Protein AF-A0A537R332-F1 (afdb_monomer)

Sequence (688 aa):
MPASRSIRANRTWAWVATCAAVAFCAATPADAHGFGQRYELPLPLSLYLFGAAAVVALSFVVFGLFLRGSSDPRVGPQVDLLATAAGRVAGHPAIVLTLRLAALALFVVTVLAGLFGDQNPYRNIAPTLVWIIWWVGLAYVAAFVGDVWVLINPWRTVFDGAQWLYRRLGGHGELGDRLPYPESLGTWPACVLLLAFSWIELVYPNAASPAHIAWLAIAYSILTWTAMLAFGGDTWLRHGEVFSLVFGTLARFAPAEAQDGKLLLQPFGGGLLDSRPVTSSMMAFILLLLATVLYDGLIGTGEWALLEGALRESFPRSSGLALRSAGLVAMWLLFLGAYLGICAVMSRVATGRPRPLEVARSFALTLVPIAIGYHVAHYLVFLLVQGQYIIPLLSDPFGRGWDLFGTAGYRVDIAVAGARFAWYTAVGAIVTGHVFAVYLAHRRAIAVFSPIRVALATQVPLTALMVLYTFIGLSFTAEPIVESREAATPAAMSEAVAIPPRALLPEAQSGWLLPVGPDKSARARLTYKVLGSAFHDGTKTNAADILYAYAFAYRWGVPGRGDGAHYDPYIDAATAPLRRHLLGVRVAGVDAASKSFRVGDVDFVREILTVEVYLDVAPEAPEWSAVMAPPWSTLPWTVLVLMEEAVTRGWAAFSAISCAPRSSAPSLPILPLNSSATVIAPKRCRRR

Structure (mmCIF, N/CA/C/O backbone):
data_AF-A0A537R332-F1
#
_entry.id   AF-A0A537R332-F1
#
loop_
_atom_site.group_PDB
_atom_site.id
_atom_site.type_symbol
_atom_site.label_atom_id
_atom_site.label_alt_id
_atom_site.label_comp_id
_atom_site.label_asym_id
_atom_site.label_entity_id
_atom_site.label_seq_id
_atom_site.pdbx_PDB_ins_code
_atom_site.Cartn_x
_atom_site.Cartn_y
_atom_site.Cartn_z
_atom_site.occupancy
_atom_site.B_iso_or_equiv
_atom_site.auth_seq_id
_atom_site.auth_comp_id
_atom_site.auth_asym_id
_atom_site.auth_atom_id
_atom_site.pdbx_PDB_model_num
ATOM 1 N N . MET A 1 1 ? -58.287 7.443 7.463 1.00 45.72 1 MET A N 1
ATOM 2 C CA . MET A 1 1 ? -57.558 7.745 6.209 1.00 45.72 1 MET A CA 1
ATOM 3 C C . MET A 1 1 ? -57.068 9.181 6.295 1.00 45.72 1 MET A C 1
ATOM 5 O O . MET A 1 1 ? -57.899 10.045 6.543 1.00 45.72 1 MET A O 1
ATOM 9 N N . PRO A 1 2 ? -55.742 9.409 6.246 1.00 38.84 2 PRO A N 1
ATOM 10 C CA . PRO A 1 2 ? -55.137 9.840 4.982 1.00 38.84 2 PRO A CA 1
ATOM 11 C C . PRO A 1 2 ? -53.760 9.215 4.644 1.00 38.84 2 PRO A C 1
ATOM 13 O O . PRO A 1 2 ? -52.951 8.902 5.508 1.00 38.84 2 PRO A O 1
ATOM 16 N N . ALA A 1 3 ? -53.569 9.051 3.331 1.00 30.72 3 ALA A N 1
ATOM 17 C CA . ALA A 1 3 ? -52.366 9.008 2.487 1.00 30.72 3 ALA A CA 1
ATOM 18 C C . ALA A 1 3 ? -50.980 8.626 3.065 1.00 30.72 3 ALA A C 1
ATOM 20 O O . ALA A 1 3 ? -50.216 9.465 3.539 1.00 30.72 3 ALA A O 1
ATOM 21 N N . SER A 1 4 ? -50.572 7.382 2.795 1.00 34.50 4 SER A N 1
ATOM 22 C CA . SER A 1 4 ? -49.175 6.937 2.740 1.00 34.50 4 SER A CA 1
ATOM 23 C C . SER A 1 4 ? -48.487 7.437 1.457 1.00 34.50 4 SER A C 1
ATOM 25 O O . SER A 1 4 ? -48.804 6.975 0.359 1.00 34.50 4 SER A O 1
ATOM 27 N N . ARG A 1 5 ? -47.509 8.344 1.566 1.00 33.38 5 ARG A N 1
ATOM 28 C CA . ARG A 1 5 ? -46.588 8.661 0.460 1.00 33.38 5 ARG A CA 1
ATOM 29 C C . ARG A 1 5 ? -45.374 7.734 0.525 1.00 33.38 5 ARG A C 1
ATOM 31 O O . ARG A 1 5 ? -44.414 8.005 1.236 1.00 33.38 5 ARG A O 1
ATOM 38 N N . SER A 1 6 ? -45.423 6.637 -0.228 1.00 33.44 6 SER A N 1
ATOM 39 C CA . SER A 1 6 ? -44.250 5.806 -0.507 1.00 33.44 6 SER A CA 1
ATOM 40 C C . SER A 1 6 ? -43.321 6.546 -1.473 1.00 33.44 6 SER A C 1
ATOM 42 O O . SER A 1 6 ? -43.704 6.807 -2.617 1.00 33.44 6 SER A O 1
ATOM 44 N N . ILE A 1 7 ? -42.098 6.851 -1.048 1.00 37.44 7 ILE A N 1
ATOM 45 C CA . ILE A 1 7 ? -41.026 7.269 -1.955 1.00 37.44 7 ILE A CA 1
ATOM 46 C C . ILE A 1 7 ? -40.603 6.017 -2.733 1.00 37.44 7 ILE A C 1
ATOM 48 O O . ILE A 1 7 ? -39.825 5.197 -2.250 1.00 37.44 7 ILE A O 1
ATOM 52 N N . ARG A 1 8 ? -41.162 5.828 -3.934 1.00 35.06 8 ARG A N 1
ATOM 53 C CA . ARG A 1 8 ? -40.630 4.871 -4.911 1.00 35.06 8 ARG A CA 1
ATOM 54 C C . ARG A 1 8 ? -39.293 5.423 -5.401 1.00 35.06 8 ARG A C 1
ATOM 56 O O . ARG A 1 8 ? -39.256 6.267 -6.290 1.00 35.06 8 ARG A O 1
ATOM 63 N N . ALA A 1 9 ? -38.203 4.971 -4.787 1.00 41.66 9 ALA A N 1
ATOM 64 C CA . ALA A 1 9 ? -36.860 5.193 -5.301 1.00 41.66 9 ALA A CA 1
ATOM 65 C C . ALA A 1 9 ? -36.764 4.568 -6.703 1.00 41.66 9 ALA A C 1
ATOM 67 O O . ALA A 1 9 ? -37.037 3.38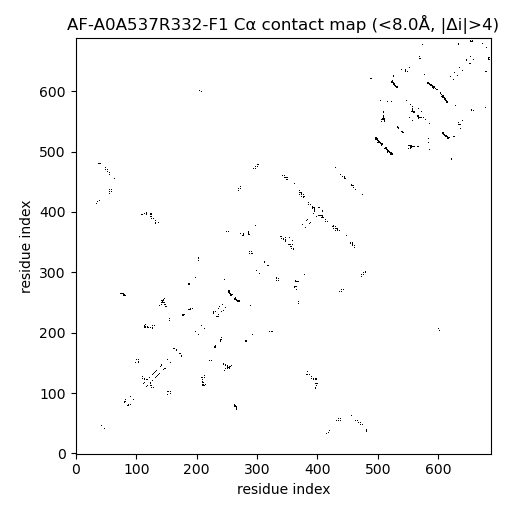4 -6.913 1.00 41.66 9 ALA A O 1
ATOM 68 N N . ASN A 1 10 ? -36.459 5.415 -7.676 1.00 42.19 10 ASN A N 1
ATOM 69 C CA . ASN A 1 10 ? -36.560 5.142 -9.099 1.00 42.19 10 ASN A CA 1
ATOM 70 C C . ASN A 1 10 ? -35.426 4.182 -9.527 1.00 42.19 10 ASN A C 1
ATOM 72 O O . ASN A 1 10 ? -34.342 4.621 -9.905 1.00 42.19 10 ASN A O 1
ATOM 76 N N . ARG A 1 11 ? -35.661 2.857 -9.449 1.00 47.94 11 ARG A N 1
ATOM 77 C CA . ARG A 1 11 ? -34.709 1.795 -9.872 1.00 47.94 11 ARG A CA 1
ATOM 78 C C . ARG A 1 11 ? -34.175 2.018 -11.293 1.00 47.94 11 ARG A C 1
ATOM 80 O O . ARG A 1 11 ? -33.061 1.612 -11.591 1.00 47.94 11 ARG A O 1
ATOM 87 N N . THR A 1 12 ? -34.936 2.697 -12.144 1.00 43.53 12 THR A N 1
ATOM 88 C CA . THR A 1 12 ? -34.574 3.038 -13.525 1.00 43.53 12 THR A CA 1
ATOM 89 C C . THR A 1 12 ? -33.307 3.889 -13.631 1.00 43.53 12 THR A C 1
ATOM 91 O O . THR A 1 12 ? -32.514 3.655 -14.534 1.00 43.53 12 THR A O 1
ATOM 94 N N . TRP A 1 13 ? -33.044 4.801 -12.690 1.00 45.78 13 TRP A N 1
ATOM 95 C CA . TRP A 1 13 ? -31.847 5.653 -12.732 1.00 45.78 13 TRP A CA 1
ATOM 96 C C . TRP A 1 13 ? -30.573 4.903 -12.332 1.00 45.78 13 TRP A C 1
ATOM 98 O O . TRP A 1 13 ? -29.519 5.143 -12.912 1.00 45.78 13 TRP A O 1
ATOM 108 N N . ALA A 1 14 ? -30.681 3.945 -11.406 1.00 48.09 14 ALA A N 1
ATOM 109 C CA . ALA A 1 14 ? -29.571 3.065 -11.045 1.00 48.09 14 ALA A CA 1
ATOM 110 C C . ALA A 1 14 ? -29.179 2.164 -12.225 1.00 48.09 14 ALA A C 1
ATOM 112 O O . ALA A 1 14 ? -28.005 2.079 -12.558 1.00 48.09 14 ALA A O 1
ATOM 113 N N . TRP A 1 15 ? -30.159 1.577 -12.922 1.00 48.12 15 TRP A N 1
ATOM 114 C CA . TRP A 1 15 ? -29.896 0.751 -14.105 1.00 48.12 15 TRP A CA 1
ATOM 115 C C . TRP A 1 15 ? -29.325 1.551 -15.278 1.00 48.12 15 TRP A C 1
ATOM 117 O O . TRP A 1 15 ? -28.404 1.074 -15.931 1.00 48.12 15 TRP A O 1
ATOM 127 N N . VAL A 1 16 ? -29.794 2.781 -15.516 1.00 58.66 16 VAL A N 1
ATOM 128 C CA . VAL A 1 16 ? -29.235 3.647 -16.570 1.00 58.66 16 VAL A CA 1
ATOM 129 C C . VAL A 1 16 ? -27.798 4.068 -16.240 1.00 58.66 16 VAL A C 1
ATOM 131 O O . VAL A 1 16 ? -26.951 4.034 -17.127 1.00 58.66 16 VAL A O 1
ATOM 134 N N . ALA A 1 17 ? -27.484 4.377 -14.976 1.00 51.69 17 ALA A N 1
ATOM 135 C CA . ALA A 1 17 ? -26.117 4.680 -14.546 1.00 51.69 17 ALA A CA 1
ATOM 136 C C . ALA A 1 17 ? -25.183 3.459 -14.654 1.00 51.69 17 ALA A C 1
ATOM 138 O O . ALA A 1 17 ? -24.049 3.593 -15.109 1.00 51.69 17 ALA A O 1
ATOM 139 N N . THR A 1 18 ? -25.661 2.258 -14.305 1.00 54.56 18 THR A N 1
ATOM 140 C CA . THR A 1 18 ? -24.891 1.012 -14.443 1.00 54.56 18 THR A CA 1
ATOM 141 C C . THR A 1 18 ? -24.692 0.622 -15.909 1.00 54.56 18 THR A C 1
ATOM 143 O O . THR A 1 18 ? -23.585 0.260 -16.290 1.00 54.56 18 THR A O 1
ATOM 146 N N . CYS A 1 19 ? -25.711 0.749 -16.764 1.00 52.53 19 CYS A N 1
ATOM 147 C CA . CYS A 1 19 ? -25.582 0.479 -18.199 1.00 52.53 19 CYS A CA 1
ATOM 148 C C . CYS A 1 19 ? -24.694 1.512 -18.907 1.00 52.53 19 CYS A C 1
ATOM 150 O O . CYS A 1 19 ? -23.926 1.131 -19.786 1.00 52.53 19 CYS A O 1
ATOM 152 N N . ALA A 1 20 ? -24.737 2.787 -18.503 1.00 48.62 20 ALA A N 1
ATOM 153 C CA . ALA A 1 20 ? -23.822 3.810 -19.004 1.00 48.62 20 ALA A CA 1
ATOM 154 C C . ALA A 1 20 ? -22.374 3.542 -18.563 1.00 48.62 20 ALA A C 1
ATOM 156 O O . ALA A 1 20 ? -21.470 3.660 -19.382 1.00 48.62 20 ALA A O 1
ATOM 157 N N . ALA A 1 21 ? -22.152 3.104 -17.317 1.00 47.44 21 ALA A N 1
ATOM 158 C CA . ALA A 1 21 ? -20.829 2.704 -16.833 1.00 47.44 21 ALA A CA 1
ATOM 159 C C . ALA A 1 21 ? -20.287 1.470 -17.581 1.00 47.44 21 ALA A C 1
ATOM 161 O O . ALA A 1 21 ? -19.136 1.469 -18.002 1.00 47.44 21 ALA A O 1
ATOM 162 N N . VAL A 1 22 ? -21.124 0.457 -17.832 1.00 55.31 22 VAL A N 1
ATOM 163 C CA . VAL A 1 22 ? -20.735 -0.751 -18.585 1.00 55.31 22 VAL A CA 1
ATOM 164 C C . VAL A 1 22 ? -20.477 -0.442 -20.066 1.00 55.31 22 VAL A C 1
ATOM 166 O O . VAL A 1 22 ? -19.513 -0.952 -20.629 1.00 55.31 22 VAL A O 1
ATOM 169 N N . ALA A 1 23 ? -21.270 0.435 -20.690 1.00 43.38 23 ALA A N 1
ATOM 170 C CA . ALA A 1 23 ? -21.045 0.874 -22.069 1.00 43.38 23 ALA A CA 1
ATOM 171 C C . ALA A 1 23 ? -19.782 1.745 -22.215 1.00 43.38 23 ALA A C 1
ATOM 173 O O . ALA A 1 23 ? -19.108 1.668 -23.239 1.00 43.38 23 ALA A O 1
ATOM 174 N N . PHE A 1 24 ? -19.419 2.519 -21.183 1.00 48.06 24 PHE A N 1
ATOM 175 C CA . PHE A 1 24 ? -18.162 3.277 -21.147 1.00 48.06 24 PHE A CA 1
ATOM 176 C C . PHE A 1 24 ? -16.940 2.367 -20.926 1.00 48.06 24 PHE A C 1
ATOM 178 O O . PHE A 1 24 ? -15.866 2.651 -21.447 1.00 48.06 24 PHE A O 1
ATOM 185 N N . CYS A 1 25 ? -17.105 1.245 -20.213 1.00 45.31 25 CYS A N 1
ATOM 186 C CA . CYS A 1 25 ? -16.065 0.226 -20.026 1.00 45.31 25 CYS A CA 1
ATOM 187 C C . CYS A 1 25 ? -15.893 -0.724 -21.227 1.00 45.31 25 CYS A C 1
ATOM 189 O O . CYS A 1 25 ? -14.863 -1.382 -21.326 1.00 45.31 25 CYS A O 1
ATOM 191 N N . ALA A 1 26 ? -16.874 -0.807 -22.132 1.00 38.16 26 ALA A N 1
ATOM 192 C CA . ALA A 1 26 ? -16.832 -1.688 -23.305 1.00 38.16 26 ALA A CA 1
ATOM 193 C C . ALA A 1 26 ? -16.191 -1.045 -24.551 1.00 38.16 26 ALA A C 1
ATOM 195 O O . ALA A 1 26 ? -16.051 -1.705 -25.581 1.00 38.16 26 ALA A O 1
ATOM 196 N N . ALA A 1 27 ? -15.795 0.229 -24.485 1.00 33.94 27 ALA A N 1
ATOM 197 C CA . ALA A 1 27 ? -15.041 0.866 -25.555 1.00 33.94 27 ALA A CA 1
ATOM 198 C C . ALA A 1 27 ? -13.574 0.416 -25.484 1.00 33.94 27 ALA A C 1
ATOM 200 O O . ALA A 1 27 ? -12.768 1.010 -24.774 1.00 33.94 27 ALA A O 1
ATOM 201 N N . THR A 1 28 ? -13.223 -0.644 -26.210 1.00 33.97 28 THR A N 1
ATOM 202 C CA . THR A 1 28 ? -11.824 -1.037 -26.408 1.00 33.97 28 THR A CA 1
ATOM 203 C C . THR A 1 28 ? -11.219 -0.206 -27.544 1.00 33.97 28 THR A C 1
ATOM 205 O O . THR A 1 28 ? -11.659 -0.364 -28.689 1.00 33.97 28 THR A O 1
ATOM 208 N N . PRO A 1 29 ? -10.210 0.649 -27.302 1.00 40.91 29 PRO A N 1
ATOM 209 C CA . PRO A 1 29 ? -9.317 1.041 -28.375 1.00 40.91 29 PRO A CA 1
ATOM 210 C C . PRO A 1 29 ? -8.528 -0.196 -28.817 1.00 40.91 29 PRO A C 1
ATOM 212 O O . PRO A 1 29 ? -8.062 -0.992 -28.001 1.00 40.91 29 PRO A O 1
ATOM 215 N N . ALA A 1 30 ? -8.406 -0.385 -30.127 1.00 36.78 30 ALA A N 1
ATOM 216 C CA . ALA A 1 30 ? -7.461 -1.333 -30.692 1.00 36.78 30 ALA A CA 1
ATOM 217 C C . ALA A 1 30 ? -6.049 -0.739 -30.546 1.00 36.78 30 ALA A C 1
ATOM 219 O O . ALA A 1 30 ? -5.556 -0.081 -31.459 1.00 36.78 30 ALA A O 1
ATOM 220 N N . ASP A 1 31 ? -5.426 -0.920 -29.381 1.00 36.06 31 ASP A N 1
ATOM 221 C CA . ASP A 1 31 ? -4.100 -0.374 -29.085 1.00 36.06 31 ASP A CA 1
ATOM 222 C C . ASP A 1 31 ? -2.995 -1.383 -29.422 1.00 36.06 31 ASP A C 1
ATOM 224 O O . ASP A 1 31 ? -2.705 -2.316 -28.679 1.00 36.06 31 ASP A O 1
ATOM 228 N N . ALA A 1 32 ? -2.332 -1.164 -30.558 1.00 28.80 32 ALA A N 1
ATOM 229 C CA . ALA A 1 32 ? -1.082 -1.829 -30.935 1.00 28.80 32 ALA A CA 1
ATOM 230 C C . ALA A 1 32 ? 0.162 -1.021 -30.492 1.00 28.80 32 ALA A C 1
ATOM 232 O O . ALA A 1 32 ? 1.223 -1.095 -31.116 1.00 28.80 32 ALA A O 1
ATOM 233 N N . HIS A 1 33 ? 0.046 -0.195 -29.446 1.00 34.34 33 HIS A N 1
ATOM 234 C CA . HIS A 1 33 ? 1.092 0.736 -29.010 1.00 34.34 33 HIS A CA 1
ATOM 235 C C . HIS A 1 33 ? 1.575 0.408 -27.591 1.00 34.34 33 HIS A C 1
ATOM 237 O O . HIS A 1 33 ? 1.111 0.960 -26.602 1.00 34.34 33 HIS A O 1
ATOM 243 N N . GLY A 1 34 ? 2.542 -0.513 -27.510 1.00 26.94 34 GLY A N 1
ATOM 244 C CA . GLY A 1 34 ? 3.153 -1.013 -26.271 1.00 26.94 34 GLY A CA 1
ATOM 245 C C . GLY A 1 34 ? 4.367 -0.225 -25.766 1.00 26.94 34 GLY A C 1
ATOM 246 O O . GLY A 1 34 ? 5.199 -0.791 -25.062 1.00 26.94 34 GLY A O 1
ATOM 247 N N . PHE A 1 35 ? 4.506 1.055 -26.119 1.00 31.48 35 PHE A N 1
ATOM 248 C CA . PHE A 1 35 ? 5.473 1.935 -25.458 1.00 31.48 35 PHE A CA 1
ATOM 249 C C . PHE A 1 35 ? 4.718 2.856 -24.513 1.00 31.48 35 PHE A C 1
ATOM 251 O O . PHE A 1 35 ? 3.804 3.548 -24.951 1.00 31.48 35 PHE A O 1
ATOM 258 N N . GLY A 1 36 ? 5.090 2.817 -23.226 1.00 35.91 36 GLY A N 1
ATOM 259 C CA . GLY A 1 36 ? 4.438 3.529 -22.128 1.00 35.91 36 GLY A CA 1
ATOM 260 C C . GLY A 1 36 ? 4.031 4.942 -22.525 1.00 35.91 36 GLY A C 1
ATOM 261 O O . GLY A 1 36 ? 4.868 5.844 -22.570 1.00 35.91 36 GLY A O 1
ATOM 262 N N . GLN A 1 37 ? 2.746 5.110 -22.846 1.00 33.50 37 GLN A N 1
ATOM 263 C CA . GLN A 1 37 ? 2.204 6.409 -23.191 1.00 33.50 37 GLN A CA 1
ATOM 264 C C . GLN A 1 37 ? 2.391 7.332 -21.998 1.00 33.50 37 GLN A C 1
ATOM 266 O O . GLN A 1 37 ? 1.869 7.095 -20.906 1.00 33.50 37 GLN A O 1
ATOM 271 N N . ARG A 1 38 ? 3.138 8.404 -22.230 1.00 40.97 38 ARG A N 1
ATOM 272 C CA . ARG A 1 38 ? 3.168 9.541 -21.333 1.00 40.97 38 ARG A CA 1
ATOM 273 C C . ARG A 1 38 ? 1.826 10.249 -21.473 1.00 40.97 38 ARG A C 1
ATOM 275 O O . ARG A 1 38 ? 1.542 10.830 -22.514 1.00 40.97 38 ARG A O 1
ATOM 282 N N . TYR A 1 39 ? 0.979 10.127 -20.460 1.00 43.53 39 TYR A N 1
ATOM 283 C CA . TYR A 1 39 ? -0.303 10.816 -20.432 1.00 43.53 39 TYR A CA 1
ATOM 284 C C . TYR A 1 39 ? -0.083 12.209 -19.858 1.00 43.53 39 TYR A C 1
ATOM 286 O O . TYR A 1 39 ? 0.238 12.352 -18.681 1.00 43.53 39 TYR A O 1
ATOM 294 N N . GLU A 1 40 ? -0.214 13.227 -20.698 1.00 48.34 40 GLU A N 1
ATOM 295 C CA . GLU A 1 40 ? -0.304 14.603 -20.225 1.00 48.34 40 GLU A CA 1
ATOM 296 C C . GLU A 1 40 ? -1.633 14.790 -19.489 1.00 48.34 40 GLU A C 1
ATOM 298 O O . GLU A 1 40 ? -2.650 14.182 -19.840 1.00 48.34 40 GLU A O 1
ATOM 303 N N . LEU A 1 41 ? -1.626 15.601 -18.430 1.00 49.91 41 LEU A N 1
ATOM 304 C CA . LEU A 1 41 ? -2.839 15.879 -17.674 1.00 49.91 41 LEU A CA 1
ATOM 305 C C . LEU A 1 41 ? -3.937 16.405 -18.619 1.00 49.91 41 LEU A C 1
ATOM 307 O O . LEU A 1 41 ? -3.715 17.388 -19.325 1.00 49.91 41 LEU A O 1
ATOM 311 N N . PRO A 1 42 ? -5.154 15.836 -18.584 1.00 56.66 42 PRO A N 1
ATOM 312 C CA . PRO A 1 42 ? -6.249 16.280 -19.441 1.00 56.66 42 PRO A CA 1
ATOM 313 C C . PRO A 1 42 ? -6.774 17.664 -19.029 1.00 56.66 42 PRO A C 1
ATOM 315 O O . PRO A 1 42 ? -7.552 18.272 -19.758 1.00 56.66 42 PRO A O 1
ATOM 318 N N . LEU A 1 43 ? -6.384 18.144 -17.841 1.00 61.97 43 LEU A N 1
ATOM 319 C CA . LEU A 1 43 ? -6.763 19.427 -17.264 1.00 61.97 43 LEU A CA 1
ATOM 320 C C . LEU A 1 43 ? -5.542 20.091 -16.609 1.00 61.97 43 LEU A C 1
ATOM 322 O O . LEU A 1 43 ? -4.744 19.391 -15.988 1.00 61.97 43 LEU A O 1
ATOM 326 N N . PRO A 1 44 ? -5.425 21.430 -16.649 1.00 71.25 44 PRO A N 1
ATOM 327 C CA . PRO A 1 44 ? -4.444 22.167 -15.857 1.00 71.25 44 PRO A CA 1
ATOM 328 C C . PRO A 1 44 ? -4.431 21.726 -14.386 1.00 71.25 44 PRO A C 1
ATOM 330 O O . PRO A 1 44 ? -5.494 21.543 -13.783 1.00 71.25 44 PRO A O 1
ATOM 333 N N . LEU A 1 45 ? -3.235 21.618 -13.793 1.00 69.00 45 LEU A N 1
ATOM 334 C CA . LEU A 1 45 ? -3.041 21.176 -12.404 1.00 69.00 45 LEU A CA 1
ATOM 335 C C . LEU A 1 45 ? -3.919 21.963 -11.416 1.00 69.00 45 LEU A C 1
ATOM 337 O O . LEU A 1 45 ? -4.500 21.385 -10.501 1.00 69.00 45 LEU A O 1
ATOM 341 N N . SER A 1 46 ? -4.079 23.271 -11.632 1.00 75.50 46 SER A N 1
ATOM 342 C CA . SER A 1 46 ? -4.929 24.123 -10.797 1.00 75.50 46 SER A CA 1
ATOM 343 C C . SER A 1 46 ? -6.391 23.668 -10.800 1.00 75.50 46 SER A C 1
ATOM 345 O O . SER A 1 46 ? -6.962 23.457 -9.732 1.00 75.50 46 SER A O 1
ATOM 347 N N . LEU A 1 47 ? -6.995 23.455 -11.973 1.00 78.56 47 LEU A N 1
ATOM 348 C CA . LEU A 1 47 ? -8.387 23.000 -12.090 1.00 78.56 47 LEU A CA 1
ATOM 349 C C . LEU A 1 47 ? -8.586 21.617 -11.470 1.00 78.56 47 LEU A C 1
ATOM 351 O O . LEU A 1 47 ? -9.612 21.364 -10.842 1.00 78.56 47 LEU A O 1
ATOM 355 N N . TYR A 1 48 ? -7.589 20.749 -11.610 1.00 77.25 48 TYR A N 1
ATOM 356 C CA . TYR A 1 48 ? -7.570 19.436 -10.985 1.00 77.25 48 TYR A CA 1
ATOM 357 C C . TYR A 1 48 ? -7.601 19.520 -9.447 1.00 77.25 48 TYR A C 1
ATOM 359 O O . TYR A 1 48 ? -8.491 18.941 -8.816 1.00 77.25 48 TYR A O 1
ATOM 367 N N . LEU A 1 49 ? -6.689 20.289 -8.846 1.00 81.88 49 LEU A N 1
ATOM 368 C CA . LEU A 1 49 ? -6.604 20.437 -7.391 1.00 81.88 49 LEU A CA 1
ATOM 369 C C . LEU A 1 49 ? -7.838 21.148 -6.817 1.00 81.88 49 LEU A C 1
ATOM 371 O O . LEU A 1 49 ? -8.415 20.690 -5.827 1.00 81.88 49 LEU A O 1
ATOM 375 N N . PHE A 1 50 ? -8.290 22.231 -7.462 1.00 85.19 50 PHE A N 1
ATOM 376 C CA . PHE A 1 50 ? -9.490 22.959 -7.042 1.00 85.19 50 PHE A CA 1
ATOM 377 C C . PHE A 1 50 ? -10.756 22.118 -7.186 1.00 85.19 50 PHE A C 1
ATOM 379 O O . PHE A 1 50 ? -11.595 22.145 -6.289 1.00 85.19 50 PHE A O 1
ATOM 386 N N . GLY A 1 51 ? -10.898 21.354 -8.272 1.00 85.44 51 GLY A N 1
ATOM 387 C CA . GLY A 1 51 ? -12.056 20.490 -8.494 1.00 85.44 51 GLY A CA 1
ATOM 388 C C . GLY A 1 51 ? -12.198 19.433 -7.400 1.00 85.44 51 GLY A C 1
ATOM 389 O O . GLY A 1 51 ? -13.268 19.295 -6.808 1.00 85.44 51 GLY A O 1
ATOM 390 N N . ALA A 1 52 ? -11.110 18.738 -7.065 1.00 84.06 52 ALA A N 1
ATOM 391 C CA . ALA A 1 52 ? -11.131 17.733 -6.007 1.00 84.06 52 ALA A CA 1
ATOM 392 C C . ALA A 1 52 ? -11.380 18.340 -4.615 1.00 84.06 52 ALA A C 1
ATOM 394 O O . ALA A 1 52 ? -12.228 17.845 -3.867 1.00 84.06 52 ALA A O 1
ATOM 395 N N . ALA A 1 53 ? -10.710 19.450 -4.287 1.00 85.19 53 ALA A N 1
ATOM 396 C CA . ALA A 1 53 ? -10.941 20.192 -3.047 1.00 85.19 53 ALA A CA 1
ATOM 397 C C . ALA A 1 53 ? -12.401 20.668 -2.927 1.00 85.19 53 ALA A C 1
ATOM 399 O O . ALA A 1 53 ? -13.019 20.538 -1.867 1.00 85.19 53 ALA A O 1
ATOM 400 N N . ALA A 1 54 ? -12.975 21.167 -4.026 1.00 87.50 54 ALA A N 1
ATOM 401 C CA . ALA A 1 54 ? -14.360 21.612 -4.086 1.00 87.50 54 ALA A CA 1
ATOM 402 C C . ALA A 1 54 ? -15.345 20.458 -3.878 1.00 87.50 54 ALA A C 1
ATOM 404 O O . ALA A 1 54 ? -16.328 20.645 -3.169 1.00 87.50 54 ALA A O 1
ATOM 405 N N . VAL A 1 55 ? -15.086 19.261 -4.421 1.00 90.00 55 VAL A N 1
ATOM 406 C CA . VAL A 1 55 ? -15.934 18.078 -4.175 1.00 90.00 55 VAL A CA 1
ATOM 407 C C . VAL A 1 55 ? -15.950 17.715 -2.691 1.00 90.00 55 VAL A C 1
ATOM 409 O O . VAL A 1 55 ? -17.026 17.504 -2.128 1.00 90.00 55 VAL A O 1
ATOM 412 N N . VAL A 1 56 ? -14.790 17.696 -2.030 1.00 87.75 56 VAL A N 1
ATOM 413 C CA . VAL A 1 56 ? -14.706 17.404 -0.589 1.00 87.75 56 VAL A CA 1
ATOM 414 C C . VAL A 1 56 ? -15.447 18.475 0.220 1.00 87.75 56 VAL A C 1
ATOM 416 O O . VAL A 1 56 ? -16.302 18.138 1.043 1.00 87.75 56 VAL A O 1
ATOM 419 N N . ALA A 1 57 ? -15.216 19.758 -0.068 1.00 87.69 57 ALA A N 1
ATOM 420 C CA . ALA A 1 57 ? -15.905 20.862 0.601 1.00 87.69 57 ALA A CA 1
ATOM 421 C C . ALA A 1 57 ? -17.428 20.855 0.358 1.00 87.69 57 ALA A C 1
ATOM 423 O O . ALA A 1 57 ? -18.212 21.076 1.280 1.00 87.69 57 ALA A O 1
ATOM 424 N N . LEU A 1 58 ? -17.873 20.559 -0.864 1.00 89.88 58 LEU A N 1
ATOM 425 C CA . LEU A 1 58 ? -19.292 20.499 -1.209 1.00 89.88 58 LEU A CA 1
ATOM 426 C C . LEU A 1 58 ? -19.972 19.280 -0.580 1.00 89.88 58 LEU A C 1
ATOM 428 O O . LEU A 1 58 ? -21.102 19.399 -0.110 1.00 89.88 58 LEU A O 1
ATOM 432 N N . SER A 1 59 ? -19.290 18.132 -0.506 1.00 88.19 59 SER A N 1
ATOM 433 C CA . SER A 1 59 ? -19.816 16.935 0.164 1.00 88.19 59 SER A CA 1
ATOM 434 C C . SER A 1 59 ? -20.157 17.222 1.627 1.00 88.19 59 SER A C 1
ATOM 436 O O . SER A 1 59 ? -21.213 16.821 2.116 1.00 88.19 59 SER A O 1
ATOM 438 N N . PHE A 1 60 ? -19.325 18.026 2.292 1.00 85.38 60 PHE A N 1
ATOM 439 C CA . PHE A 1 60 ? -19.580 18.501 3.641 1.00 85.38 60 PHE A CA 1
ATOM 440 C C . PHE A 1 60 ? -20.859 19.342 3.731 1.00 85.38 60 PHE A C 1
ATOM 442 O O . PHE A 1 60 ? -21.709 19.082 4.585 1.00 85.38 60 PHE A O 1
ATOM 449 N N . VAL A 1 61 ? -21.026 20.320 2.832 1.00 85.81 61 VAL A N 1
ATOM 450 C CA . VAL A 1 61 ? -22.236 21.156 2.772 1.00 85.81 61 VAL A CA 1
ATOM 451 C C . VAL A 1 61 ? -23.473 20.285 2.558 1.00 85.81 61 VAL A C 1
ATOM 453 O O . VAL A 1 61 ? -24.465 20.436 3.270 1.00 85.81 61 VAL A O 1
ATOM 456 N N . VAL A 1 62 ? -23.405 19.325 1.636 1.00 86.94 62 VAL A N 1
ATOM 457 C CA . VAL A 1 62 ? -24.499 18.389 1.358 1.00 86.94 62 VAL A CA 1
ATOM 458 C C . VAL A 1 62 ? -24.851 17.576 2.609 1.00 86.94 62 VAL A C 1
ATOM 460 O O . VAL A 1 62 ? -26.011 17.569 3.020 1.00 86.94 62 VAL A O 1
ATOM 463 N N . PHE A 1 63 ? -23.885 16.948 3.281 1.00 85.50 63 PHE A N 1
ATOM 464 C CA . PHE A 1 63 ? -24.182 16.173 4.490 1.00 85.50 63 PHE A CA 1
ATOM 465 C C . PHE A 1 63 ? -24.700 17.054 5.638 1.00 85.50 63 PHE A C 1
ATOM 467 O O . PHE A 1 63 ? -25.705 16.708 6.257 1.00 85.50 63 PHE A O 1
ATOM 474 N N . GLY A 1 64 ? -24.124 18.239 5.857 1.00 79.44 64 GLY A N 1
ATOM 475 C CA . GLY A 1 64 ? -24.602 19.192 6.866 1.00 79.44 64 GLY A CA 1
ATOM 476 C C . GLY A 1 64 ? -26.028 19.712 6.626 1.00 79.44 64 GLY A C 1
ATOM 477 O O . GLY A 1 64 ? -26.771 19.998 7.575 1.00 79.44 64 GLY A O 1
ATOM 478 N N . LEU A 1 65 ? -26.447 19.824 5.362 1.00 82.62 65 LEU A N 1
ATOM 479 C CA . LEU A 1 65 ? -27.797 20.253 4.994 1.00 82.62 65 LEU A CA 1
ATOM 480 C C . LEU A 1 65 ? -28.816 19.108 5.045 1.00 82.62 65 LEU A C 1
ATOM 482 O O . LEU A 1 65 ? -29.903 19.307 5.590 1.00 82.62 65 LEU A O 1
ATOM 486 N N . PHE A 1 66 ? -28.474 17.932 4.514 1.00 83.25 66 PHE A N 1
ATOM 487 C CA . PHE A 1 66 ? -29.429 16.843 4.276 1.00 83.25 66 PHE A CA 1
ATOM 488 C C . PHE A 1 66 ? -29.398 15.722 5.331 1.00 83.25 66 PHE A C 1
ATOM 490 O O . PHE A 1 66 ? -30.415 15.061 5.532 1.00 83.25 66 PHE A O 1
ATOM 497 N N . LEU A 1 67 ? -28.287 15.509 6.046 1.00 78.56 67 LEU A N 1
ATOM 498 C CA . LEU A 1 67 ? -28.112 14.407 7.008 1.00 78.56 67 LEU A CA 1
ATOM 499 C C . LEU A 1 67 ? -28.173 14.872 8.474 1.00 78.56 67 LEU A C 1
ATOM 501 O O . LEU A 1 67 ? -27.301 14.595 9.289 1.00 78.56 67 LEU A O 1
ATOM 505 N N . ARG A 1 68 ? -29.266 15.541 8.847 1.00 68.06 68 ARG A N 1
ATOM 506 C CA . ARG A 1 68 ? -29.445 16.104 10.203 1.00 68.06 68 ARG A CA 1
ATOM 507 C C . ARG A 1 68 ? -30.006 15.129 11.249 1.00 68.06 68 ARG A C 1
ATOM 509 O O . ARG A 1 68 ? -30.101 15.489 12.418 1.00 68.06 68 ARG A O 1
ATOM 516 N N . GLY A 1 69 ? -30.417 13.927 10.841 1.00 61.84 69 GLY A N 1
ATOM 517 C CA . GLY A 1 69 ? -31.043 12.925 11.715 1.00 61.84 69 GLY A CA 1
ATOM 518 C C . GLY A 1 69 ? -30.048 11.928 12.317 1.00 61.84 69 GLY A C 1
ATOM 519 O O . GLY A 1 69 ? -29.084 11.534 11.666 1.00 61.84 69 GLY A O 1
ATOM 520 N N . SER A 1 70 ? -30.309 11.456 13.536 1.00 55.44 70 SER A N 1
ATOM 521 C CA . SER A 1 70 ? -29.477 10.494 14.280 1.00 55.44 70 SER A CA 1
ATOM 522 C C . SER A 1 70 ? -29.741 9.018 13.942 1.00 55.44 70 SER A C 1
ATOM 524 O O . SER A 1 70 ? -29.314 8.146 14.690 1.00 55.44 70 SER A O 1
ATOM 526 N N . SER A 1 71 ? -30.414 8.705 12.828 1.00 55.44 71 SER A N 1
ATOM 527 C CA . SER A 1 71 ? -30.752 7.325 12.443 1.00 55.44 71 SER A CA 1
ATOM 528 C C . SER A 1 71 ? -29.493 6.467 12.360 1.00 55.44 71 SER A C 1
ATOM 530 O O . SER A 1 71 ? -28.664 6.723 11.490 1.00 55.44 71 SER A O 1
ATOM 532 N N . ASP A 1 72 ? -29.304 5.516 13.272 1.00 57.81 72 ASP A N 1
ATOM 533 C CA . ASP A 1 72 ? -28.105 4.679 13.312 1.00 57.81 72 ASP A CA 1
ATOM 534 C C . ASP A 1 72 ? -27.995 3.872 11.998 1.00 57.81 72 ASP A C 1
ATOM 536 O O . ASP A 1 72 ? -28.895 3.093 11.688 1.00 57.81 72 ASP A O 1
ATOM 540 N N . PRO A 1 73 ? -26.944 4.067 11.179 1.00 53.28 73 PRO A N 1
ATOM 541 C CA . PRO A 1 73 ? -26.790 3.354 9.913 1.00 53.28 73 PRO A CA 1
ATOM 542 C C . PRO A 1 73 ? -26.554 1.847 10.089 1.00 53.28 73 PRO A C 1
ATOM 544 O O . PRO A 1 73 ? -26.681 1.115 9.108 1.00 53.28 73 PRO A O 1
ATOM 547 N N . ARG A 1 74 ? -26.293 1.359 11.316 1.00 53.50 74 ARG A N 1
ATOM 548 C CA . ARG A 1 74 ? -26.349 -0.080 11.626 1.00 53.50 74 ARG A CA 1
ATOM 549 C C . ARG A 1 74 ? -27.775 -0.646 11.628 1.00 53.50 74 ARG A C 1
ATOM 551 O O . ARG A 1 74 ? -27.932 -1.859 11.581 1.00 53.50 74 ARG A O 1
ATOM 558 N N . VAL A 1 75 ? -28.810 0.198 11.596 1.00 51.72 75 VAL A N 1
ATOM 559 C CA . VAL A 1 75 ? -30.240 -0.186 11.557 1.00 51.72 75 VAL A CA 1
ATOM 560 C C . VAL A 1 75 ? -30.711 -0.494 10.117 1.00 51.72 75 VAL A C 1
ATOM 562 O O . VAL A 1 75 ? -31.883 -0.358 9.773 1.00 51.72 75 VAL A O 1
ATOM 565 N N . GLY A 1 76 ? -29.794 -0.915 9.241 1.00 56.28 76 GLY A N 1
ATOM 566 C CA . GLY A 1 76 ? -30.122 -1.527 7.951 1.00 56.28 76 GLY A CA 1
ATOM 567 C C . GLY A 1 76 ? -30.385 -3.036 8.089 1.00 56.28 76 GLY A C 1
ATOM 568 O O . GLY A 1 76 ? -30.017 -3.629 9.102 1.00 56.28 76 GLY A O 1
ATOM 569 N N . PRO A 1 77 ? -31.009 -3.691 7.092 1.00 55.59 77 PRO A N 1
ATOM 570 C CA . PRO A 1 77 ? -31.168 -5.142 7.102 1.00 55.59 77 PRO A CA 1
ATOM 571 C C . PRO A 1 77 ? -29.791 -5.816 7.051 1.00 55.59 77 PRO A C 1
ATOM 573 O O . PRO A 1 77 ? -29.136 -5.822 6.011 1.00 55.59 77 PRO A O 1
ATOM 576 N N . GLN A 1 78 ? -29.353 -6.373 8.179 1.00 68.62 78 GLN A N 1
ATOM 577 C CA . GLN A 1 78 ? -28.167 -7.219 8.243 1.00 68.62 78 GLN A CA 1
ATOM 578 C C . GLN A 1 78 ? -28.517 -8.586 7.659 1.00 68.62 78 GLN A C 1
ATOM 580 O O . GLN A 1 78 ? -29.439 -9.256 8.130 1.00 68.62 78 GLN A O 1
ATOM 585 N N . VAL A 1 79 ? -27.801 -8.989 6.614 1.00 77.25 79 VAL A N 1
ATOM 586 C CA . VAL A 1 79 ? -27.983 -10.303 5.991 1.00 77.25 79 VAL A CA 1
ATOM 587 C C . VAL A 1 79 ? -26.863 -11.211 6.465 1.00 77.25 79 VAL A C 1
ATOM 589 O O . VAL A 1 79 ? -25.696 -10.923 6.218 1.00 77.25 79 VAL A O 1
ATOM 592 N N . ASP A 1 80 ? -27.220 -12.306 7.130 1.00 81.31 80 ASP A N 1
ATOM 593 C CA . ASP A 1 80 ? -26.264 -13.351 7.483 1.00 81.31 80 ASP A CA 1
ATOM 594 C C . ASP A 1 80 ? -25.968 -14.214 6.250 1.00 81.31 80 ASP A C 1
ATOM 596 O O . ASP A 1 80 ? -26.796 -15.013 5.802 1.00 81.31 80 ASP A O 1
ATOM 600 N N . LEU A 1 81 ? -24.779 -14.042 5.680 1.00 79.62 81 LEU A N 1
ATOM 601 C CA . LEU A 1 81 ? -24.318 -14.812 4.534 1.00 79.62 81 LEU A CA 1
ATOM 602 C C . LEU A 1 81 ? -24.160 -16.290 4.875 1.00 79.62 81 LEU A C 1
ATOM 604 O O . LEU A 1 81 ? -24.492 -17.126 4.034 1.00 79.62 81 LEU A O 1
ATOM 608 N N . LEU A 1 82 ? -23.731 -16.628 6.095 1.00 79.75 82 LEU A N 1
ATOM 609 C CA . LEU A 1 82 ? -23.570 -18.022 6.522 1.00 79.75 82 LEU A CA 1
ATOM 610 C C . LEU A 1 82 ? -24.912 -18.740 6.686 1.00 79.75 82 LEU A C 1
ATOM 612 O O . LEU A 1 82 ? -24.938 -19.966 6.672 1.00 79.75 82 LEU A O 1
ATOM 616 N N . ALA A 1 83 ? -26.033 -18.017 6.758 1.00 79.31 83 ALA A N 1
ATOM 617 C CA . ALA A 1 83 ? -27.365 -18.619 6.730 1.00 79.31 83 ALA A CA 1
ATOM 618 C C . ALA A 1 83 ? -27.781 -19.089 5.318 1.00 79.31 83 ALA A C 1
ATOM 620 O O . ALA A 1 83 ? -28.675 -19.928 5.173 1.00 79.31 83 ALA A O 1
ATOM 621 N N . THR A 1 84 ? -27.133 -18.593 4.258 1.00 81.69 84 THR A N 1
ATOM 622 C CA . THR A 1 84 ? -27.419 -19.005 2.874 1.00 81.69 84 THR A CA 1
ATOM 623 C C . THR A 1 84 ? -26.806 -20.372 2.548 1.00 81.69 84 THR A C 1
ATOM 625 O O . THR A 1 84 ? -25.837 -20.804 3.168 1.00 81.69 84 THR A O 1
ATOM 628 N N . ALA A 1 85 ? -27.343 -21.089 1.552 1.00 77.50 85 ALA A N 1
ATOM 629 C CA . ALA A 1 85 ? -26.773 -22.375 1.128 1.00 77.50 85 ALA A CA 1
ATOM 630 C C . ALA A 1 85 ? -25.308 -22.238 0.666 1.00 77.50 85 ALA A C 1
ATOM 632 O O . ALA A 1 85 ? -24.465 -23.035 1.068 1.00 77.50 85 ALA A O 1
ATOM 633 N N . ALA A 1 86 ? -24.997 -21.191 -0.106 1.00 76.31 86 ALA A N 1
ATOM 634 C CA . ALA A 1 86 ? -23.638 -20.903 -0.558 1.00 76.31 86 ALA A CA 1
ATOM 635 C C . ALA A 1 86 ? -22.703 -20.534 0.607 1.00 76.31 86 ALA A C 1
ATOM 637 O O . ALA A 1 86 ? -21.583 -21.034 0.668 1.00 76.31 86 ALA A O 1
ATOM 638 N N . GLY A 1 87 ? -23.169 -19.726 1.567 1.00 77.50 87 GLY A N 1
ATOM 639 C CA . GLY A 1 87 ? -22.376 -19.372 2.745 1.00 77.50 87 GLY A CA 1
ATOM 640 C C . GLY A 1 87 ? -22.110 -20.554 3.674 1.00 77.50 87 GLY A C 1
ATOM 641 O O . GLY A 1 87 ? -21.000 -20.676 4.179 1.00 77.50 87 GLY A O 1
ATOM 642 N N . ARG A 1 88 ? -23.063 -21.483 3.834 1.00 78.75 88 ARG A N 1
ATOM 643 C CA . ARG A 1 88 ? -22.835 -22.731 4.589 1.00 78.75 88 ARG A CA 1
ATOM 644 C C . ARG A 1 88 ? -21.769 -23.618 3.954 1.00 78.75 88 ARG A C 1
ATOM 646 O O . ARG A 1 88 ? -20.984 -24.223 4.677 1.00 78.75 88 ARG A O 1
ATOM 653 N N . VAL A 1 89 ? -21.729 -23.689 2.622 1.00 78.69 89 VAL A N 1
ATOM 654 C CA . VAL A 1 89 ? -20.666 -24.407 1.905 1.00 78.69 89 VAL A CA 1
ATOM 655 C C . VAL A 1 89 ? -19.336 -23.676 2.079 1.00 78.69 89 VAL A C 1
ATOM 657 O O . VAL A 1 89 ? -18.366 -24.291 2.501 1.00 78.69 89 VAL A O 1
ATOM 660 N N . ALA A 1 90 ? -19.287 -22.364 1.843 1.00 78.69 90 ALA A N 1
ATOM 661 C CA . ALA A 1 90 ? -18.059 -21.578 1.979 1.00 78.69 90 ALA A CA 1
ATOM 662 C C . ALA A 1 90 ? -17.480 -21.599 3.409 1.00 78.69 90 ALA A C 1
ATOM 664 O O . ALA A 1 90 ? -16.266 -21.660 3.585 1.00 78.69 90 ALA A O 1
ATOM 665 N N . GLY A 1 91 ? -18.343 -21.599 4.427 1.00 79.81 91 GLY A N 1
ATOM 666 C CA . GLY A 1 91 ? -17.972 -21.703 5.839 1.00 79.81 91 GLY A CA 1
ATOM 667 C C . GLY A 1 91 ? -17.752 -23.134 6.336 1.00 79.81 91 GLY A C 1
ATOM 668 O O . GLY A 1 91 ? -17.549 -23.329 7.534 1.00 79.81 91 GLY A O 1
ATOM 669 N N . HIS A 1 92 ? -17.810 -24.146 5.461 1.00 85.31 92 HIS A N 1
ATOM 670 C CA . HIS A 1 92 ? -17.648 -25.535 5.875 1.00 85.31 92 HIS A CA 1
ATOM 671 C C . HIS A 1 92 ? -16.245 -25.755 6.477 1.00 85.31 92 HIS A C 1
ATOM 673 O O . HIS A 1 92 ? -15.253 -25.362 5.853 1.00 85.31 92 HIS A O 1
ATOM 679 N N . PRO A 1 93 ? -16.113 -26.439 7.634 1.00 87.12 93 PRO A N 1
ATOM 680 C CA . PRO A 1 93 ? -14.830 -26.600 8.324 1.00 87.12 93 PRO A CA 1
ATOM 681 C C . PRO A 1 93 ? -13.715 -27.180 7.449 1.00 87.12 93 PRO A C 1
ATOM 683 O O . PRO A 1 93 ? -12.562 -26.786 7.583 1.00 87.12 93 PRO A O 1
ATOM 686 N N . ALA A 1 94 ? -14.058 -28.080 6.520 1.00 89.94 94 ALA A N 1
ATOM 687 C CA . ALA A 1 94 ? -13.093 -28.639 5.574 1.00 89.94 94 ALA A CA 1
ATOM 688 C C . ALA A 1 94 ? -12.534 -27.582 4.605 1.00 89.94 94 ALA A C 1
ATOM 690 O O . ALA A 1 94 ? -11.331 -27.555 4.389 1.00 89.94 94 ALA A O 1
ATOM 691 N N . ILE A 1 95 ? -13.373 -26.684 4.072 1.00 89.56 95 ILE A N 1
ATOM 692 C CA . ILE A 1 95 ? -12.934 -25.616 3.158 1.00 89.56 95 ILE A CA 1
ATOM 693 C C . ILE A 1 95 ? -12.065 -24.607 3.910 1.00 89.56 95 ILE A C 1
ATOM 695 O O . ILE A 1 95 ? -10.984 -24.254 3.444 1.00 89.56 95 ILE A O 1
ATOM 699 N N . VAL A 1 96 ? -12.492 -24.210 5.110 1.00 89.38 96 VAL A N 1
ATOM 700 C CA . VAL A 1 96 ? -11.720 -23.353 6.024 1.00 89.38 96 VAL A CA 1
ATOM 701 C C . VAL A 1 96 ? -10.346 -23.971 6.309 1.00 89.38 96 VAL A C 1
ATOM 703 O O . VAL A 1 96 ? -9.329 -23.283 6.218 1.00 89.38 96 VAL A O 1
ATOM 706 N N . LEU A 1 97 ? -10.296 -25.273 6.610 1.00 91.62 97 LEU A N 1
ATOM 707 C CA . LEU A 1 97 ? -9.046 -25.993 6.841 1.00 91.62 97 LEU A CA 1
ATOM 708 C C . LEU A 1 97 ? -8.175 -26.046 5.580 1.00 91.62 97 LEU A C 1
ATOM 710 O O . LEU A 1 97 ? -6.980 -25.783 5.668 1.00 91.62 97 LEU A O 1
ATOM 714 N N . THR A 1 98 ? -8.746 -26.338 4.410 1.00 93.75 98 THR A N 1
ATOM 715 C CA . THR A 1 98 ? -8.004 -26.349 3.142 1.00 93.75 98 THR A CA 1
ATOM 716 C C . THR A 1 98 ? -7.388 -24.985 2.845 1.00 93.75 98 THR A C 1
ATOM 718 O O . THR A 1 98 ? -6.211 -24.924 2.505 1.00 93.75 98 THR A O 1
ATOM 721 N N . LEU A 1 99 ? -8.134 -23.892 3.032 1.00 93.56 99 LEU A N 1
ATOM 722 C CA . LEU A 1 99 ? -7.623 -22.531 2.842 1.00 93.56 99 LEU A CA 1
ATOM 723 C C . LEU A 1 99 ? -6.488 -22.204 3.820 1.00 93.56 99 LEU A C 1
ATOM 725 O O . LEU A 1 99 ? -5.464 -21.664 3.406 1.00 93.56 99 LEU A O 1
ATOM 729 N N . ARG A 1 100 ? -6.629 -22.589 5.096 1.00 95.25 100 ARG A N 1
ATOM 730 C CA . ARG A 1 100 ? -5.572 -22.448 6.116 1.00 95.25 100 ARG A CA 1
ATOM 731 C C . ARG A 1 100 ? -4.299 -23.193 5.736 1.00 95.25 100 ARG A C 1
ATOM 733 O O . ARG A 1 100 ? -3.213 -22.624 5.787 1.00 95.25 100 ARG A O 1
ATOM 740 N N . LEU A 1 101 ? -4.432 -24.458 5.341 1.00 96.50 101 LEU A N 1
ATOM 741 C CA . LEU A 1 101 ? -3.295 -25.292 4.958 1.00 96.50 101 LEU A CA 1
ATOM 742 C C . LEU A 1 101 ? -2.644 -24.803 3.660 1.00 96.50 101 LEU A C 1
ATOM 744 O O . LEU A 1 101 ? -1.421 -24.807 3.571 1.00 96.50 101 LEU A O 1
ATOM 748 N N . ALA A 1 102 ? -3.428 -24.332 2.687 1.00 96.06 102 ALA A N 1
ATOM 749 C CA . ALA A 1 102 ? -2.907 -23.751 1.452 1.00 96.06 102 ALA A CA 1
ATOM 750 C C . ALA A 1 102 ? -2.122 -22.457 1.718 1.00 96.06 102 ALA A C 1
ATOM 752 O O . ALA A 1 102 ? -1.013 -22.301 1.211 1.00 96.06 102 ALA A O 1
ATOM 753 N N . ALA A 1 103 ? -2.651 -21.562 2.557 1.00 96.75 103 ALA A N 1
ATOM 754 C CA . ALA A 1 103 ? -1.959 -20.337 2.951 1.00 96.75 103 ALA A CA 1
ATOM 755 C C . ALA A 1 103 ? -0.667 -20.630 3.730 1.00 96.75 103 ALA A C 1
ATOM 757 O O . ALA A 1 103 ? 0.372 -20.031 3.451 1.00 96.75 103 ALA A O 1
ATOM 758 N N . LEU A 1 104 ? -0.700 -21.600 4.651 1.00 97.88 104 LEU A N 1
ATOM 759 C CA . LEU A 1 104 ? 0.490 -22.050 5.371 1.00 97.88 104 LEU A CA 1
ATOM 760 C C . LEU A 1 104 ? 1.530 -22.671 4.427 1.00 97.88 104 LEU A C 1
ATOM 762 O O . LEU A 1 104 ? 2.714 -22.361 4.538 1.00 97.88 104 LEU A O 1
ATOM 766 N N . ALA A 1 105 ? 1.110 -23.512 3.480 1.00 97.31 105 ALA A N 1
ATOM 767 C CA . ALA A 1 105 ? 2.005 -24.100 2.487 1.00 97.31 105 ALA A CA 1
ATOM 768 C C . ALA A 1 105 ? 2.662 -23.018 1.620 1.00 97.31 105 ALA A C 1
ATOM 770 O O . ALA A 1 105 ? 3.874 -23.048 1.418 1.00 97.31 105 ALA A O 1
ATOM 771 N N . LEU A 1 106 ? 1.891 -22.025 1.172 1.00 96.56 106 LEU A N 1
ATOM 772 C CA . LEU A 1 106 ? 2.401 -20.903 0.389 1.00 96.56 106 LEU A CA 1
ATOM 773 C C . LEU A 1 106 ? 3.392 -20.041 1.189 1.00 96.56 106 LEU A C 1
ATOM 775 O O . LEU A 1 106 ? 4.426 -19.635 0.654 1.00 96.56 106 LEU A O 1
ATOM 779 N N . PHE A 1 107 ? 3.130 -19.821 2.481 1.00 97.88 107 PHE A N 1
ATOM 780 C CA . PHE A 1 107 ? 4.069 -19.165 3.394 1.00 97.88 107 PHE A CA 1
ATOM 781 C C . PHE A 1 107 ? 5.384 -19.951 3.524 1.00 97.88 107 PHE A C 1
ATOM 783 O O . PHE A 1 107 ? 6.463 -19.378 3.372 1.00 97.88 107 PHE A O 1
ATOM 790 N N . VAL A 1 108 ? 5.317 -21.271 3.727 1.00 98.19 108 VAL A N 1
ATOM 791 C CA . VAL A 1 108 ? 6.511 -22.131 3.814 1.00 98.19 108 VAL A CA 1
ATOM 792 C C . VAL A 1 108 ? 7.297 -22.125 2.502 1.00 98.19 108 VAL A C 1
ATOM 794 O O . VAL A 1 108 ? 8.513 -21.945 2.526 1.00 98.19 108 VAL A O 1
ATOM 797 N N . VAL A 1 109 ? 6.622 -22.260 1.355 1.00 97.44 109 VAL A N 1
ATOM 798 C CA . VAL A 1 109 ? 7.258 -22.176 0.028 1.00 97.44 109 VAL A CA 1
ATOM 799 C C . VAL A 1 109 ? 7.956 -20.834 -0.150 1.00 97.44 109 VAL A C 1
ATOM 801 O O . VAL A 1 109 ? 9.079 -20.806 -0.634 1.00 97.44 109 VAL A O 1
ATOM 804 N N . THR A 1 110 ? 7.343 -19.741 0.295 1.00 97.44 110 THR A N 1
ATOM 805 C CA . THR A 1 110 ? 7.923 -18.394 0.221 1.00 97.44 110 THR A CA 1
ATOM 806 C C . THR A 1 110 ? 9.208 -18.266 1.032 1.00 97.44 110 THR A C 1
ATOM 808 O O . THR A 1 110 ? 10.207 -17.764 0.520 1.00 97.44 110 THR A O 1
ATOM 811 N N . VAL A 1 111 ? 9.223 -18.774 2.268 1.00 98.25 111 VAL A N 1
ATOM 812 C CA . VAL A 1 111 ? 10.433 -18.779 3.106 1.00 98.25 111 VAL A CA 1
ATOM 813 C C . VAL A 1 111 ? 11.523 -19.650 2.476 1.00 98.25 111 VAL A C 1
ATOM 815 O O . VAL A 1 111 ? 12.665 -19.213 2.350 1.00 98.25 111 VAL A O 1
ATOM 818 N N . LEU A 1 112 ? 11.185 -20.861 2.023 1.00 98.19 112 LEU A N 1
ATOM 819 C CA . LEU A 1 112 ? 12.147 -21.763 1.384 1.00 98.19 112 LEU A CA 1
ATOM 820 C C . LEU A 1 112 ? 12.687 -21.196 0.065 1.00 98.19 112 LEU A C 1
ATOM 822 O O . LEU A 1 112 ? 13.878 -21.329 -0.211 1.00 98.19 112 LEU A O 1
ATOM 826 N N . ALA A 1 113 ? 11.838 -20.557 -0.738 1.00 96.69 113 ALA A N 1
ATOM 827 C CA . ALA A 1 113 ? 12.236 -19.894 -1.971 1.00 96.69 113 ALA A CA 1
ATOM 828 C C . ALA A 1 113 ? 13.168 -18.717 -1.691 1.00 96.69 113 ALA A C 1
ATOM 830 O O . ALA A 1 113 ? 14.183 -18.583 -2.369 1.00 96.69 113 ALA A O 1
ATOM 831 N N . GLY A 1 114 ? 12.899 -17.910 -0.664 1.00 96.00 114 GLY A N 1
ATOM 832 C CA . GLY A 1 114 ? 13.799 -16.823 -0.286 1.00 96.00 114 GLY A CA 1
ATOM 833 C C . GLY A 1 114 ? 15.168 -17.308 0.207 1.00 96.00 114 GLY A C 1
ATOM 834 O O . GLY A 1 114 ? 16.178 -16.698 -0.131 1.00 96.00 114 GLY A O 1
ATOM 835 N N . LEU A 1 115 ? 15.233 -18.433 0.933 1.00 96.94 115 LEU A N 1
ATOM 836 C CA . LEU A 1 115 ? 16.499 -18.995 1.436 1.00 96.94 115 LEU A CA 1
ATOM 837 C C . LEU A 1 115 ? 17.309 -19.758 0.378 1.00 96.94 115 LEU A C 1
ATOM 839 O O . LEU A 1 115 ? 18.534 -19.661 0.360 1.00 96.94 115 LEU A O 1
ATOM 843 N N . PHE A 1 116 ? 16.645 -20.550 -0.470 1.00 96.62 116 PHE A N 1
ATOM 844 C CA . PHE A 1 116 ? 17.299 -21.536 -1.346 1.00 96.62 116 PHE A CA 1
ATOM 845 C C . PHE A 1 116 ? 17.054 -21.316 -2.848 1.00 96.62 116 PHE A C 1
ATOM 847 O O . PHE A 1 116 ? 17.537 -22.104 -3.667 1.00 96.62 116 PHE A O 1
ATOM 854 N N . GLY A 1 117 ? 16.245 -20.324 -3.219 1.00 92.56 117 GLY A N 1
ATOM 855 C CA . GLY A 1 117 ? 15.940 -19.964 -4.606 1.00 92.56 117 GLY A CA 1
ATOM 856 C C . GLY A 1 117 ? 16.866 -18.887 -5.175 1.00 92.56 117 GLY A C 1
ATOM 857 O O . GLY A 1 117 ? 17.789 -18.412 -4.508 1.00 92.56 117 GLY A O 1
ATOM 858 N N . ASP A 1 118 ? 16.59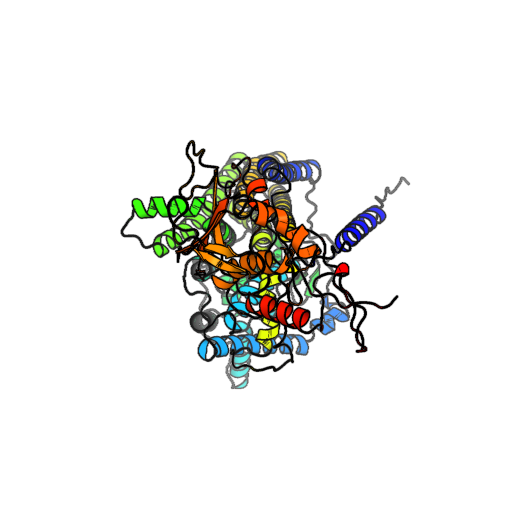6 -18.501 -6.424 1.00 84.81 118 ASP A N 1
ATOM 859 C CA . ASP A 1 118 ? 17.277 -17.399 -7.115 1.00 84.81 118 ASP A CA 1
ATOM 860 C C . ASP A 1 118 ? 17.101 -16.092 -6.319 1.00 84.81 118 ASP A C 1
ATOM 862 O O . ASP A 1 118 ? 16.001 -15.764 -5.882 1.00 84.81 118 ASP A O 1
ATOM 866 N N . GLN A 1 119 ? 18.185 -15.350 -6.089 1.00 86.94 119 GLN A N 1
ATOM 867 C CA . GLN A 1 119 ? 18.146 -14.101 -5.318 1.00 86.94 119 GLN A CA 1
ATOM 868 C C . GLN A 1 119 ? 17.742 -12.887 -6.163 1.00 86.94 119 GLN A C 1
ATOM 870 O O . GLN A 1 119 ? 17.611 -11.783 -5.639 1.00 86.94 119 GLN A O 1
ATOM 875 N N . ASN A 1 120 ? 17.509 -13.078 -7.462 1.00 79.25 120 ASN A N 1
ATOM 876 C CA . ASN A 1 120 ? 16.881 -12.085 -8.312 1.00 79.25 120 ASN A CA 1
ATOM 877 C C . ASN A 1 120 ? 15.385 -11.957 -7.952 1.00 79.25 120 ASN A C 1
ATOM 879 O O . ASN A 1 120 ? 14.636 -12.924 -8.131 1.00 79.25 120 ASN A O 1
ATOM 883 N N . PRO A 1 121 ? 14.910 -10.770 -7.523 1.00 77.94 121 PRO A N 1
ATOM 884 C CA . PRO A 1 121 ? 13.526 -10.583 -7.094 1.00 77.94 121 PRO A CA 1
ATOM 885 C C . PRO A 1 121 ? 12.464 -10.925 -8.148 1.00 77.94 121 PRO A C 1
ATOM 887 O O . PRO A 1 121 ? 11.343 -11.279 -7.796 1.00 77.94 121 PRO A O 1
ATOM 890 N N . TYR A 1 122 ? 12.810 -10.856 -9.438 1.00 78.75 122 TYR A N 1
ATOM 891 C CA . TYR A 1 122 ? 11.897 -11.160 -10.547 1.00 78.75 122 TYR A CA 1
ATOM 892 C C . TYR A 1 122 ? 11.785 -12.656 -10.862 1.00 78.75 122 TYR A C 1
ATOM 894 O O . TYR A 1 122 ? 10.901 -13.057 -11.617 1.00 78.75 122 TYR A O 1
ATOM 902 N N . ARG A 1 123 ? 12.686 -13.481 -10.318 1.00 80.69 123 ARG A N 1
ATOM 903 C CA . ARG A 1 123 ? 12.731 -14.939 -10.529 1.00 80.69 123 ARG A CA 1
ATOM 904 C C . ARG A 1 123 ? 12.418 -15.724 -9.256 1.00 80.69 123 ARG A C 1
ATOM 906 O O . ARG A 1 123 ? 12.563 -16.939 -9.235 1.00 80.69 123 ARG A O 1
ATOM 913 N N . ASN A 1 124 ? 12.008 -15.031 -8.199 1.00 86.50 124 ASN A N 1
ATOM 914 C CA . ASN A 1 124 ? 11.687 -15.613 -6.908 1.00 86.50 124 ASN A CA 1
ATOM 915 C C . ASN A 1 124 ? 10.265 -15.227 -6.512 1.00 86.50 124 ASN A C 1
ATOM 917 O O . ASN A 1 124 ? 9.864 -14.072 -6.657 1.00 86.50 124 ASN A O 1
ATOM 921 N N . ILE A 1 125 ? 9.500 -16.178 -5.981 1.00 94.88 125 ILE A N 1
ATOM 922 C CA . ILE A 1 125 ? 8.128 -15.903 -5.549 1.00 94.88 125 ILE A CA 1
ATOM 923 C C . ILE A 1 125 ? 8.064 -14.940 -4.355 1.00 94.88 125 ILE A C 1
ATOM 925 O O . ILE A 1 125 ? 7.081 -14.212 -4.220 1.00 94.88 125 ILE A O 1
ATOM 929 N N . ALA A 1 126 ? 9.096 -14.905 -3.502 1.00 93.62 126 ALA A N 1
ATOM 930 C CA . ALA A 1 126 ? 9.017 -14.248 -2.201 1.00 93.62 126 ALA A CA 1
ATOM 931 C C . ALA A 1 126 ? 8.724 -12.738 -2.260 1.00 93.62 126 ALA A C 1
ATOM 933 O O . ALA A 1 126 ? 7.785 -12.312 -1.584 1.00 93.62 126 ALA A O 1
ATOM 934 N N . PRO A 1 127 ? 9.417 -11.923 -3.080 1.00 90.12 127 PRO A N 1
ATOM 935 C CA . PRO A 1 127 ? 9.139 -10.489 -3.145 1.00 90.12 127 PRO A CA 1
ATOM 936 C C . PRO A 1 127 ? 7.752 -10.187 -3.707 1.00 90.12 127 PRO A C 1
ATOM 938 O O . PRO A 1 127 ? 7.021 -9.382 -3.136 1.00 90.12 127 PRO A O 1
ATOM 941 N N . THR A 1 128 ? 7.357 -10.876 -4.780 1.00 89.81 128 THR A N 1
ATOM 942 C CA . THR A 1 128 ? 6.038 -10.694 -5.402 1.00 89.81 128 THR A CA 1
ATOM 943 C C . THR A 1 128 ? 4.922 -11.097 -4.442 1.00 89.81 128 THR A C 1
ATOM 945 O O . THR A 1 128 ? 3.939 -10.372 -4.288 1.00 89.81 128 THR A O 1
ATOM 948 N N . LEU A 1 129 ? 5.063 -12.232 -3.755 1.00 94.50 129 LEU A N 1
ATOM 949 C CA . LEU A 1 129 ? 4.028 -12.687 -2.840 1.00 94.50 129 LEU A CA 1
ATOM 950 C C . LEU A 1 129 ? 3.910 -11.777 -1.615 1.00 94.50 129 LEU A C 1
ATOM 952 O O . LEU A 1 129 ? 2.798 -11.390 -1.276 1.00 94.50 129 LEU A O 1
ATOM 956 N N . VAL A 1 130 ? 5.022 -11.431 -0.963 1.00 94.44 130 VAL A N 1
ATOM 957 C CA . VAL A 1 130 ? 4.999 -10.644 0.278 1.00 94.44 130 VAL A CA 1
ATOM 958 C C . VAL A 1 130 ? 4.576 -9.204 -0.001 1.00 94.44 130 VAL A C 1
ATOM 960 O O . VAL A 1 130 ? 3.576 -8.750 0.548 1.00 94.44 130 VAL A O 1
ATOM 963 N N . TRP A 1 131 ? 5.271 -8.497 -0.890 1.00 90.44 131 TRP A N 1
ATOM 964 C CA . TRP A 1 131 ? 5.047 -7.061 -1.076 1.00 90.44 131 TRP A CA 1
ATOM 965 C C . TRP A 1 131 ? 3.801 -6.736 -1.898 1.00 90.44 131 TRP A C 1
ATOM 967 O O . TRP A 1 131 ? 3.214 -5.673 -1.726 1.00 90.44 131 TRP A O 1
ATOM 977 N N . ILE A 1 132 ? 3.369 -7.636 -2.786 1.00 90.25 132 ILE A N 1
ATOM 978 C CA . ILE A 1 132 ? 2.331 -7.317 -3.777 1.00 90.25 132 ILE A CA 1
ATOM 979 C C . ILE A 1 132 ? 1.052 -8.082 -3.488 1.00 90.25 132 ILE A C 1
ATOM 981 O O . ILE A 1 132 ? -0.001 -7.487 -3.283 1.00 90.25 132 ILE A O 1
ATOM 985 N N . ILE A 1 133 ? 1.120 -9.409 -3.452 1.00 94.81 133 ILE A N 1
ATOM 986 C CA . ILE A 1 133 ? -0.089 -10.223 -3.299 1.00 94.81 133 ILE A CA 1
ATOM 987 C C . ILE A 1 133 ? -0.620 -10.150 -1.868 1.00 94.81 133 ILE A C 1
ATOM 989 O O . ILE A 1 133 ? -1.812 -9.934 -1.659 1.00 94.81 133 ILE A O 1
ATOM 993 N N . TRP A 1 134 ? 0.253 -10.317 -0.880 1.00 95.88 134 TRP A N 1
ATOM 994 C CA . TRP A 1 134 ? -0.129 -10.325 0.522 1.00 95.88 134 TRP A CA 1
ATOM 995 C C . TRP A 1 134 ? -0.284 -8.913 1.077 1.00 95.88 134 TRP A C 1
ATOM 997 O O . TRP A 1 134 ? -1.379 -8.574 1.503 1.00 95.88 134 TRP A O 1
ATOM 1007 N N . TRP A 1 135 ? 0.756 -8.078 1.050 1.00 94.62 135 TRP A N 1
ATOM 1008 C CA . TRP A 1 135 ? 0.678 -6.743 1.646 1.00 94.62 135 TRP A CA 1
ATOM 1009 C C . TRP A 1 135 ? -0.379 -5.862 0.962 1.00 94.62 135 TRP A C 1
ATOM 1011 O O . TRP A 1 135 ? -1.344 -5.449 1.603 1.00 94.62 135 TRP A O 1
ATOM 1021 N N . VAL A 1 136 ? -0.273 -5.664 -0.357 1.00 93.44 136 VAL A N 1
ATOM 1022 C CA . VAL A 1 136 ? -1.214 -4.818 -1.113 1.00 93.44 136 VAL A CA 1
ATOM 1023 C C . VAL A 1 136 ? -2.527 -5.545 -1.418 1.00 93.44 136 VAL A C 1
ATOM 1025 O O . VAL A 1 136 ? -3.612 -5.019 -1.165 1.00 93.44 136 VAL A O 1
ATOM 1028 N N . GLY A 1 137 ? -2.456 -6.755 -1.973 1.00 95.94 137 GLY A N 1
ATOM 1029 C CA . GLY A 1 137 ? -3.644 -7.492 -2.405 1.00 95.94 137 GLY A CA 1
ATOM 1030 C C . GLY A 1 137 ? -4.574 -7.840 -1.242 1.00 95.94 137 GLY A C 1
ATOM 1031 O O . GLY A 1 137 ? -5.781 -7.595 -1.329 1.00 95.94 137 GLY A O 1
ATOM 1032 N N . LEU A 1 138 ? -4.034 -8.336 -0.122 1.00 96.06 138 LEU A N 1
ATOM 1033 C CA . LEU A 1 138 ? -4.860 -8.650 1.044 1.00 96.06 138 LEU A CA 1
ATOM 1034 C C . LEU A 1 138 ? -5.390 -7.390 1.733 1.00 96.06 138 LEU A C 1
ATOM 1036 O O . LEU A 1 138 ? -6.488 -7.449 2.276 1.00 96.06 138 LEU A O 1
ATOM 1040 N N . ALA A 1 139 ? -4.698 -6.246 1.659 1.00 95.94 139 ALA A N 1
ATOM 1041 C CA . ALA A 1 139 ? -5.245 -4.972 2.131 1.00 95.94 139 ALA A CA 1
ATOM 1042 C C . ALA A 1 139 ? -6.527 -4.583 1.371 1.00 95.94 139 ALA A C 1
ATOM 1044 O O . ALA A 1 139 ? -7.490 -4.121 1.987 1.00 95.94 139 ALA A O 1
ATOM 1045 N N . TYR A 1 140 ? -6.597 -4.830 0.058 1.00 96.38 140 TYR A N 1
ATOM 1046 C CA . TYR A 1 140 ? -7.814 -4.588 -0.729 1.00 96.38 140 TYR A CA 1
ATOM 1047 C C . TYR A 1 140 ? -8.916 -5.595 -0.435 1.00 96.38 140 TYR A C 1
ATOM 1049 O O . TYR A 1 140 ? -10.075 -5.208 -0.288 1.00 96.38 140 TYR A O 1
ATOM 1057 N N . VAL A 1 141 ? -8.572 -6.875 -0.301 1.00 96.31 141 VAL A N 1
ATOM 1058 C CA . VAL A 1 141 ? -9.548 -7.886 0.123 1.00 96.31 141 VAL A CA 1
ATOM 1059 C C . VAL A 1 141 ? -10.097 -7.535 1.508 1.00 96.31 141 VAL A C 1
ATOM 1061 O O . VAL A 1 141 ? -11.311 -7.548 1.696 1.00 96.31 141 VAL A O 1
ATOM 1064 N N . ALA A 1 142 ? -9.236 -7.124 2.441 1.00 95.75 142 ALA A N 1
ATOM 1065 C CA . ALA A 1 142 ? -9.639 -6.650 3.755 1.00 95.75 142 ALA A CA 1
ATOM 1066 C C . ALA A 1 142 ? -10.592 -5.459 3.640 1.00 95.75 142 ALA A C 1
ATOM 1068 O O . ALA A 1 142 ? -11.691 -5.532 4.166 1.00 95.75 142 ALA A O 1
ATOM 1069 N N . ALA A 1 143 ? -10.227 -4.407 2.903 1.00 95.50 143 ALA A N 1
ATOM 1070 C CA . ALA A 1 143 ? -11.022 -3.185 2.786 1.00 95.50 143 ALA A CA 1
ATOM 1071 C C . ALA A 1 143 ? -12.364 -3.357 2.050 1.00 95.50 143 ALA A C 1
ATOM 1073 O O . ALA A 1 143 ? -13.331 -2.678 2.394 1.00 95.50 143 ALA A O 1
ATOM 1074 N N . PHE A 1 144 ? -12.439 -4.222 1.032 1.00 95.62 144 PHE A N 1
ATOM 1075 C CA . PHE A 1 144 ? -13.604 -4.306 0.138 1.00 95.62 144 PHE A CA 1
ATOM 1076 C C . PHE A 1 144 ? -14.431 -5.585 0.271 1.00 95.62 144 PHE A C 1
ATOM 1078 O O . PHE A 1 144 ? -15.574 -5.609 -0.187 1.00 95.62 144 PHE A O 1
ATOM 1085 N N . VAL A 1 145 ? -13.890 -6.628 0.903 1.00 93.50 145 VAL A N 1
ATOM 1086 C CA . VAL A 1 145 ? -14.588 -7.900 1.134 1.00 93.50 145 VAL A CA 1
ATOM 1087 C C . VAL A 1 145 ? -14.813 -8.107 2.625 1.00 93.50 145 VAL A C 1
ATOM 1089 O O . VAL A 1 145 ? -15.962 -8.153 3.050 1.00 93.50 145 VAL A O 1
ATOM 1092 N N . GLY A 1 146 ? -13.742 -8.176 3.414 1.00 91.56 146 GLY A N 1
ATOM 1093 C CA . GLY A 1 146 ? -13.773 -8.415 4.858 1.00 91.56 146 GLY A CA 1
ATOM 1094 C C . GLY A 1 146 ? -12.462 -9.026 5.353 1.00 91.56 146 GLY A C 1
ATOM 1095 O O . GLY A 1 146 ? -11.554 -9.288 4.564 1.00 91.56 146 GLY A O 1
ATOM 1096 N N . ASP A 1 147 ? -12.351 -9.277 6.659 1.00 90.94 147 ASP A N 1
ATOM 1097 C CA . ASP A 1 147 ? -11.106 -9.750 7.283 1.00 90.94 147 ASP A CA 1
ATOM 1098 C C . ASP A 1 147 ? -10.806 -11.233 6.977 1.00 90.94 147 ASP A C 1
ATOM 1100 O O . ASP A 1 147 ? -11.040 -12.138 7.781 1.00 90.94 147 ASP A O 1
ATOM 1104 N N . VAL A 1 148 ? -10.280 -11.489 5.776 1.00 91.88 148 VAL A N 1
ATOM 1105 C CA . VAL A 1 148 ? -9.830 -12.822 5.345 1.00 91.88 148 VAL A CA 1
ATOM 1106 C C . VAL A 1 148 ? -8.560 -13.245 6.089 1.00 91.88 148 VAL A C 1
ATOM 1108 O O . VAL A 1 148 ? -8.308 -14.442 6.237 1.00 91.88 148 VAL A O 1
ATOM 1111 N N . TRP A 1 149 ? -7.776 -12.299 6.611 1.00 94.38 149 TRP A N 1
ATOM 1112 C CA . TRP A 1 149 ? -6.531 -12.597 7.313 1.00 94.38 149 TRP A CA 1
ATOM 1113 C C . TRP A 1 149 ? -6.763 -13.462 8.553 1.00 94.38 149 TRP A C 1
ATOM 1115 O O . TRP A 1 149 ? -6.043 -14.439 8.751 1.00 94.38 149 TRP A O 1
ATOM 1125 N N . VAL A 1 150 ? -7.825 -13.205 9.323 1.00 89.69 150 VAL A N 1
ATOM 1126 C CA . VAL A 1 150 ? -8.214 -14.046 10.476 1.00 89.69 150 VAL A CA 1
ATOM 1127 C C . VAL A 1 150 ? -8.377 -15.525 10.096 1.00 89.69 150 VAL A C 1
ATOM 1129 O O . VAL A 1 150 ? -8.115 -16.410 10.916 1.00 89.69 150 VAL A O 1
ATOM 1132 N N . LEU A 1 151 ? -8.780 -15.809 8.852 1.00 89.38 151 LEU A N 1
ATOM 1133 C CA . LEU A 1 151 ? -8.915 -17.167 8.337 1.00 89.38 151 LEU A CA 1
ATOM 1134 C C . LEU A 1 151 ? -7.570 -17.770 7.925 1.00 89.38 151 LEU A C 1
ATOM 1136 O O . LEU A 1 151 ? -7.305 -18.909 8.302 1.00 89.38 151 LEU A O 1
ATOM 1140 N N . ILE A 1 152 ? -6.764 -17.041 7.149 1.00 94.62 152 ILE A N 1
ATOM 1141 C CA . ILE A 1 152 ? -5.568 -17.570 6.466 1.00 94.62 152 ILE A CA 1
ATOM 1142 C C . ILE A 1 152 ? -4.243 -17.298 7.196 1.00 94.62 152 ILE A C 1
ATOM 1144 O O . ILE A 1 152 ? -3.185 -17.650 6.681 1.00 94.62 152 ILE A O 1
ATOM 1148 N N . ASN A 1 153 ? -4.281 -16.678 8.379 1.00 96.12 153 ASN A N 1
ATOM 1149 C CA . ASN A 1 153 ? -3.094 -16.321 9.155 1.00 96.12 153 ASN A CA 1
ATOM 1150 C C . ASN A 1 153 ? -2.221 -17.570 9.449 1.00 96.12 153 ASN A C 1
ATOM 1152 O O . ASN A 1 153 ? -2.653 -18.469 10.191 1.00 96.12 153 ASN A O 1
ATOM 1156 N N . PRO A 1 154 ? -0.988 -17.646 8.904 1.00 96.81 154 PRO A N 1
ATOM 1157 C CA . PRO A 1 154 ? -0.127 -18.816 9.056 1.00 96.81 154 PRO A CA 1
ATOM 1158 C C . PRO A 1 154 ? 0.366 -18.974 10.499 1.00 96.81 154 PRO A C 1
ATOM 1160 O O . PRO A 1 154 ? 0.449 -20.098 10.994 1.00 96.81 154 PRO A O 1
ATOM 1163 N N . TRP A 1 155 ? 0.615 -17.871 11.215 1.00 97.06 155 TRP A N 1
ATOM 1164 C CA . TRP A 1 155 ? 1.061 -17.907 12.611 1.00 97.06 155 TRP A CA 1
ATOM 1165 C C . TRP A 1 155 ? -0.009 -18.485 13.526 1.00 97.06 155 TRP A C 1
ATOM 1167 O O . TRP A 1 155 ? 0.298 -19.366 14.331 1.00 97.06 155 TRP A O 1
ATOM 1177 N N . ARG A 1 156 ? -1.265 -18.054 13.345 1.00 95.81 156 ARG A N 1
ATOM 1178 C CA . ARG A 1 156 ? -2.422 -18.620 14.050 1.00 95.81 156 ARG A CA 1
ATOM 1179 C C . ARG A 1 156 ? -2.601 -20.100 13.720 1.00 95.81 156 ARG A C 1
ATOM 1181 O O . ARG A 1 156 ? -2.800 -20.900 14.623 1.00 95.81 156 ARG A O 1
ATOM 1188 N N . THR A 1 157 ? -2.488 -20.468 12.444 1.00 96.31 157 THR A N 1
ATOM 1189 C CA . THR A 1 157 ? -2.655 -21.860 11.993 1.00 96.31 157 THR A CA 1
ATOM 1190 C C . THR A 1 157 ? -1.639 -22.797 12.653 1.00 96.31 157 THR A C 1
ATOM 1192 O O . THR A 1 157 ? -2.014 -23.866 13.135 1.00 96.31 157 THR A O 1
ATOM 1195 N N . VAL A 1 158 ? -0.368 -22.387 12.729 1.00 97.00 158 VAL A N 1
ATOM 1196 C CA . VAL A 1 158 ? 0.684 -23.160 13.409 1.00 97.00 158 VAL A CA 1
ATOM 1197 C C . VAL A 1 158 ? 0.439 -23.227 14.918 1.00 97.00 158 VAL A C 1
ATOM 1199 O O . VAL A 1 158 ? 0.543 -24.308 15.495 1.00 97.00 158 VAL A O 1
ATOM 1202 N N . PHE A 1 159 ? 0.077 -22.108 15.555 1.00 95.88 159 PHE A N 1
ATOM 1203 C CA . PHE A 1 159 ? -0.170 -22.059 16.999 1.00 95.88 159 PHE A CA 1
ATOM 1204 C C . PHE A 1 159 ? -1.367 -22.930 17.415 1.00 95.88 159 PHE A C 1
ATOM 1206 O O . PHE A 1 159 ? -1.242 -23.755 18.319 1.00 95.88 159 PHE A O 1
ATOM 1213 N N . ASP A 1 160 ? -2.496 -22.824 16.707 1.00 93.94 160 ASP A N 1
ATOM 1214 C CA . ASP A 1 160 ? -3.694 -23.635 16.955 1.00 93.94 160 ASP A CA 1
ATOM 1215 C C . ASP A 1 160 ? -3.402 -25.134 16.739 1.00 93.94 160 ASP A C 1
ATOM 1217 O O . ASP A 1 160 ? -3.849 -25.981 17.518 1.00 93.94 160 ASP A O 1
ATOM 1221 N N . GLY A 1 161 ? -2.607 -25.477 15.716 1.00 94.38 161 GLY A N 1
ATOM 1222 C CA . GLY A 1 161 ? -2.154 -26.848 15.460 1.00 94.38 161 GLY A CA 1
ATOM 1223 C C . GLY A 1 161 ? -1.241 -27.397 16.563 1.00 94.38 161 GLY A C 1
ATOM 1224 O O . GLY A 1 161 ? -1.434 -28.525 17.023 1.00 94.38 161 GLY A O 1
ATOM 1225 N N . ALA A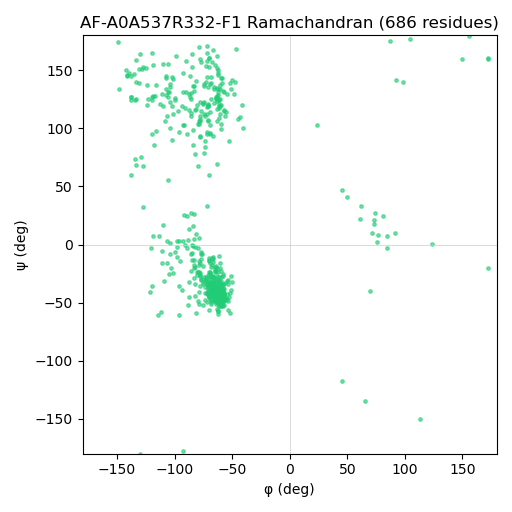 1 162 ? -0.291 -26.589 17.042 1.00 94.44 162 ALA A N 1
ATOM 1226 C CA . ALA A 1 162 ? 0.577 -26.941 18.165 1.00 94.44 162 ALA A CA 1
ATOM 1227 C C . ALA A 1 162 ? -0.228 -27.130 19.459 1.00 94.44 162 ALA A C 1
ATOM 1229 O O . ALA A 1 162 ? -0.004 -28.086 20.203 1.00 94.44 162 ALA A O 1
ATOM 1230 N N . GLN A 1 163 ? -1.216 -26.269 19.703 1.00 93.19 163 GLN A N 1
ATOM 1231 C CA . GLN A 1 163 ? -2.095 -26.373 20.860 1.00 93.19 163 GLN A CA 1
ATOM 1232 C C . GLN A 1 163 ? -3.005 -27.607 20.799 1.00 93.19 163 GLN A C 1
ATOM 1234 O O . GLN A 1 163 ? -3.220 -28.269 21.819 1.00 93.19 163 GLN A O 1
ATOM 1239 N N . TRP A 1 164 ? -3.510 -27.956 19.614 1.00 93.00 164 TRP A N 1
ATOM 1240 C CA . TRP A 1 164 ? -4.235 -29.207 19.396 1.00 93.00 164 TRP A CA 1
ATOM 1241 C C . TRP A 1 164 ? -3.359 -30.428 19.711 1.00 93.00 164 TRP A C 1
ATOM 1243 O O . TRP A 1 164 ? -3.795 -31.323 20.441 1.00 93.00 164 TRP A O 1
ATOM 1253 N N . LEU A 1 165 ? -2.110 -30.440 19.234 1.00 93.81 165 LEU A N 1
ATOM 1254 C CA . LEU A 1 165 ? -1.165 -31.528 19.489 1.00 93.81 165 LEU A CA 1
ATOM 1255 C C . LEU A 1 165 ? -0.808 -31.635 20.980 1.00 93.81 165 LEU A C 1
ATOM 1257 O O . LEU A 1 165 ? -0.831 -32.731 21.534 1.00 93.81 165 LEU A O 1
ATOM 1261 N N . TYR A 1 166 ? -0.556 -30.508 21.649 1.00 92.25 166 TYR A N 1
ATOM 1262 C CA . TYR A 1 166 ? -0.275 -30.456 23.087 1.00 92.25 166 TYR A CA 1
ATOM 1263 C C . TYR A 1 166 ? -1.404 -31.082 23.917 1.00 92.25 166 TYR A C 1
ATOM 1265 O O . TYR A 1 166 ? -1.157 -31.943 24.763 1.00 92.25 166 TYR A O 1
ATOM 1273 N N . ARG A 1 167 ? -2.661 -30.727 23.615 1.00 91.62 167 ARG A N 1
ATOM 1274 C CA . ARG A 1 167 ? -3.839 -31.329 24.262 1.00 91.62 167 ARG A CA 1
ATOM 1275 C C . ARG A 1 167 ? -3.958 -32.822 23.965 1.00 91.62 167 ARG A C 1
ATOM 1277 O O . ARG A 1 167 ? -4.340 -33.596 24.839 1.00 91.62 167 ARG A O 1
ATOM 1284 N N . ARG A 1 168 ? -3.623 -33.247 22.742 1.00 92.94 168 ARG A N 1
ATOM 1285 C CA . ARG A 1 168 ? -3.673 -34.661 22.343 1.00 92.94 168 ARG A CA 1
ATOM 1286 C C . ARG A 1 168 ? -2.640 -35.514 23.080 1.00 92.94 168 ARG A C 1
ATOM 1288 O O . ARG A 1 168 ? -2.935 -36.668 23.380 1.00 92.94 168 ARG A O 1
ATOM 1295 N N . LEU A 1 169 ? -1.476 -34.945 23.385 1.00 93.25 169 LEU A N 1
ATOM 1296 C CA . LEU A 1 169 ? -0.383 -35.590 24.118 1.00 93.25 169 LEU A CA 1
ATOM 1297 C C . LEU A 1 169 ? -0.577 -35.584 25.649 1.00 93.25 169 LEU A C 1
ATOM 1299 O O . LEU A 1 169 ? 0.335 -35.964 26.376 1.00 93.25 169 LEU A O 1
ATOM 1303 N N . GLY A 1 170 ? -1.753 -35.185 26.145 1.00 84.62 170 GLY A N 1
ATOM 1304 C CA . GLY A 1 170 ? -2.077 -35.195 27.577 1.00 84.62 170 GLY A CA 1
ATOM 1305 C C . GLY A 1 170 ? -1.761 -33.890 28.310 1.00 84.62 170 GLY A C 1
ATOM 1306 O O . GLY A 1 170 ? -1.852 -33.847 29.532 1.00 84.62 170 GLY A O 1
ATOM 1307 N N . GLY A 1 171 ? -1.421 -32.817 27.589 1.00 82.81 171 GLY A N 1
ATOM 1308 C CA . GLY A 1 171 ? -1.293 -31.486 28.169 1.00 82.81 171 GLY A CA 1
ATOM 1309 C C . GLY A 1 171 ? -2.627 -30.992 28.730 1.00 82.81 171 GLY A C 1
ATOM 1310 O O . GLY A 1 171 ? -3.632 -30.919 28.016 1.00 82.81 171 GLY A O 1
ATOM 1311 N N . HIS A 1 172 ? -2.645 -30.634 30.012 1.00 75.88 172 HIS A N 1
ATOM 1312 C CA . HIS A 1 172 ? -3.809 -30.041 30.660 1.00 75.88 172 HIS A CA 1
ATOM 1313 C C . HIS A 1 172 ? -3.733 -28.513 30.557 1.00 75.88 172 HIS A C 1
ATOM 1315 O O . HIS A 1 172 ? -2.818 -27.900 31.092 1.00 75.88 172 HIS A O 1
ATOM 1321 N N . GLY A 1 173 ? -4.706 -27.897 29.876 1.00 77.62 173 GLY A N 1
ATOM 1322 C CA . GLY A 1 173 ? -4.830 -26.440 29.768 1.00 77.62 173 GLY A CA 1
ATOM 1323 C C . GLY A 1 173 ? -4.605 -25.878 28.360 1.00 77.62 173 GLY A C 1
ATOM 1324 O O . GLY A 1 173 ? -4.950 -26.492 27.342 1.00 77.62 173 GLY A O 1
ATOM 1325 N N . GLU A 1 174 ? -4.101 -24.649 28.307 1.00 80.94 174 GLU A N 1
ATOM 1326 C CA . GLU A 1 174 ? -3.726 -23.958 27.074 1.00 80.94 174 GLU A CA 1
ATOM 1327 C C . GLU A 1 174 ? -2.204 -23.901 26.917 1.00 80.94 174 GLU A C 1
ATOM 1329 O O . GLU A 1 174 ? -1.480 -24.009 27.899 1.00 80.94 174 GLU A O 1
ATOM 1334 N N . LEU A 1 175 ? -1.722 -23.778 25.678 1.00 84.81 175 LEU A N 1
ATOM 1335 C CA . LEU A 1 175 ? -0.292 -23.753 25.380 1.00 84.81 175 LEU A CA 1
ATOM 1336 C C . LEU A 1 175 ? 0.310 -22.387 25.775 1.00 84.81 175 LEU A C 1
ATOM 1338 O O . LEU A 1 175 ? -0.113 -21.365 25.234 1.00 84.81 175 LEU A O 1
ATOM 1342 N N . GLY A 1 176 ? 1.308 -22.380 26.667 1.00 84.94 176 GLY A N 1
ATOM 1343 C CA . GLY A 1 176 ? 2.040 -21.177 27.100 1.00 84.94 176 GLY A CA 1
ATOM 1344 C C . GLY A 1 176 ? 1.669 -20.654 28.498 1.00 84.94 176 GLY A C 1
ATOM 1345 O O . GLY A 1 176 ? 0.768 -21.175 29.151 1.00 84.94 176 GLY A O 1
ATOM 1346 N N . ASP A 1 177 ? 2.370 -19.607 28.946 1.00 82.19 177 ASP A N 1
ATOM 1347 C CA . ASP A 1 177 ? 2.317 -19.096 30.329 1.00 82.19 177 ASP A CA 1
ATOM 1348 C C . ASP A 1 177 ? 1.127 -18.154 30.595 1.00 82.19 177 ASP A C 1
ATOM 1350 O O . ASP A 1 177 ? 0.746 -17.945 31.746 1.00 82.19 177 ASP A O 1
ATOM 1354 N N . ARG A 1 178 ? 0.525 -17.585 29.536 1.00 84.44 178 ARG A N 1
ATOM 1355 C CA . ARG A 1 178 ? -0.617 -16.639 29.584 1.00 84.44 178 ARG A CA 1
ATOM 1356 C C . ARG A 1 178 ? -0.453 -15.533 30.631 1.00 84.44 178 ARG A C 1
ATOM 1358 O O . ARG A 1 178 ? -1.379 -15.215 31.382 1.00 84.44 178 ARG A O 1
ATOM 1365 N N . LEU A 1 179 ? 0.723 -14.919 30.644 1.00 90.31 179 LEU A N 1
ATOM 1366 C CA . LEU A 1 179 ? 1.011 -13.723 31.416 1.00 90.31 179 LEU A CA 1
ATOM 1367 C C . LEU A 1 179 ? -0.055 -12.648 31.132 1.00 90.31 179 LEU A C 1
ATOM 1369 O O . LEU A 1 179 ? -0.458 -12.467 29.976 1.00 90.31 179 LEU A O 1
ATOM 1373 N N . PRO A 1 180 ? -0.521 -11.919 32.161 1.00 90.06 180 PRO A N 1
ATOM 1374 C CA . PRO A 1 180 ? -1.499 -10.859 31.971 1.00 90.06 180 PRO A CA 1
ATOM 1375 C C . PRO A 1 180 ? -0.906 -9.780 31.062 1.00 90.06 180 PRO A C 1
ATOM 1377 O O . PRO A 1 180 ? 0.161 -9.237 31.348 1.00 90.06 180 PRO A O 1
ATOM 1380 N N . TYR A 1 181 ? -1.592 -9.471 29.959 1.00 91.38 181 TYR A N 1
ATOM 1381 C CA . TYR A 1 181 ? -1.146 -8.437 29.031 1.00 91.38 181 TYR A CA 1
ATOM 1382 C C . TYR A 1 181 ? -1.314 -7.050 29.675 1.00 91.38 181 TYR A C 1
ATOM 1384 O O . TYR A 1 181 ? -2.442 -6.680 30.012 1.00 91.38 181 TYR A O 1
ATOM 1392 N N . PRO A 1 182 ? -0.234 -6.267 29.853 1.00 92.19 182 PRO A N 1
ATOM 1393 C CA . PRO A 1 182 ? -0.328 -4.951 30.473 1.00 92.19 182 PRO A CA 1
ATOM 1394 C C . PRO A 1 182 ? -1.212 -3.992 29.663 1.00 92.19 182 PRO A C 1
ATOM 1396 O O . PRO A 1 182 ? -0.933 -3.714 28.497 1.00 92.19 182 PRO A O 1
ATOM 1399 N N . GLU A 1 183 ? -2.233 -3.405 30.294 1.00 88.12 183 GLU A N 1
ATOM 1400 C CA . GLU A 1 183 ? -3.130 -2.440 29.631 1.00 88.12 183 GLU A CA 1
ATOM 1401 C C . GLU A 1 183 ? -2.389 -1.201 29.101 1.00 88.12 183 GLU A C 1
ATOM 1403 O O . GLU A 1 183 ? -2.797 -0.604 28.103 1.00 88.12 183 GLU A O 1
ATOM 1408 N N . SER A 1 184 ? -1.265 -0.836 29.729 1.00 91.00 184 SER A N 1
ATOM 1409 C CA . SER A 1 184 ? -0.404 0.273 29.306 1.00 91.00 184 SER A CA 1
ATOM 1410 C C . SER A 1 184 ? 0.243 0.050 27.936 1.00 91.00 184 SER A C 1
ATOM 1412 O O . SER A 1 184 ? 0.489 1.024 27.221 1.00 91.00 184 SER A O 1
ATOM 1414 N N . LEU A 1 185 ? 0.488 -1.208 27.545 1.00 91.81 185 LEU A N 1
ATOM 1415 C CA . LEU A 1 185 ? 1.036 -1.526 26.228 1.00 91.81 185 LEU A CA 1
ATOM 1416 C C . LEU A 1 185 ? -0.006 -1.308 25.130 1.00 91.81 185 LEU A C 1
ATOM 1418 O O . LEU A 1 185 ? 0.357 -0.846 24.050 1.00 91.81 185 LEU A O 1
ATOM 1422 N N . GLY A 1 186 ? -1.293 -1.547 25.403 1.00 93.44 186 GLY A N 1
ATOM 1423 C CA . GLY A 1 186 ? -2.374 -1.355 24.432 1.00 93.44 186 GLY A CA 1
ATOM 1424 C C . GLY A 1 186 ? -2.016 -1.944 23.062 1.00 93.44 186 GLY A C 1
ATOM 1425 O O . GLY A 1 186 ? -1.792 -3.137 22.961 1.00 93.44 186 GLY A O 1
ATOM 1426 N N . THR A 1 187 ? -1.928 -1.112 22.018 1.00 96.06 187 THR A N 1
ATOM 1427 C CA . THR A 1 187 ? -1.458 -1.516 20.678 1.00 96.06 187 THR A CA 1
ATOM 1428 C C . THR A 1 187 ? -0.084 -0.942 20.298 1.00 96.06 187 THR A C 1
ATOM 1430 O O . THR A 1 187 ? 0.285 -0.929 19.126 1.00 96.06 187 THR A O 1
ATOM 1433 N N . TRP A 1 188 ? 0.698 -0.442 21.261 1.00 97.19 188 TRP A N 1
ATOM 1434 C CA . TRP A 1 188 ? 2.033 0.112 21.001 1.00 97.19 188 TRP A CA 1
ATOM 1435 C C . TRP A 1 188 ? 3.019 -0.885 20.380 1.00 97.19 188 TRP A C 1
ATOM 1437 O O . TRP A 1 188 ? 3.760 -0.460 19.492 1.00 97.19 188 TRP A O 1
ATOM 1447 N N . PRO A 1 189 ? 3.034 -2.184 20.752 1.00 97.50 189 PRO A N 1
ATOM 1448 C CA . PRO A 1 189 ? 3.879 -3.153 20.058 1.00 97.50 189 PRO A CA 1
ATOM 1449 C C . PRO A 1 189 ? 3.576 -3.217 18.555 1.00 97.50 189 PRO A C 1
ATOM 1451 O O . PRO A 1 189 ? 4.504 -3.213 17.750 1.00 97.50 189 PRO A O 1
ATOM 1454 N N . ALA A 1 190 ? 2.297 -3.156 18.168 1.00 97.38 190 ALA A N 1
ATOM 1455 C CA . ALA A 1 190 ? 1.899 -3.100 16.765 1.00 97.38 190 ALA A CA 1
ATOM 1456 C C . ALA A 1 190 ? 2.340 -1.794 16.080 1.00 97.38 190 ALA A C 1
ATOM 1458 O O . ALA A 1 190 ? 2.720 -1.831 14.916 1.00 97.38 190 ALA A O 1
ATOM 1459 N N . CYS A 1 191 ? 2.361 -0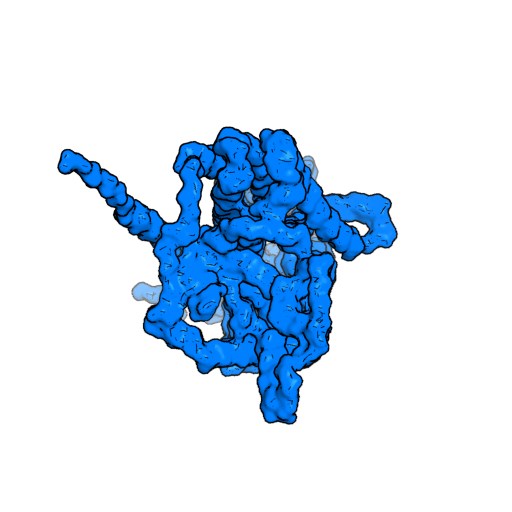.650 16.782 1.00 97.56 191 CYS A N 1
ATOM 1460 C CA . CYS A 1 191 ? 2.927 0.596 16.240 1.00 97.56 191 CYS A CA 1
ATOM 1461 C C . CYS A 1 191 ? 4.425 0.463 15.941 1.00 97.56 191 CYS A C 1
ATOM 1463 O O . CYS A 1 191 ? 4.878 0.900 14.888 1.00 97.56 191 CYS A O 1
ATOM 1465 N N . VAL A 1 192 ? 5.194 -0.139 16.856 1.00 97.88 192 VAL A N 1
ATOM 1466 C CA . VAL A 1 192 ? 6.638 -0.358 16.659 1.00 97.88 192 VAL A CA 1
ATOM 1467 C C . VAL A 1 192 ? 6.875 -1.301 15.483 1.00 97.88 192 VAL A C 1
ATOM 1469 O O . VAL A 1 192 ? 7.723 -1.021 14.639 1.00 97.88 192 VAL A O 1
ATOM 1472 N N . LEU A 1 193 ? 6.097 -2.381 15.391 1.00 98.12 193 LEU A N 1
ATOM 1473 C CA . LEU A 1 193 ? 6.180 -3.329 14.282 1.00 98.12 193 LEU A CA 1
ATOM 1474 C C . LEU A 1 193 ? 5.754 -2.708 12.950 1.00 98.12 193 LEU A C 1
ATOM 1476 O O . LEU A 1 193 ? 6.417 -2.954 11.949 1.00 98.12 193 LEU A O 1
ATOM 1480 N N . LEU A 1 194 ? 4.722 -1.860 12.931 1.00 97.81 194 LEU A N 1
ATOM 1481 C CA . LEU A 1 194 ? 4.314 -1.126 11.731 1.00 97.81 194 LEU A CA 1
ATOM 1482 C C . LEU A 1 194 ? 5.392 -0.139 11.289 1.00 97.81 194 LEU A C 1
ATOM 1484 O O . LEU A 1 194 ? 5.690 -0.061 10.102 1.00 97.81 194 LEU A O 1
ATOM 1488 N N . LEU A 1 195 ? 6.008 0.585 12.227 1.00 97.62 195 LEU A N 1
ATOM 1489 C CA . LEU A 1 195 ? 7.097 1.507 11.917 1.00 97.62 195 LEU A CA 1
ATOM 1490 C C . LEU A 1 195 ? 8.319 0.756 11.373 1.00 97.62 195 LEU A C 1
ATOM 1492 O O . LEU A 1 195 ? 8.907 1.196 10.392 1.00 97.62 195 LEU A O 1
ATOM 1496 N N . ALA A 1 196 ? 8.674 -0.385 11.972 1.00 97.69 196 ALA A N 1
ATOM 1497 C CA . ALA A 1 196 ? 9.760 -1.235 11.492 1.00 97.69 196 ALA A CA 1
ATOM 1498 C C . ALA A 1 196 ? 9.459 -1.807 10.100 1.00 97.69 196 ALA A C 1
ATOM 1500 O O . ALA A 1 196 ? 10.311 -1.740 9.220 1.00 97.69 196 ALA A O 1
ATOM 1501 N N . PHE A 1 197 ? 8.244 -2.313 9.879 1.00 96.94 197 PHE A N 1
ATOM 1502 C CA . PHE A 1 197 ? 7.804 -2.819 8.580 1.00 96.94 197 PHE A CA 1
ATOM 1503 C C . PHE A 1 197 ? 7.842 -1.722 7.508 1.00 96.94 197 PHE A C 1
ATOM 1505 O O . PHE A 1 197 ? 8.456 -1.914 6.465 1.00 96.94 197 PHE A O 1
ATOM 1512 N N . SER A 1 198 ? 7.298 -0.541 7.809 1.00 95.00 198 SER A N 1
ATOM 1513 C CA . SER A 1 198 ? 7.292 0.604 6.886 1.00 95.00 198 SER A CA 1
ATOM 1514 C C . SER A 1 198 ? 8.699 1.147 6.633 1.00 95.00 198 SER A C 1
ATOM 1516 O O . SER A 1 198 ? 9.004 1.626 5.549 1.00 95.00 198 SER A O 1
ATOM 1518 N N . TRP A 1 199 ? 9.596 1.080 7.620 1.00 96.19 199 TRP A N 1
ATOM 1519 C CA . TRP A 1 199 ? 11.000 1.435 7.423 1.00 96.19 199 TRP A CA 1
ATOM 1520 C C . TRP A 1 199 ? 11.695 0.455 6.475 1.00 96.19 199 TRP A C 1
ATOM 1522 O O . TRP A 1 199 ? 12.452 0.882 5.604 1.00 96.19 199 TRP A O 1
ATOM 1532 N N . ILE A 1 200 ? 11.419 -0.845 6.615 1.00 92.88 200 ILE A N 1
ATOM 1533 C CA . ILE A 1 200 ? 11.924 -1.859 5.687 1.00 92.88 200 ILE A CA 1
ATOM 1534 C C . ILE A 1 200 ? 11.371 -1.591 4.286 1.00 92.88 200 ILE A C 1
ATOM 1536 O O . ILE A 1 200 ? 12.142 -1.563 3.344 1.00 92.88 200 ILE A O 1
ATOM 1540 N N . GLU A 1 201 ? 10.077 -1.326 4.157 1.00 88.94 201 GLU A N 1
ATOM 1541 C CA . GLU A 1 201 ? 9.428 -1.073 2.868 1.00 88.94 201 GLU A CA 1
ATOM 1542 C C . GLU A 1 201 ? 9.932 0.201 2.164 1.00 88.94 201 GLU A C 1
ATOM 1544 O O . GLU A 1 201 ? 10.161 0.189 0.958 1.00 88.94 201 GLU A O 1
ATOM 1549 N N . LEU A 1 202 ? 10.107 1.305 2.899 1.00 88.38 202 LEU A N 1
ATOM 1550 C CA . LEU A 1 202 ? 10.284 2.640 2.301 1.00 88.38 202 LEU A CA 1
ATOM 1551 C C . LEU A 1 202 ? 11.729 3.160 2.334 1.00 88.38 202 LEU A C 1
ATOM 1553 O O . LEU A 1 202 ? 12.115 4.033 1.543 1.00 88.38 202 LEU A O 1
ATOM 1557 N N . VAL A 1 203 ? 12.530 2.682 3.290 1.00 89.19 203 VAL A N 1
ATOM 1558 C CA . VAL A 1 203 ? 13.838 3.265 3.624 1.00 89.19 203 VAL A CA 1
ATOM 1559 C C . VAL A 1 203 ? 14.981 2.273 3.422 1.00 89.19 203 VAL A C 1
ATOM 1561 O O . VAL A 1 203 ? 16.069 2.685 3.011 1.00 89.19 203 VAL A O 1
ATOM 1564 N N . TYR A 1 204 ? 14.765 0.987 3.698 1.00 85.75 204 TYR A N 1
ATOM 1565 C CA . TYR A 1 204 ? 15.807 -0.030 3.609 1.00 85.75 204 TYR A CA 1
ATOM 1566 C C . TYR A 1 204 ? 16.144 -0.387 2.147 1.00 85.75 204 TYR A C 1
ATOM 1568 O O . TYR A 1 204 ? 15.276 -0.881 1.446 1.00 85.75 204 TYR A O 1
ATOM 1576 N N . PRO A 1 205 ? 17.403 -0.250 1.682 1.00 77.69 205 PRO A N 1
ATOM 1577 C CA . PRO A 1 205 ? 17.738 -0.401 0.257 1.00 77.69 205 PRO A CA 1
ATOM 1578 C C . PRO A 1 205 ? 17.579 -1.802 -0.351 1.00 77.69 205 PRO A C 1
ATOM 1580 O O . PRO A 1 205 ? 17.723 -1.954 -1.556 1.00 77.69 205 PRO A O 1
ATOM 1583 N N . ASN A 1 206 ? 17.398 -2.844 0.466 1.00 79.19 206 ASN A N 1
ATOM 1584 C CA . ASN A 1 206 ? 17.393 -4.240 0.014 1.00 79.19 206 ASN A CA 1
ATOM 1585 C C . ASN A 1 206 ? 16.133 -4.992 0.478 1.00 79.19 206 ASN A C 1
ATOM 1587 O O . ASN A 1 206 ? 16.217 -6.187 0.784 1.00 79.19 206 ASN A O 1
ATOM 1591 N N . ALA A 1 207 ? 14.990 -4.316 0.592 1.00 78.81 207 ALA A N 1
ATOM 1592 C CA . ALA A 1 207 ? 13.710 -4.900 1.001 1.00 78.81 207 ALA A CA 1
ATOM 1593 C C . ALA A 1 207 ? 13.161 -5.904 -0.026 1.00 78.81 207 ALA A C 1
ATOM 1595 O O . ALA A 1 207 ? 12.484 -6.864 0.346 1.00 78.81 207 ALA A O 1
ATOM 1596 N N . ALA A 1 208 ? 13.513 -5.755 -1.307 1.00 82.25 208 ALA A N 1
ATOM 1597 C CA . ALA A 1 208 ? 13.167 -6.714 -2.361 1.00 82.25 208 ALA A CA 1
ATOM 1598 C C . ALA A 1 208 ? 14.034 -7.994 -2.379 1.00 82.25 208 ALA A C 1
ATOM 1600 O O . ALA A 1 208 ? 13.734 -8.917 -3.136 1.00 82.25 208 ALA A O 1
ATOM 1601 N N . SER A 1 209 ? 15.104 -8.076 -1.578 1.00 86.00 209 SER A N 1
ATOM 1602 C CA . SER A 1 209 ? 15.998 -9.245 -1.542 1.00 86.00 209 SER A CA 1
ATOM 1603 C C . SER A 1 209 ? 15.277 -10.494 -1.002 1.00 86.00 209 SER A C 1
ATOM 1605 O O . SER A 1 209 ? 14.824 -10.471 0.149 1.00 86.00 209 SER A O 1
ATOM 1607 N N . PRO A 1 210 ? 15.200 -11.611 -1.760 1.00 91.06 210 PRO A N 1
ATOM 1608 C CA . PRO A 1 210 ? 14.490 -12.813 -1.318 1.00 91.06 210 PRO A CA 1
ATOM 1609 C C . PRO A 1 210 ? 15.010 -13.390 0.006 1.00 91.06 210 PRO A C 1
ATOM 1611 O O . PRO A 1 210 ? 14.212 -13.745 0.876 1.00 91.06 210 PRO A O 1
ATOM 1614 N N . ALA A 1 211 ? 16.331 -13.427 0.208 1.00 91.44 211 ALA A N 1
ATOM 1615 C CA . ALA A 1 211 ? 16.927 -13.899 1.456 1.00 91.44 211 ALA A CA 1
ATOM 1616 C C . ALA A 1 211 ? 16.568 -13.007 2.651 1.00 91.44 211 ALA A C 1
ATOM 1618 O O . ALA A 1 211 ? 16.267 -13.522 3.729 1.00 91.44 211 ALA A O 1
ATOM 1619 N N . HIS A 1 212 ? 16.565 -11.679 2.482 1.00 91.56 212 HIS A N 1
ATOM 1620 C CA . HIS A 1 212 ? 16.176 -10.766 3.561 1.00 91.56 212 HIS A CA 1
ATOM 1621 C C . HIS A 1 212 ? 14.703 -10.933 3.933 1.00 91.56 212 HIS A C 1
ATOM 1623 O O . HIS A 1 212 ? 14.386 -10.982 5.119 1.00 91.56 212 HIS A O 1
ATOM 1629 N N . ILE A 1 213 ? 13.818 -11.093 2.943 1.00 92.94 213 ILE A N 1
ATOM 1630 C CA . ILE A 1 213 ? 12.393 -11.364 3.174 1.00 92.94 213 ILE A CA 1
ATOM 1631 C C . ILE A 1 213 ? 12.213 -12.666 3.957 1.00 92.94 213 ILE A C 1
ATOM 1633 O O . ILE A 1 213 ? 11.458 -12.694 4.928 1.00 92.94 213 ILE A O 1
ATOM 1637 N N . ALA A 1 214 ? 12.924 -13.735 3.586 1.00 97.62 214 ALA A N 1
ATOM 1638 C CA . ALA A 1 214 ? 12.832 -15.005 4.300 1.00 97.62 214 ALA A CA 1
ATOM 1639 C C . ALA A 1 214 ? 13.324 -14.900 5.751 1.00 97.62 214 ALA A C 1
ATOM 1641 O O . ALA A 1 214 ? 12.637 -15.362 6.663 1.00 97.62 214 ALA A O 1
ATOM 1642 N N . TRP A 1 215 ? 14.471 -14.256 5.988 1.00 97.38 215 TRP A N 1
ATOM 1643 C CA . TRP A 1 215 ? 14.979 -14.044 7.346 1.00 97.38 215 TRP A CA 1
ATOM 1644 C C . TRP A 1 215 ? 14.061 -13.157 8.185 1.00 97.38 215 TRP A C 1
ATOM 1646 O O . TRP A 1 215 ? 13.825 -13.467 9.353 1.00 97.38 215 TRP A O 1
ATOM 1656 N N . LEU A 1 216 ? 13.494 -12.104 7.594 1.00 96.25 216 LEU A N 1
ATOM 1657 C CA . LEU A 1 216 ? 12.514 -11.248 8.255 1.00 96.25 216 LEU A CA 1
ATOM 1658 C C . LEU A 1 216 ? 11.246 -12.032 8.608 1.00 96.25 216 LEU A C 1
ATOM 1660 O O . LEU A 1 216 ? 10.769 -11.934 9.735 1.00 96.25 216 LEU A O 1
ATOM 1664 N N . ALA A 1 217 ? 10.737 -12.855 7.688 1.00 97.62 217 ALA A N 1
ATOM 1665 C CA . ALA A 1 217 ? 9.578 -13.709 7.928 1.00 97.62 217 ALA A CA 1
ATOM 1666 C C . ALA A 1 217 ? 9.840 -14.716 9.059 1.00 97.62 217 ALA A C 1
ATOM 1668 O O . ALA A 1 217 ? 8.978 -14.905 9.920 1.00 97.62 217 ALA A O 1
ATOM 1669 N N . ILE A 1 218 ? 11.030 -15.324 9.113 1.00 98.44 218 ILE A N 1
ATOM 1670 C CA . ILE A 1 218 ? 11.433 -16.226 10.203 1.00 98.44 218 ILE A CA 1
ATOM 1671 C C . ILE A 1 218 ? 11.509 -15.469 11.533 1.00 98.44 218 ILE A C 1
ATOM 1673 O O . ILE A 1 218 ? 10.887 -15.888 12.510 1.00 98.44 218 ILE A O 1
ATOM 1677 N N . ALA A 1 219 ? 12.220 -14.339 11.574 1.00 98.12 219 ALA A N 1
ATOM 1678 C CA . ALA A 1 219 ? 12.376 -13.532 12.783 1.00 98.12 219 ALA A CA 1
ATOM 1679 C C . ALA A 1 219 ? 11.021 -13.037 13.314 1.00 98.12 219 ALA A C 1
ATOM 1681 O O . ALA A 1 219 ? 10.735 -13.158 14.507 1.00 98.12 219 ALA A O 1
ATOM 1682 N N . TYR A 1 220 ? 10.152 -12.557 12.422 1.00 98.00 220 TYR A N 1
ATOM 1683 C CA . TYR A 1 220 ? 8.798 -12.126 12.758 1.00 98.00 220 TYR A CA 1
ATOM 1684 C C . TYR A 1 220 ? 7.926 -13.287 13.258 1.00 98.00 220 TYR A C 1
ATOM 1686 O O . TYR A 1 220 ? 7.157 -13.119 14.207 1.00 98.00 220 TYR A O 1
ATOM 1694 N N . SER A 1 221 ? 8.074 -14.484 12.678 1.00 98.31 221 SER A N 1
ATOM 1695 C CA . SER A 1 221 ? 7.361 -15.687 13.132 1.00 98.31 221 SER A CA 1
ATOM 1696 C C . SER A 1 221 ? 7.776 -16.092 14.542 1.00 98.31 221 SER A C 1
ATOM 1698 O O . SER A 1 221 ? 6.913 -16.333 15.384 1.00 98.31 221 SER A O 1
ATOM 1700 N N . ILE A 1 222 ? 9.082 -16.104 14.827 1.00 98.31 222 ILE A N 1
ATOM 1701 C CA . ILE A 1 222 ? 9.617 -16.411 16.161 1.00 98.31 222 ILE A CA 1
ATOM 1702 C C . ILE A 1 222 ? 9.106 -15.394 17.183 1.00 98.31 222 ILE A C 1
ATOM 1704 O O . ILE A 1 222 ? 8.611 -15.793 18.238 1.00 98.31 222 ILE A O 1
ATOM 1708 N N . LEU A 1 223 ? 9.174 -14.097 16.864 1.00 97.94 223 LEU A N 1
ATOM 1709 C CA . LEU A 1 223 ? 8.647 -13.037 17.724 1.00 97.94 223 LEU A CA 1
ATOM 1710 C C . LEU A 1 223 ? 7.156 -13.254 18.018 1.00 97.94 223 LEU A C 1
ATOM 1712 O O . LEU A 1 223 ? 6.740 -13.229 19.176 1.00 97.94 223 LEU A O 1
ATOM 1716 N N . THR A 1 224 ? 6.368 -13.507 16.972 1.00 97.62 224 THR A N 1
ATOM 1717 C CA . THR A 1 224 ? 4.917 -13.687 17.070 1.00 97.62 224 THR A CA 1
ATOM 1718 C C . THR A 1 224 ? 4.567 -14.904 17.916 1.00 97.62 224 THR A C 1
ATOM 1720 O O . THR A 1 224 ? 3.790 -14.779 18.858 1.00 97.62 224 THR A O 1
ATOM 1723 N N . TRP A 1 225 ? 5.169 -16.066 17.658 1.00 97.62 225 TRP A N 1
ATOM 1724 C CA . TRP A 1 225 ? 4.907 -17.271 18.448 1.00 97.62 225 TRP A CA 1
ATOM 1725 C C . TRP A 1 225 ? 5.373 -17.137 19.895 1.00 97.62 225 TRP A C 1
ATOM 1727 O O . TRP A 1 225 ? 4.651 -17.555 20.795 1.00 97.62 225 TRP A O 1
ATOM 1737 N N . THR A 1 226 ? 6.522 -16.503 20.140 1.00 96.69 226 THR A N 1
ATOM 1738 C CA . THR A 1 226 ? 7.005 -16.243 21.507 1.00 96.69 226 THR A CA 1
ATOM 1739 C C . THR A 1 226 ? 6.006 -15.380 22.275 1.00 96.69 226 THR A C 1
ATOM 1741 O O . THR A 1 226 ? 5.651 -15.694 23.409 1.00 96.69 226 THR A O 1
ATOM 1744 N N . ALA A 1 227 ? 5.483 -14.327 21.647 1.00 96.00 227 ALA A N 1
ATOM 1745 C CA . ALA A 1 227 ? 4.489 -13.465 22.270 1.00 96.00 227 ALA A CA 1
ATOM 1746 C C . ALA A 1 227 ? 3.120 -14.154 22.444 1.00 96.00 227 ALA A C 1
ATOM 1748 O O . ALA A 1 227 ? 2.449 -13.933 23.452 1.00 96.00 227 ALA A O 1
ATOM 1749 N N . MET A 1 228 ? 2.719 -15.030 21.516 1.00 96.12 228 MET A N 1
ATOM 1750 C CA . MET A 1 228 ? 1.520 -15.866 21.663 1.00 96.12 228 MET A CA 1
ATOM 1751 C C . MET A 1 228 ? 1.654 -16.869 22.815 1.00 96.12 228 MET A C 1
ATOM 1753 O O . MET A 1 228 ? 0.691 -17.063 23.553 1.00 96.12 228 MET A O 1
ATOM 1757 N N . LEU A 1 229 ? 2.831 -17.473 23.005 1.00 95.44 229 LEU A N 1
ATOM 1758 C CA . LEU A 1 229 ? 3.117 -18.349 24.146 1.00 95.44 229 LEU A CA 1
ATOM 1759 C C . LEU A 1 229 ? 3.121 -17.564 25.466 1.00 95.44 229 LEU A C 1
ATOM 1761 O O . LEU A 1 229 ? 2.602 -18.047 26.469 1.00 95.44 229 LEU A O 1
ATOM 1765 N N . ALA A 1 230 ? 3.654 -16.340 25.464 1.00 95.00 230 ALA A N 1
ATOM 1766 C CA . ALA A 1 230 ? 3.717 -15.503 26.656 1.00 95.00 230 ALA A CA 1
ATOM 1767 C C . ALA A 1 230 ? 2.344 -14.952 27.074 1.00 95.00 230 ALA A C 1
ATOM 1769 O O . ALA A 1 230 ? 1.984 -15.073 28.236 1.00 95.00 230 ALA A O 1
ATOM 1770 N N . PHE A 1 231 ? 1.563 -14.363 26.159 1.00 94.00 231 PHE A N 1
ATOM 1771 C CA . PHE A 1 231 ? 0.334 -13.608 26.480 1.00 94.00 231 PHE A CA 1
ATOM 1772 C C . PHE A 1 231 ? -0.972 -14.291 26.028 1.00 94.00 231 PHE A C 1
ATOM 1774 O O . PHE A 1 231 ? -2.071 -13.811 26.324 1.00 94.00 231 PHE A O 1
ATOM 1781 N N . GLY A 1 232 ? -0.872 -15.406 25.301 1.00 93.44 232 GLY A N 1
ATOM 1782 C CA . GLY A 1 232 ? -1.985 -16.094 24.645 1.00 93.44 232 GLY A CA 1
ATOM 1783 C C . GLY A 1 232 ? -2.202 -15.639 23.196 1.00 93.44 232 GLY A C 1
ATOM 1784 O O . GLY A 1 232 ? -2.127 -14.448 22.880 1.00 93.44 232 GLY A O 1
ATOM 1785 N N . GLY A 1 233 ? -2.532 -16.596 22.318 1.00 92.31 233 GLY A N 1
ATOM 1786 C CA . GLY A 1 233 ? -2.693 -16.386 20.873 1.00 92.31 233 GLY A CA 1
ATOM 1787 C C . GLY A 1 233 ? -3.671 -15.267 20.510 1.00 92.31 233 GLY A C 1
ATOM 1788 O O . GLY A 1 233 ? -3.301 -14.291 19.860 1.00 92.31 233 GLY A O 1
ATOM 1789 N N . ASP A 1 234 ? -4.909 -15.356 20.996 1.00 91.69 234 ASP A N 1
ATOM 1790 C CA . ASP A 1 234 ? -5.941 -14.352 20.714 1.00 91.69 234 ASP A CA 1
ATOM 1791 C C . ASP A 1 234 ? -5.619 -12.970 21.310 1.00 91.69 234 ASP A C 1
ATOM 1793 O O . ASP A 1 234 ? -5.994 -11.942 20.745 1.00 91.69 234 ASP A O 1
ATOM 1797 N N . THR A 1 235 ? -4.933 -12.919 22.456 1.00 93.31 235 THR A N 1
ATOM 1798 C CA . THR A 1 235 ? -4.541 -11.654 23.091 1.00 93.31 235 THR A CA 1
ATOM 1799 C C . THR A 1 235 ? -3.477 -10.948 22.266 1.00 93.31 235 THR A C 1
ATOM 1801 O O . THR A 1 235 ? -3.634 -9.758 21.987 1.00 93.31 235 THR A O 1
ATOM 1804 N N . TRP A 1 236 ? -2.439 -11.671 21.832 1.00 95.38 236 TRP A N 1
ATOM 1805 C CA . TRP A 1 236 ? -1.382 -11.108 20.996 1.00 95.38 236 TRP A CA 1
ATOM 1806 C C . TRP A 1 236 ? -1.910 -10.657 19.630 1.00 95.38 236 TRP A C 1
ATOM 1808 O O . TRP A 1 236 ? -1.625 -9.535 19.217 1.00 95.38 236 TRP A O 1
ATOM 1818 N N . LEU A 1 237 ? -2.747 -11.463 18.967 1.00 94.81 237 LEU A N 1
ATOM 1819 C CA . LEU A 1 237 ? -3.323 -11.106 17.663 1.00 94.81 237 LEU A CA 1
ATOM 1820 C C . LEU A 1 237 ? -4.200 -9.845 17.709 1.00 94.81 237 LEU A C 1
ATOM 1822 O O . LEU A 1 237 ? -4.258 -9.106 16.733 1.00 94.81 237 LEU A O 1
ATOM 1826 N N . ARG A 1 238 ? -4.866 -9.568 18.839 1.00 92.38 238 ARG A N 1
ATOM 1827 C CA . ARG A 1 238 ? -5.698 -8.362 19.002 1.00 92.38 238 ARG A CA 1
ATOM 1828 C C . ARG A 1 238 ? -4.918 -7.088 19.330 1.00 92.38 238 ARG A C 1
ATOM 1830 O O . ARG A 1 238 ? -5.447 -6.003 19.104 1.00 92.38 238 ARG A O 1
ATOM 1837 N N . HIS A 1 239 ? -3.722 -7.203 19.906 1.00 94.00 239 HIS A N 1
ATOM 1838 C CA . HIS A 1 239 ? -3.005 -6.060 20.488 1.00 94.00 239 HIS A CA 1
ATOM 1839 C C . HIS A 1 239 ? -1.622 -5.822 19.874 1.00 94.00 239 HIS A C 1
ATOM 1841 O O . HIS A 1 239 ? -1.235 -4.676 19.661 1.00 94.00 239 HIS A O 1
ATOM 1847 N N . GLY A 1 240 ? -0.863 -6.886 19.611 1.00 94.50 240 GLY A N 1
ATOM 1848 C CA . GLY A 1 240 ? 0.544 -6.802 19.225 1.00 94.50 240 GLY A CA 1
ATOM 1849 C C . GLY A 1 240 ? 0.846 -7.163 17.775 1.00 94.50 240 GLY A C 1
ATOM 1850 O O . GLY A 1 240 ? 1.772 -6.593 17.211 1.00 94.50 240 GLY A O 1
ATOM 1851 N N . GLU A 1 241 ? 0.093 -8.074 17.157 1.00 96.94 241 GLU A N 1
ATOM 1852 C CA . GLU A 1 241 ? 0.405 -8.570 15.808 1.00 96.94 241 GLU A CA 1
ATOM 1853 C C . GLU A 1 241 ? -0.012 -7.561 14.726 1.00 96.94 241 GLU A C 1
ATOM 1855 O O . GLU A 1 241 ? -1.201 -7.332 14.498 1.00 96.94 241 GLU A O 1
ATOM 1860 N N . VAL A 1 242 ? 0.969 -6.942 14.059 1.00 97.38 242 VAL A N 1
ATOM 1861 C CA . VAL A 1 242 ? 0.729 -5.773 13.199 1.00 97.38 242 VAL A CA 1
ATOM 1862 C C . VAL A 1 242 ? -0.231 -6.065 12.049 1.00 97.38 242 VAL A C 1
ATOM 1864 O O . VAL A 1 242 ? -1.107 -5.243 11.785 1.00 97.38 242 VAL A O 1
ATOM 1867 N N . PHE A 1 243 ? -0.138 -7.227 11.400 1.00 97.00 243 PHE A N 1
ATOM 1868 C CA . PHE A 1 243 ? -0.930 -7.515 10.204 1.00 97.00 243 PHE A CA 1
ATOM 1869 C C . PHE A 1 243 ? -2.399 -7.780 10.544 1.00 97.00 243 PHE A C 1
ATOM 1871 O O . PHE A 1 243 ? -3.283 -7.291 9.843 1.00 97.00 243 PHE A O 1
ATOM 1878 N N . SER A 1 244 ? -2.681 -8.434 11.676 1.00 96.75 244 SER A N 1
ATOM 1879 C CA . SER A 1 244 ? -4.046 -8.550 12.209 1.00 96.75 244 SER A CA 1
ATOM 1880 C C . SER A 1 244 ? -4.653 -7.187 12.532 1.00 96.75 244 SER A C 1
ATOM 1882 O O . SER A 1 244 ? -5.826 -6.962 12.239 1.00 96.75 244 SER A O 1
ATOM 1884 N N . LEU A 1 245 ? -3.871 -6.246 13.075 1.00 96.38 245 LEU A N 1
ATOM 1885 C CA . LEU A 1 245 ? -4.367 -4.889 13.315 1.00 96.38 245 LEU A CA 1
ATOM 1886 C C . LEU A 1 245 ? -4.557 -4.090 12.019 1.00 96.38 245 LEU A C 1
ATOM 1888 O O . LEU A 1 245 ? -5.573 -3.405 11.901 1.00 96.38 245 LEU A O 1
ATOM 1892 N N . VAL A 1 246 ? -3.636 -4.162 11.050 1.00 96.62 246 VAL A N 1
ATOM 1893 C CA . VAL A 1 246 ? -3.779 -3.467 9.755 1.00 96.62 246 VAL A CA 1
ATOM 1894 C C . VAL A 1 246 ? -5.007 -3.992 9.013 1.00 96.62 246 VAL A C 1
ATOM 1896 O O . VAL A 1 246 ? -5.940 -3.224 8.766 1.00 96.62 246 VAL A O 1
ATOM 1899 N N . PHE A 1 247 ? -5.058 -5.293 8.713 1.00 96.44 247 PHE A N 1
ATOM 1900 C CA . PHE A 1 247 ? -6.154 -5.880 7.938 1.00 96.44 247 PHE A CA 1
ATOM 1901 C C . PHE A 1 247 ? -7.488 -5.794 8.683 1.00 96.44 247 PHE A C 1
ATOM 1903 O O . PHE A 1 247 ? -8.486 -5.405 8.080 1.00 96.44 247 PHE A O 1
ATOM 1910 N N . GLY A 1 248 ? -7.504 -6.015 10.000 1.00 94.31 248 GLY A N 1
ATOM 1911 C CA . GLY A 1 248 ? -8.708 -5.845 10.815 1.00 94.31 248 GLY A CA 1
ATOM 1912 C C . GLY A 1 248 ? -9.203 -4.394 10.875 1.00 94.31 248 GLY A C 1
ATOM 1913 O O . GLY A 1 248 ? -10.409 -4.150 10.922 1.00 94.31 248 GLY A O 1
ATOM 1914 N N . THR A 1 249 ? -8.306 -3.401 10.828 1.00 94.88 249 THR A N 1
ATOM 1915 C CA . THR A 1 249 ? -8.695 -1.979 10.755 1.00 94.88 249 THR A CA 1
ATOM 1916 C C . THR A 1 249 ? -9.292 -1.635 9.397 1.00 94.88 249 THR A C 1
ATOM 1918 O O . THR A 1 249 ? -10.334 -0.981 9.348 1.00 94.88 249 THR A O 1
ATOM 1921 N N . LEU A 1 250 ? -8.670 -2.091 8.305 1.00 95.56 250 LEU A N 1
ATOM 1922 C CA . LEU A 1 250 ? -9.177 -1.888 6.946 1.00 95.56 250 LEU A CA 1
ATOM 1923 C C . LEU A 1 250 ? -10.526 -2.595 6.745 1.00 95.56 250 LEU A C 1
ATOM 1925 O O . LEU A 1 250 ? -11.448 -2.006 6.184 1.00 95.56 250 LEU A O 1
ATOM 1929 N N . ALA A 1 251 ? -10.687 -3.801 7.292 1.00 94.50 251 ALA A N 1
ATOM 1930 C CA . ALA A 1 251 ? -11.914 -4.587 7.202 1.00 94.50 251 ALA A CA 1
ATOM 1931 C C . ALA A 1 251 ? -13.132 -3.959 7.883 1.00 94.50 251 ALA A C 1
ATOM 1933 O O . ALA A 1 251 ? -14.260 -4.270 7.516 1.00 94.50 251 ALA A O 1
ATOM 1934 N N . ARG A 1 252 ? -12.949 -2.995 8.792 1.00 92.38 252 ARG A N 1
ATOM 1935 C CA . ARG A 1 252 ? -14.071 -2.202 9.331 1.00 92.38 252 ARG A CA 1
ATOM 1936 C C . ARG A 1 252 ? -14.754 -1.329 8.274 1.00 92.38 252 ARG A C 1
ATOM 1938 O O . ARG A 1 252 ? -15.872 -0.865 8.506 1.00 92.38 252 ARG A O 1
ATOM 1945 N N . PHE A 1 253 ? -14.084 -1.057 7.152 1.00 94.19 253 PHE A N 1
ATOM 1946 C CA . PHE A 1 253 ? -14.688 -0.387 6.002 1.00 94.19 253 PHE A CA 1
ATOM 1947 C C . PHE A 1 253 ? -15.505 -1.345 5.126 1.00 94.19 253 PHE A C 1
ATOM 1949 O O . PHE A 1 253 ? -16.444 -0.902 4.464 1.00 94.19 253 PHE A O 1
ATOM 1956 N N . ALA A 1 254 ? -15.173 -2.634 5.142 1.00 93.25 254 ALA A N 1
ATOM 1957 C CA . ALA A 1 254 ? -15.751 -3.633 4.263 1.00 93.25 254 ALA A CA 1
ATOM 1958 C C . ALA A 1 254 ? -17.234 -3.900 4.553 1.00 93.25 254 ALA A C 1
ATOM 1960 O O . ALA A 1 254 ? -17.715 -3.669 5.667 1.00 93.25 254 ALA A O 1
ATOM 1961 N N . PRO A 1 255 ? -17.976 -4.419 3.561 1.00 89.62 255 PRO A N 1
ATOM 1962 C CA . PRO A 1 255 ? -19.375 -4.741 3.739 1.00 89.62 255 PRO A CA 1
ATOM 1963 C C . PRO A 1 255 ? -19.578 -6.051 4.507 1.00 89.62 255 PRO A C 1
ATOM 1965 O O . PRO A 1 255 ? -20.637 -6.203 5.099 1.00 89.62 255 PRO A O 1
ATOM 1968 N N . ALA A 1 256 ? -18.627 -6.996 4.526 1.00 88.69 256 ALA A N 1
ATOM 1969 C CA . ALA A 1 256 ? -18.777 -8.237 5.289 1.00 88.69 256 ALA A CA 1
ATOM 1970 C C . ALA A 1 256 ? -18.034 -8.171 6.632 1.00 88.69 256 ALA A C 1
ATOM 1972 O O . ALA A 1 256 ? -16.823 -7.957 6.681 1.00 88.69 256 ALA A O 1
ATOM 1973 N N . GLU A 1 257 ? -18.759 -8.412 7.723 1.00 83.44 257 GLU A N 1
ATOM 1974 C CA . GLU A 1 257 ? -18.225 -8.470 9.084 1.00 83.44 257 GLU A CA 1
ATOM 1975 C C . GLU A 1 257 ? -18.475 -9.851 9.693 1.00 83.44 257 GLU A C 1
ATOM 1977 O O . GLU A 1 257 ? -19.608 -10.333 9.748 1.00 83.44 257 GLU A O 1
ATOM 1982 N N . ALA A 1 258 ? -17.405 -10.502 10.153 1.00 78.50 258 ALA A N 1
ATOM 1983 C CA . ALA A 1 258 ? -17.506 -11.749 10.896 1.00 78.50 258 ALA A CA 1
ATOM 1984 C C . ALA A 1 258 ? -17.733 -11.439 12.382 1.00 78.50 258 ALA A C 1
ATOM 1986 O O . ALA A 1 258 ? -16.844 -10.914 13.052 1.00 78.50 258 ALA A O 1
ATOM 1987 N N . GLN A 1 259 ? -18.912 -11.780 12.903 1.00 73.44 259 GLN A N 1
ATOM 1988 C CA . GLN A 1 259 ? -19.285 -11.540 14.296 1.00 73.44 259 GLN A CA 1
ATOM 1989 C C . GLN A 1 259 ? -20.011 -12.759 14.873 1.00 73.44 259 GLN A C 1
ATOM 1991 O O . GLN A 1 259 ? -20.989 -13.228 14.299 1.00 73.44 259 GLN A O 1
ATOM 1996 N N . ASP A 1 260 ? -19.541 -13.271 16.016 1.00 69.00 260 ASP A N 1
ATOM 1997 C CA . ASP A 1 260 ? -20.192 -14.342 16.792 1.00 69.00 260 ASP A CA 1
ATOM 1998 C C . ASP A 1 260 ? -20.589 -15.582 15.960 1.00 69.00 260 ASP A C 1
ATOM 2000 O O . ASP A 1 260 ? -21.670 -16.150 16.115 1.00 69.00 260 ASP A O 1
ATOM 2004 N N . GLY A 1 261 ? -19.713 -15.998 15.036 1.00 68.81 261 GLY A N 1
ATOM 2005 C CA . GLY A 1 261 ? -19.948 -17.147 14.152 1.00 68.81 261 GLY A CA 1
ATOM 2006 C C . GLY A 1 261 ? -20.905 -16.878 12.984 1.00 68.81 261 GLY A C 1
ATOM 2007 O O . GLY A 1 261 ? -21.268 -17.814 12.275 1.00 68.81 261 GLY A O 1
ATOM 2008 N N . LYS A 1 262 ? -21.296 -15.619 12.769 1.00 77.88 262 LYS A N 1
ATOM 2009 C CA . LYS A 1 262 ? -22.089 -15.144 11.628 1.00 77.88 262 LYS A CA 1
ATOM 2010 C C . LYS A 1 262 ? -21.235 -14.278 10.712 1.00 77.88 262 LYS A C 1
ATOM 2012 O O . LYS A 1 262 ? -20.266 -13.666 11.161 1.00 77.88 262 LYS A O 1
ATOM 2017 N N . LEU A 1 263 ? -21.614 -14.204 9.439 1.00 82.44 263 LEU A N 1
ATOM 2018 C CA . LEU A 1 263 ? -21.003 -13.288 8.474 1.00 82.44 263 LEU A CA 1
ATOM 2019 C C . LEU A 1 263 ? -22.067 -12.293 8.023 1.00 82.44 263 LEU A C 1
ATOM 2021 O O . LEU A 1 263 ? -22.897 -12.607 7.173 1.00 82.44 263 LEU A O 1
ATOM 2025 N N . LEU A 1 264 ? -22.070 -11.115 8.634 1.00 84.38 264 LEU A N 1
ATOM 2026 C CA . LEU A 1 264 ? -23.093 -10.095 8.442 1.00 84.38 264 LEU A CA 1
ATOM 2027 C C . LEU A 1 264 ? -22.700 -9.159 7.298 1.00 84.38 264 LEU A C 1
ATOM 2029 O O . LEU A 1 264 ? -21.586 -8.641 7.274 1.00 84.38 264 LEU A O 1
ATOM 2033 N N . LEU A 1 265 ? -23.627 -8.910 6.372 1.00 85.44 265 LEU A N 1
ATOM 2034 C CA . LEU A 1 265 ? -23.496 -7.841 5.384 1.00 85.44 265 LEU A CA 1
ATOM 2035 C C . LEU A 1 265 ? -24.029 -6.515 5.928 1.00 85.44 265 LEU A C 1
ATOM 2037 O O . LEU A 1 265 ? -25.188 -6.421 6.337 1.00 85.44 265 LEU A O 1
ATOM 2041 N N . GLN A 1 266 ? -23.194 -5.484 5.856 1.00 83.31 266 GLN A N 1
ATOM 2042 C CA . GLN A 1 266 ? -23.479 -4.099 6.205 1.00 83.31 266 GLN A CA 1
ATOM 2043 C C . GLN A 1 266 ? -23.055 -3.140 5.077 1.00 83.31 266 GLN A C 1
ATOM 2045 O O . GLN A 1 266 ? -22.294 -3.516 4.183 1.00 83.31 266 GLN A O 1
ATOM 2050 N N . PRO A 1 267 ? -23.536 -1.886 5.076 1.00 85.44 267 PRO A N 1
ATOM 2051 C CA . PRO A 1 267 ? -23.019 -0.863 4.173 1.00 85.44 267 PRO A CA 1
ATOM 2052 C C . PRO A 1 267 ? -21.531 -0.577 4.421 1.00 85.44 267 PRO A C 1
ATOM 2054 O O . PRO A 1 267 ? -21.062 -0.638 5.560 1.00 85.44 267 PRO A O 1
ATOM 2057 N N . PHE A 1 268 ? -20.812 -0.178 3.368 1.00 88.12 268 PHE A N 1
ATOM 2058 C CA . PHE A 1 268 ? -19.418 0.264 3.471 1.00 88.12 268 PHE A CA 1
ATOM 2059 C C . PHE A 1 268 ? -19.238 1.341 4.550 1.00 88.12 268 PHE A C 1
ATOM 2061 O O . PHE A 1 268 ? -20.005 2.305 4.628 1.00 88.12 268 PHE A O 1
ATOM 2068 N N . GLY A 1 269 ? -18.211 1.176 5.384 1.00 86.25 269 GLY A N 1
ATOM 2069 C CA . GLY A 1 269 ? -17.909 2.070 6.503 1.00 86.25 269 GLY A CA 1
ATOM 2070 C C . GLY A 1 269 ? -18.813 1.912 7.732 1.00 86.25 269 GLY A C 1
ATOM 2071 O O . GLY A 1 269 ? -18.619 2.645 8.704 1.00 86.25 269 GLY A O 1
ATOM 2072 N N . GLY A 1 270 ? -19.762 0.967 7.737 1.00 84.44 270 GLY A N 1
ATOM 2073 C CA . GLY A 1 270 ? -20.635 0.691 8.885 1.00 84.44 270 GLY A CA 1
ATOM 2074 C C . GLY A 1 270 ? -19.857 0.334 10.158 1.00 84.44 270 GLY A C 1
ATOM 2075 O O . GLY A 1 270 ? -20.090 0.936 11.211 1.00 84.44 270 GLY A O 1
ATOM 2076 N N . GLY A 1 271 ? -18.850 -0.539 10.047 1.00 85.00 271 GLY A N 1
ATOM 2077 C CA . GLY A 1 271 ? -17.986 -0.948 11.162 1.00 85.00 271 GLY A CA 1
ATOM 2078 C C . GLY A 1 271 ? -17.116 0.180 11.739 1.00 85.00 271 GLY A C 1
ATOM 2079 O O . GLY A 1 271 ? -16.699 0.133 12.900 1.00 85.00 271 GLY A O 1
ATOM 2080 N N . LEU A 1 272 ? -16.880 1.254 10.977 1.00 88.56 272 LEU A N 1
ATOM 2081 C CA . LEU A 1 272 ? -16.151 2.446 11.439 1.00 88.56 272 LEU A CA 1
ATOM 2082 C C . LEU A 1 272 ? -17.017 3.374 12.308 1.00 88.56 272 LEU A C 1
ATOM 2084 O O . LEU A 1 272 ? -16.490 4.241 13.017 1.00 88.56 272 LEU A O 1
ATOM 2088 N N . LEU A 1 273 ? -18.340 3.178 12.308 1.00 84.25 273 LEU A N 1
ATOM 2089 C CA . LEU A 1 273 ? -19.287 3.899 13.161 1.00 84.25 273 LEU A CA 1
ATOM 2090 C C . LEU A 1 273 ? -19.488 3.247 14.539 1.00 84.25 273 LEU A C 1
ATOM 2092 O O . LEU A 1 273 ? -20.351 3.684 15.302 1.00 84.25 273 LEU A O 1
ATOM 2096 N N . ASP A 1 274 ? -18.626 2.300 14.938 1.00 74.62 274 ASP A N 1
ATOM 2097 C CA . ASP A 1 274 ? -18.713 1.685 16.263 1.00 74.62 274 ASP A CA 1
ATOM 2098 C C . ASP A 1 274 ? -18.545 2.667 17.439 1.00 74.62 274 ASP A C 1
ATOM 2100 O O . ASP A 1 274 ? -17.511 3.304 17.584 1.00 74.62 274 ASP A O 1
ATOM 2104 N N . SER A 1 275 ? -19.548 2.813 18.304 1.00 62.09 275 SER A N 1
ATOM 2105 C CA . SER A 1 275 ? -19.635 3.834 19.368 1.00 62.09 275 SER A CA 1
ATOM 2106 C C . SER A 1 275 ? -18.529 3.782 20.429 1.00 62.09 275 SER A C 1
ATOM 2108 O O . SER A 1 275 ? -18.436 4.685 21.258 1.00 62.09 275 SER A O 1
ATOM 2110 N N . ARG A 1 276 ? -17.703 2.732 20.434 1.00 72.81 276 ARG A N 1
ATOM 2111 C CA . ARG A 1 276 ? -16.622 2.544 21.402 1.00 72.81 276 ARG A CA 1
ATOM 2112 C C . ARG A 1 276 ? -15.412 3.416 21.036 1.00 72.81 276 ARG A C 1
ATOM 2114 O O . ARG A 1 276 ? -14.870 3.254 19.943 1.00 72.81 276 ARG A O 1
ATOM 2121 N N . PRO A 1 277 ? -14.950 4.309 21.933 1.00 72.62 277 PRO A N 1
ATOM 2122 C CA . PRO A 1 277 ? -13.734 5.082 21.701 1.00 72.62 277 PRO A CA 1
ATOM 2123 C C . PRO A 1 277 ? -12.531 4.151 21.544 1.00 72.62 277 PRO A C 1
ATOM 2125 O O . PRO A 1 277 ? -12.335 3.252 22.366 1.00 72.62 277 PRO A O 1
ATOM 2128 N N . VAL A 1 278 ? -11.688 4.386 20.535 1.00 90.19 278 VAL A N 1
ATOM 2129 C CA . VAL A 1 278 ? -10.445 3.612 20.398 1.00 90.19 278 VAL A CA 1
ATOM 2130 C C . VAL A 1 278 ? -9.454 3.987 21.501 1.00 90.19 278 VAL A C 1
ATOM 2132 O O . VAL A 1 278 ? -9.583 5.038 22.129 1.00 90.19 278 VAL A O 1
ATOM 2135 N N . THR A 1 279 ? -8.465 3.146 21.790 1.00 93.69 279 THR A N 1
ATOM 2136 C CA . THR A 1 279 ? -7.368 3.497 22.709 1.00 93.69 279 THR A CA 1
ATOM 2137 C C . THR A 1 279 ? -6.446 4.550 22.080 1.00 93.69 279 THR A C 1
ATOM 2139 O O . THR A 1 279 ? -6.426 4.731 20.862 1.00 93.69 279 THR A O 1
ATOM 2142 N N . SER A 1 280 ? -5.657 5.259 22.895 1.00 95.12 280 SER A N 1
ATOM 2143 C CA . SER A 1 280 ? -4.683 6.238 22.379 1.00 95.12 280 SER A CA 1
ATOM 2144 C C . SER A 1 280 ? -3.619 5.586 21.490 1.00 95.12 280 SER A C 1
ATOM 2146 O O . SER A 1 280 ? -3.205 6.179 20.499 1.00 95.12 280 SER A O 1
ATOM 2148 N N . SER A 1 281 ? -3.210 4.357 21.816 1.00 95.88 281 SER A N 1
ATOM 2149 C CA . SER A 1 281 ? -2.279 3.571 21.003 1.00 95.88 281 SER A CA 1
ATOM 2150 C C . SER A 1 281 ? -2.891 3.179 19.657 1.00 95.88 281 SER A C 1
ATOM 2152 O O . SER A 1 281 ? -2.224 3.310 18.637 1.00 95.88 281 SER A O 1
ATOM 2154 N N . MET A 1 282 ? -4.178 2.819 19.613 1.00 95.50 282 MET A N 1
ATOM 2155 C CA . MET A 1 282 ? -4.866 2.514 18.353 1.00 95.50 282 MET A CA 1
ATOM 2156 C C . MET A 1 282 ? -5.046 3.761 17.479 1.00 95.50 282 MET A C 1
ATOM 2158 O O . MET A 1 282 ? -4.892 3.708 16.263 1.00 95.50 282 MET A O 1
ATOM 2162 N N . MET A 1 283 ? -5.332 4.915 18.085 1.00 95.88 283 MET A N 1
ATOM 2163 C CA . MET A 1 283 ? -5.343 6.193 17.368 1.00 95.88 283 MET A CA 1
ATOM 2164 C C . MET A 1 283 ? -3.968 6.497 16.753 1.00 95.88 283 MET A C 1
ATOM 2166 O O . MET A 1 283 ? -3.891 6.855 15.579 1.00 95.88 283 MET A O 1
ATOM 2170 N N . ALA A 1 284 ? -2.888 6.330 17.524 1.00 97.06 284 ALA A N 1
ATOM 2171 C CA . ALA A 1 284 ? -1.525 6.531 17.037 1.00 97.06 284 ALA A CA 1
ATOM 2172 C C . ALA A 1 284 ? -1.162 5.546 15.910 1.00 97.06 284 ALA A C 1
ATOM 2174 O O . ALA A 1 284 ? -0.514 5.952 14.947 1.00 97.06 284 ALA A O 1
ATOM 2175 N N . PHE A 1 285 ? -1.635 4.298 15.999 1.00 97.50 285 PHE A N 1
ATOM 2176 C CA . PHE A 1 285 ? -1.495 3.264 14.971 1.00 97.50 285 PHE A CA 1
ATOM 2177 C C . PHE A 1 285 ? -2.188 3.644 13.656 1.00 97.50 285 PHE A C 1
ATOM 2179 O O . PHE A 1 285 ? -1.568 3.582 12.599 1.00 97.50 285 PHE A O 1
ATOM 2186 N N . ILE A 1 286 ? -3.447 4.097 13.707 1.00 96.00 286 ILE A N 1
ATOM 2187 C CA . ILE A 1 286 ? -4.194 4.533 12.511 1.00 96.00 286 ILE A CA 1
ATOM 2188 C C . ILE A 1 286 ? -3.496 5.722 11.836 1.00 96.00 286 ILE A C 1
ATOM 2190 O O . ILE A 1 286 ? -3.394 5.775 10.612 1.00 96.00 286 ILE A O 1
ATOM 2194 N N . LEU A 1 287 ? -2.996 6.672 12.631 1.00 96.06 287 LEU A N 1
ATOM 2195 C CA . LEU A 1 287 ? -2.257 7.825 12.114 1.00 96.06 287 LEU A CA 1
ATOM 2196 C C . LEU A 1 287 ? -0.890 7.434 11.547 1.00 96.06 287 LEU A C 1
ATOM 2198 O O . LEU A 1 287 ? -0.467 8.036 10.567 1.00 96.06 287 LEU A O 1
ATOM 2202 N N . LEU A 1 288 ? -0.221 6.428 12.121 1.00 97.31 288 LEU A N 1
ATOM 2203 C CA . LEU A 1 288 ? 1.006 5.864 11.558 1.00 97.31 288 LEU A CA 1
ATOM 2204 C C . LEU A 1 288 ? 0.728 5.219 10.201 1.00 97.31 288 LEU A C 1
ATOM 2206 O O . LEU A 1 288 ? 1.401 5.550 9.233 1.00 97.31 288 LEU A O 1
ATOM 2210 N N . LEU A 1 289 ? -0.307 4.380 10.111 1.00 95.06 289 LEU A N 1
ATOM 2211 C CA . LEU A 1 289 ? -0.724 3.758 8.855 1.00 95.06 289 LEU A CA 1
ATOM 2212 C C . LEU A 1 289 ? -0.980 4.817 7.772 1.00 95.06 289 LEU A C 1
ATOM 2214 O O . LEU A 1 289 ? -0.447 4.712 6.673 1.00 95.06 289 LEU A O 1
ATOM 2218 N N . LEU A 1 290 ? -1.713 5.886 8.094 1.00 92.75 290 LEU A N 1
ATOM 2219 C CA . LEU A 1 290 ? -1.944 6.987 7.154 1.00 92.75 290 LEU A CA 1
ATOM 2220 C C . LEU A 1 290 ? -0.649 7.734 6.777 1.00 92.75 290 LEU A C 1
ATOM 2222 O O . LEU A 1 290 ? -0.449 8.063 5.609 1.00 92.75 290 LEU A O 1
ATOM 2226 N N . ALA A 1 291 ? 0.227 7.999 7.749 1.00 93.75 291 ALA A N 1
ATOM 2227 C CA . ALA A 1 291 ? 1.476 8.725 7.531 1.00 93.75 291 ALA A CA 1
ATOM 2228 C C . ALA A 1 291 ? 2.462 7.953 6.644 1.00 93.75 291 ALA A C 1
ATOM 2230 O O . ALA A 1 291 ? 3.151 8.571 5.840 1.00 93.75 291 ALA A O 1
ATOM 2231 N N . THR A 1 292 ? 2.519 6.623 6.767 1.00 92.62 292 THR A N 1
ATOM 2232 C CA . THR A 1 292 ? 3.433 5.771 5.981 1.00 92.62 292 THR A CA 1
ATOM 2233 C C . THR A 1 292 ? 3.120 5.826 4.487 1.00 92.62 292 THR A C 1
ATOM 2235 O O . THR A 1 292 ? 4.018 6.085 3.694 1.00 92.62 292 THR A O 1
ATOM 2238 N N . VAL A 1 293 ? 1.840 5.725 4.112 1.00 87.56 293 VAL A N 1
ATOM 2239 C CA . VAL A 1 293 ? 1.402 5.815 2.708 1.00 87.56 293 VAL A CA 1
ATOM 2240 C C . VAL A 1 293 ? 1.679 7.202 2.121 1.00 87.56 293 VAL A C 1
ATOM 2242 O O . VAL A 1 293 ? 2.111 7.321 0.979 1.00 87.56 293 VAL A O 1
ATOM 2245 N N . LEU A 1 294 ? 1.466 8.274 2.892 1.00 85.94 294 LEU A N 1
ATOM 2246 C CA . LEU A 1 294 ? 1.786 9.618 2.405 1.00 85.94 294 LEU A CA 1
ATOM 2247 C C . LEU A 1 294 ? 3.298 9.853 2.308 1.00 85.94 294 LEU A C 1
ATOM 2249 O O . LEU A 1 294 ? 3.748 10.558 1.407 1.00 85.94 294 LEU A O 1
ATOM 2253 N N . TYR A 1 295 ? 4.076 9.284 3.232 1.00 90.44 295 TYR A N 1
ATOM 2254 C CA . TYR A 1 295 ? 5.530 9.362 3.184 1.00 90.44 295 TYR A CA 1
ATOM 2255 C C . TYR A 1 295 ? 6.084 8.663 1.939 1.00 90.44 295 TYR A C 1
ATOM 2257 O O . TYR A 1 295 ? 6.959 9.234 1.295 1.00 90.44 295 TYR A O 1
ATOM 2265 N N . ASP A 1 296 ? 5.535 7.504 1.561 1.00 85.12 296 ASP A N 1
ATOM 2266 C CA . ASP A 1 296 ? 5.875 6.809 0.311 1.00 85.12 296 ASP A CA 1
ATOM 2267 C C . ASP A 1 296 ? 5.651 7.702 -0.922 1.00 85.12 296 ASP A C 1
ATOM 2269 O O . ASP A 1 296 ? 6.552 7.894 -1.740 1.00 85.12 296 ASP A O 1
ATOM 2273 N N . GLY A 1 297 ? 4.487 8.356 -0.998 1.00 79.25 297 GLY A N 1
ATOM 2274 C CA . GLY A 1 297 ? 4.204 9.326 -2.058 1.00 79.25 297 GLY A CA 1
ATOM 2275 C C . GLY A 1 297 ? 5.172 10.516 -2.057 1.00 79.25 297 GLY A C 1
ATOM 2276 O O . GLY A 1 297 ? 5.652 10.922 -3.113 1.00 79.25 297 GLY A O 1
ATOM 2277 N N . LEU A 1 298 ? 5.506 11.054 -0.878 1.00 83.94 298 LEU A N 1
ATOM 2278 C CA . LEU A 1 298 ? 6.401 12.207 -0.738 1.00 83.94 298 LEU A CA 1
ATOM 2279 C C . LEU A 1 298 ? 7.839 11.894 -1.170 1.00 83.94 298 LEU A C 1
ATOM 2281 O O . LEU A 1 298 ? 8.447 12.701 -1.861 1.00 83.94 298 LEU A O 1
ATOM 2285 N N . ILE A 1 299 ? 8.406 10.745 -0.788 1.00 82.81 299 ILE A N 1
ATOM 2286 C CA . ILE A 1 299 ? 9.804 10.420 -1.134 1.00 82.81 299 ILE A CA 1
ATOM 2287 C C . ILE A 1 299 ? 10.024 10.184 -2.634 1.00 82.81 299 ILE A C 1
ATOM 2289 O O . ILE A 1 299 ? 11.174 10.089 -3.074 1.00 82.81 299 ILE A O 1
ATOM 2293 N N . GLY A 1 300 ? 8.939 10.053 -3.402 1.00 71.50 300 GLY A N 1
ATOM 2294 C CA . GLY A 1 300 ? 8.950 9.968 -4.857 1.00 71.50 300 GLY A CA 1
ATOM 2295 C C . GLY A 1 300 ? 8.950 11.320 -5.580 1.00 71.50 300 GLY A C 1
ATOM 2296 O O . GLY A 1 300 ? 9.121 11.323 -6.798 1.00 71.50 300 GLY A O 1
ATOM 2297 N N . THR A 1 301 ? 8.768 12.448 -4.882 1.00 74.00 301 THR A N 1
ATOM 2298 C CA . THR A 1 301 ? 8.650 13.776 -5.513 1.00 74.00 301 THR A CA 1
ATOM 2299 C C . THR A 1 301 ? 9.990 14.494 -5.687 1.00 74.00 301 THR A C 1
ATOM 2301 O O . THR A 1 301 ? 10.970 14.217 -4.982 1.00 74.00 301 THR A O 1
ATOM 2304 N N . GLY A 1 302 ? 10.038 15.456 -6.619 1.00 72.00 302 GLY A N 1
ATOM 2305 C CA . GLY A 1 302 ? 11.215 16.305 -6.828 1.00 72.00 302 GLY A CA 1
ATOM 2306 C C . GLY A 1 302 ? 11.485 17.210 -5.623 1.00 72.00 302 GLY A C 1
ATOM 2307 O O . GLY A 1 302 ? 12.636 17.397 -5.224 1.00 72.00 302 GLY A O 1
ATOM 2308 N N . GLU A 1 303 ? 10.423 17.683 -4.971 1.00 76.81 303 GLU A N 1
ATOM 2309 C CA . GLU A 1 303 ? 10.494 18.495 -3.750 1.00 76.81 303 GLU A CA 1
ATOM 2310 C C . GLU A 1 303 ? 11.220 17.780 -2.601 1.00 76.81 303 GLU A C 1
ATOM 2312 O O . GLU A 1 303 ? 12.069 18.371 -1.925 1.00 76.81 303 GLU A O 1
ATOM 2317 N N . TRP A 1 304 ? 10.947 16.485 -2.395 1.00 82.94 304 TRP A N 1
ATOM 2318 C CA . TRP A 1 304 ? 11.689 15.709 -1.402 1.00 82.94 304 TRP A CA 1
ATOM 2319 C C . TRP A 1 304 ? 13.167 15.581 -1.777 1.00 82.94 304 TRP A C 1
ATOM 2321 O O . TRP A 1 304 ? 14.023 15.676 -0.899 1.00 82.94 304 TRP A O 1
ATOM 2331 N N . ALA A 1 305 ? 13.494 15.410 -3.061 1.00 81.12 305 ALA A N 1
ATOM 2332 C CA . ALA A 1 305 ? 14.883 15.326 -3.509 1.00 81.12 305 ALA A CA 1
ATOM 2333 C C . ALA A 1 305 ? 15.659 16.632 -3.251 1.00 81.12 305 ALA A C 1
ATOM 2335 O O . ALA A 1 305 ? 16.807 16.580 -2.801 1.00 81.12 305 ALA A O 1
ATOM 2336 N N . LEU A 1 306 ? 15.026 17.792 -3.467 1.00 84.38 306 LEU A N 1
ATOM 2337 C CA . LEU A 1 306 ? 15.597 19.105 -3.143 1.00 84.38 306 LEU A CA 1
ATOM 2338 C C . LEU A 1 306 ? 15.809 19.271 -1.634 1.00 84.38 306 LEU A C 1
ATOM 2340 O O . LEU A 1 306 ? 16.894 19.666 -1.199 1.00 84.38 306 LEU A O 1
ATOM 2344 N N . LEU A 1 307 ? 14.802 18.915 -0.832 1.00 86.50 307 LEU A N 1
ATOM 2345 C CA . LEU A 1 307 ? 14.897 18.953 0.627 1.00 86.50 307 LEU A CA 1
ATOM 2346 C C . LEU A 1 307 ? 15.999 18.020 1.145 1.00 86.50 307 LEU A C 1
ATOM 2348 O O . LEU A 1 307 ? 16.799 18.414 1.993 1.00 86.50 307 LEU A O 1
ATOM 2352 N N . GLU A 1 308 ? 16.069 16.791 0.633 1.00 83.75 308 GLU A N 1
ATOM 2353 C CA . GLU A 1 308 ? 17.097 15.820 1.002 1.00 83.75 308 GLU A CA 1
ATOM 2354 C C . GLU A 1 308 ? 18.496 16.332 0.623 1.00 83.75 308 GLU A C 1
ATOM 2356 O O . GLU A 1 308 ? 19.429 16.178 1.412 1.00 83.75 308 GLU A O 1
ATOM 2361 N N . GLY A 1 309 ? 18.643 16.995 -0.530 1.00 85.81 309 GLY A N 1
ATOM 2362 C CA . GLY A 1 309 ? 19.875 17.673 -0.941 1.00 85.81 309 GLY A CA 1
ATOM 2363 C C . GLY A 1 309 ? 20.304 18.767 0.041 1.00 85.81 309 GLY A C 1
ATOM 2364 O O . GLY A 1 309 ? 21.409 18.708 0.582 1.00 85.81 309 GLY A O 1
ATOM 2365 N N . ALA A 1 310 ? 19.406 19.701 0.362 1.00 88.00 310 ALA A N 1
ATOM 2366 C CA . ALA A 1 310 ? 19.677 20.792 1.304 1.00 88.00 310 ALA A CA 1
ATOM 2367 C C . ALA A 1 310 ? 20.006 20.288 2.725 1.00 88.00 310 ALA A C 1
ATOM 2369 O O . ALA A 1 310 ? 20.891 20.812 3.412 1.00 88.00 310 ALA A O 1
ATOM 2370 N N . LEU A 1 311 ? 19.322 19.232 3.178 1.00 88.62 311 LEU A N 1
ATOM 2371 C CA . LEU A 1 311 ? 19.607 18.595 4.463 1.00 88.62 311 LEU A CA 1
ATOM 2372 C C . LEU A 1 311 ? 20.966 17.890 4.464 1.00 88.62 311 LEU A C 1
ATOM 2374 O O . LEU A 1 311 ? 21.655 17.926 5.480 1.00 88.62 311 LEU A O 1
ATOM 2378 N N . ARG A 1 312 ? 21.386 17.277 3.353 1.00 87.19 312 ARG A N 1
ATOM 2379 C CA . ARG A 1 312 ? 22.726 16.676 3.233 1.00 87.19 312 ARG A CA 1
ATOM 2380 C C . ARG A 1 312 ? 23.828 17.730 3.276 1.00 87.19 312 ARG A C 1
ATOM 2382 O O . ARG A 1 312 ? 24.855 17.485 3.899 1.00 87.19 312 ARG A O 1
ATOM 2389 N N . GLU A 1 313 ? 23.608 18.897 2.678 1.00 89.00 313 GLU A N 1
ATOM 2390 C CA . GLU A 1 313 ? 24.544 20.026 2.773 1.00 89.00 313 GLU A CA 1
ATOM 2391 C C . GLU A 1 313 ? 24.656 20.553 4.210 1.00 89.00 313 GLU A C 1
ATOM 2393 O O . GLU A 1 313 ? 25.756 20.807 4.699 1.00 89.00 313 GLU A O 1
ATOM 2398 N N . SER A 1 314 ? 23.524 20.656 4.911 1.00 90.00 314 SER A N 1
ATOM 2399 C CA . SER A 1 314 ? 23.471 21.121 6.305 1.00 90.00 314 SER A CA 1
ATOM 2400 C C . SER A 1 314 ? 24.007 20.084 7.303 1.00 90.00 314 SER A C 1
ATOM 2402 O O . SER A 1 314 ? 24.579 20.437 8.336 1.00 90.00 314 SER A O 1
ATOM 2404 N N . PHE A 1 315 ? 23.846 18.793 6.998 1.00 87.94 315 PHE A N 1
ATOM 2405 C CA . PHE A 1 315 ? 24.249 17.664 7.837 1.00 87.94 315 PHE A CA 1
ATOM 2406 C C . PHE A 1 315 ? 25.118 16.660 7.056 1.00 87.94 315 PHE A C 1
ATOM 2408 O O . PHE A 1 315 ? 24.725 15.504 6.881 1.00 87.94 315 PHE A O 1
ATOM 2415 N N . PRO A 1 316 ? 26.345 17.034 6.649 1.00 82.06 316 PRO A N 1
ATOM 2416 C CA . PRO A 1 316 ? 27.174 16.227 5.745 1.00 82.06 316 PRO A CA 1
ATOM 2417 C C . PRO A 1 316 ? 27.658 14.900 6.348 1.00 82.06 316 PRO A C 1
ATOM 2419 O O . PRO A 1 316 ? 28.110 14.015 5.628 1.00 82.06 316 PRO A O 1
ATOM 2422 N N . ARG A 1 317 ? 27.568 14.740 7.676 1.00 85.19 317 ARG A N 1
ATOM 2423 C CA . ARG A 1 317 ? 27.891 13.484 8.377 1.00 85.19 317 ARG A CA 1
ATOM 2424 C C . ARG A 1 317 ? 26.722 12.494 8.426 1.00 85.19 317 ARG A C 1
ATOM 2426 O O . ARG A 1 317 ? 26.933 11.341 8.794 1.00 85.19 317 ARG A O 1
ATOM 2433 N N . SER A 1 318 ? 25.507 12.927 8.098 1.00 83.44 318 SER A N 1
ATOM 2434 C CA . SER A 1 318 ? 24.316 12.083 8.144 1.00 83.44 318 SER A CA 1
ATOM 2435 C C . SER A 1 318 ? 24.169 11.298 6.843 1.00 83.44 318 SER A C 1
ATOM 2437 O O . SER A 1 318 ? 24.212 11.863 5.752 1.00 83.44 318 SER A O 1
ATOM 2439 N N . SER A 1 319 ? 23.968 9.983 6.940 1.00 84.31 319 SER A N 1
ATOM 2440 C CA . SER A 1 319 ? 23.691 9.159 5.761 1.00 84.31 319 SER A CA 1
ATOM 2441 C C . SER A 1 319 ? 22.293 9.455 5.201 1.00 84.31 319 SER A C 1
ATOM 2443 O O . SER A 1 319 ? 21.375 9.805 5.946 1.00 84.31 319 SER A O 1
ATOM 2445 N N . GLY A 1 320 ? 22.090 9.256 3.892 1.00 83.75 320 GLY A N 1
ATOM 2446 C CA . GLY A 1 320 ? 20.757 9.372 3.276 1.00 83.75 320 GLY A CA 1
ATOM 2447 C C . GLY A 1 320 ? 19.718 8.452 3.930 1.00 83.75 320 GLY A C 1
ATOM 2448 O O . GLY A 1 320 ? 18.563 8.832 4.106 1.00 83.75 320 GLY A O 1
ATOM 2449 N N . LEU A 1 321 ? 20.162 7.278 4.392 1.00 84.44 321 LEU A N 1
ATOM 2450 C CA . LEU A 1 321 ? 19.352 6.358 5.187 1.00 84.44 321 LEU A CA 1
ATOM 2451 C C . LEU A 1 321 ? 18.856 7.014 6.483 1.00 84.44 321 LEU A C 1
ATOM 2453 O O . LEU A 1 321 ? 17.674 6.910 6.805 1.00 84.44 321 LEU A O 1
ATOM 2457 N N . ALA A 1 322 ? 19.731 7.708 7.216 1.00 89.62 322 ALA A N 1
ATOM 2458 C CA . ALA A 1 322 ? 19.363 8.387 8.456 1.00 89.62 322 ALA A CA 1
ATOM 2459 C C . ALA A 1 322 ? 18.365 9.529 8.207 1.00 89.62 322 ALA A C 1
ATOM 2461 O O . ALA A 1 322 ? 17.386 9.640 8.943 1.00 89.62 322 ALA A O 1
ATOM 2462 N N . LEU A 1 323 ? 18.557 10.322 7.144 1.00 90.19 323 LEU A N 1
ATOM 2463 C CA . LEU A 1 323 ? 17.616 11.384 6.757 1.00 90.19 323 LEU A CA 1
ATOM 2464 C C . LEU A 1 323 ? 16.227 10.821 6.447 1.00 90.19 323 LEU A C 1
ATOM 2466 O O . LEU A 1 323 ? 15.228 11.339 6.939 1.00 90.19 323 LEU A O 1
ATOM 2470 N N . ARG A 1 324 ? 16.157 9.735 5.675 1.00 90.31 324 ARG A N 1
ATOM 2471 C CA . ARG A 1 324 ? 14.890 9.079 5.318 1.00 90.31 324 ARG A CA 1
ATOM 2472 C C . ARG A 1 324 ? 14.220 8.418 6.521 1.00 90.31 324 ARG A C 1
ATOM 2474 O O . ARG A 1 324 ? 13.017 8.545 6.716 1.00 90.31 324 ARG A O 1
ATOM 2481 N N . SER A 1 325 ? 15.012 7.807 7.398 1.00 94.06 325 SER A N 1
ATOM 2482 C CA . SER A 1 325 ? 14.522 7.255 8.668 1.00 94.06 325 SER A CA 1
ATOM 2483 C C . SER A 1 325 ? 13.906 8.346 9.549 1.00 94.06 325 SER A C 1
ATOM 2485 O O . SER A 1 325 ? 12.810 8.174 10.082 1.00 94.06 325 SER A O 1
ATOM 2487 N N . ALA A 1 326 ? 14.588 9.489 9.672 1.00 94.31 326 ALA A N 1
ATOM 2488 C CA . ALA A 1 326 ? 14.083 10.642 10.406 1.00 94.31 326 ALA A CA 1
ATOM 2489 C C . ALA A 1 326 ? 12.836 11.238 9.735 1.00 94.31 326 ALA A C 1
ATOM 2491 O O . ALA A 1 326 ? 11.893 11.595 10.434 1.00 94.31 326 ALA A O 1
ATOM 2492 N N . GLY A 1 327 ? 12.803 11.287 8.400 1.00 94.31 327 GLY A N 1
ATOM 2493 C CA . GLY A 1 327 ? 11.658 11.737 7.610 1.00 94.31 327 GLY A CA 1
ATOM 2494 C C . GLY A 1 327 ? 10.389 10.932 7.882 1.00 94.31 327 GLY A C 1
ATOM 2495 O O . GLY A 1 327 ? 9.343 11.525 8.135 1.00 94.31 327 GLY A O 1
ATOM 2496 N N . LEU A 1 328 ? 10.490 9.599 7.926 1.00 95.56 328 LEU A N 1
ATOM 2497 C CA . LEU A 1 328 ? 9.362 8.715 8.236 1.00 95.56 328 LEU A CA 1
ATOM 2498 C C . LEU A 1 328 ? 8.775 9.001 9.631 1.00 95.56 328 LEU A C 1
ATOM 2500 O O . LEU A 1 328 ? 7.565 9.180 9.784 1.00 95.56 328 LEU A O 1
ATOM 2504 N N . VAL A 1 329 ? 9.632 9.098 10.654 1.00 97.25 329 VAL A N 1
ATOM 2505 C CA . VAL A 1 329 ? 9.196 9.400 12.030 1.00 97.25 329 VAL A CA 1
ATOM 2506 C C . VAL A 1 329 ? 8.638 10.821 12.129 1.00 97.25 329 VAL A C 1
ATOM 2508 O O . VAL A 1 329 ? 7.598 11.034 12.753 1.00 97.25 329 VAL A O 1
ATOM 2511 N N . ALA A 1 330 ? 9.291 11.794 11.492 1.00 96.06 330 ALA A N 1
ATOM 2512 C CA . ALA A 1 330 ? 8.844 13.182 11.469 1.00 96.06 330 ALA A CA 1
ATOM 2513 C C . ALA A 1 330 ? 7.467 13.322 10.809 1.00 96.06 330 ALA A C 1
ATOM 2515 O O . ALA A 1 330 ? 6.617 14.034 11.341 1.00 96.06 330 ALA A O 1
ATOM 2516 N N . MET A 1 331 ? 7.213 12.601 9.712 1.00 93.94 331 MET A N 1
ATOM 2517 C CA . MET A 1 331 ? 5.909 12.582 9.047 1.00 93.94 331 MET A CA 1
ATOM 2518 C C . MET A 1 331 ? 4.817 12.054 9.980 1.00 93.94 331 MET A C 1
ATOM 2520 O O . MET A 1 331 ? 3.760 12.672 10.119 1.00 93.94 331 MET A O 1
ATOM 2524 N N . TRP A 1 332 ? 5.080 10.952 10.686 1.00 96.62 332 TRP A N 1
ATOM 2525 C CA . TRP A 1 332 ? 4.126 10.410 11.652 1.00 96.62 332 TRP A CA 1
ATOM 2526 C C . TRP A 1 332 ? 3.821 11.390 12.793 1.00 96.62 332 TRP A C 1
ATOM 2528 O O . TRP A 1 332 ? 2.652 11.625 13.114 1.00 96.62 332 TRP A O 1
ATOM 2538 N N . LEU A 1 333 ? 4.850 12.016 13.372 1.00 97.56 333 LEU A N 1
ATOM 2539 C CA . LEU A 1 333 ? 4.681 13.008 14.437 1.00 97.56 333 LEU A CA 1
ATOM 2540 C C . LEU A 1 333 ? 3.959 14.271 13.950 1.00 97.56 333 LEU A C 1
ATOM 2542 O O . LEU A 1 333 ? 3.134 14.818 14.685 1.00 97.56 333 LEU A O 1
ATOM 2546 N N . LEU A 1 334 ? 4.215 14.707 12.715 1.00 94.88 334 LEU A N 1
ATOM 2547 C CA . LEU A 1 334 ? 3.521 15.827 12.082 1.00 94.88 334 LEU A CA 1
ATOM 2548 C C . LEU A 1 334 ? 2.022 15.536 11.943 1.00 94.88 334 LEU A C 1
ATOM 2550 O O . LEU A 1 334 ? 1.199 16.366 12.328 1.00 94.88 334 LEU A O 1
ATOM 2554 N N . PHE A 1 335 ? 1.663 14.346 11.457 1.00 92.25 335 PHE A N 1
ATOM 2555 C CA . PHE A 1 335 ? 0.268 13.915 11.331 1.00 92.25 335 PHE A CA 1
ATOM 2556 C C . PHE A 1 335 ? -0.428 13.821 12.685 1.00 92.25 335 PHE A C 1
ATOM 2558 O O . PHE A 1 335 ? -1.540 14.328 12.855 1.00 92.25 335 PHE A O 1
ATOM 2565 N N . LEU A 1 336 ? 0.245 13.227 13.671 1.00 95.31 336 LEU A N 1
ATOM 2566 C CA . LEU A 1 336 ? -0.261 13.134 15.034 1.00 95.31 336 LEU A CA 1
ATOM 2567 C C . LEU A 1 336 ? -0.490 14.525 15.643 1.00 95.31 336 LEU A C 1
ATOM 2569 O O . LEU A 1 336 ? -1.558 14.786 16.201 1.00 95.31 336 LEU A O 1
ATOM 2573 N N . GLY A 1 337 ? 0.477 15.431 15.493 1.00 96.44 337 GLY A N 1
ATOM 2574 C CA . GLY A 1 337 ? 0.393 16.807 15.974 1.00 96.44 337 GLY A CA 1
ATOM 2575 C C . GLY A 1 337 ? -0.722 17.606 15.299 1.00 96.44 337 GLY A C 1
ATOM 2576 O O . GLY A 1 337 ? -1.525 18.232 15.991 1.00 96.44 337 GLY A O 1
ATOM 2577 N N . ALA A 1 338 ? -0.825 17.542 13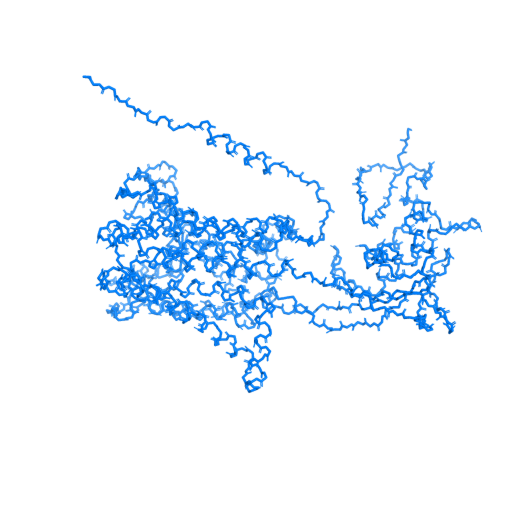.969 1.00 94.56 338 ALA A N 1
ATOM 2578 C CA . ALA A 1 338 ? -1.871 18.220 13.204 1.00 94.56 338 ALA A CA 1
ATOM 2579 C C . ALA A 1 338 ? -3.273 17.715 13.584 1.00 94.56 338 ALA A C 1
ATOM 2581 O O . ALA A 1 338 ? -4.172 18.516 13.855 1.00 94.56 338 ALA A O 1
ATOM 2582 N N . TYR A 1 339 ? -3.447 16.394 13.689 1.00 94.62 339 TYR A N 1
ATOM 2583 C CA . TYR A 1 339 ? -4.713 15.782 14.085 1.00 94.62 339 TYR A CA 1
ATOM 2584 C C . TYR A 1 339 ? -5.132 16.172 15.509 1.00 94.62 339 TYR A C 1
ATOM 2586 O O . TYR A 1 339 ? -6.268 16.602 15.732 1.00 94.62 339 TYR A O 1
ATOM 2594 N N . LEU A 1 340 ? -4.213 16.085 16.478 1.00 96.19 340 LEU A N 1
ATOM 2595 C CA . LEU A 1 340 ? -4.472 16.503 17.860 1.00 96.19 340 LEU A CA 1
ATOM 2596 C C . LEU A 1 340 ? -4.737 18.010 17.960 1.00 96.19 340 LEU A C 1
ATOM 2598 O O . LEU A 1 340 ? -5.615 18.424 18.720 1.00 96.19 340 LEU A O 1
ATOM 2602 N N . GLY A 1 341 ? -4.028 18.821 17.173 1.00 96.38 341 GLY A N 1
ATOM 2603 C CA . GLY A 1 341 ? -4.242 20.262 17.063 1.00 96.38 341 GLY A CA 1
ATOM 2604 C C . GLY A 1 341 ? -5.661 20.593 16.606 1.00 96.38 341 GLY A C 1
ATOM 2605 O O . GLY A 1 341 ? -6.354 21.368 17.269 1.00 96.38 341 GLY A O 1
ATOM 2606 N N . ILE A 1 342 ? -6.140 19.940 15.544 1.00 95.31 342 ILE A N 1
ATOM 2607 C CA . ILE A 1 342 ? -7.521 20.096 15.071 1.00 95.31 342 ILE A CA 1
ATOM 2608 C C . ILE A 1 342 ? -8.528 19.594 16.104 1.00 95.31 342 ILE A C 1
ATOM 2610 O O . ILE A 1 342 ? -9.480 20.311 16.406 1.00 95.31 342 ILE A O 1
ATOM 2614 N N . CYS A 1 343 ? -8.299 18.443 16.739 1.00 95.12 343 CYS A N 1
ATOM 2615 C CA . CYS A 1 343 ? -9.172 17.958 17.813 1.00 95.12 343 CYS A CA 1
ATOM 2616 C C . CYS A 1 343 ? -9.228 18.932 19.005 1.00 95.12 343 CYS A C 1
ATOM 2618 O O . CYS A 1 343 ? -10.278 19.095 19.631 1.00 95.12 343 CYS A O 1
ATOM 2620 N N . ALA A 1 344 ? -8.130 19.634 19.302 1.00 96.25 344 ALA A N 1
ATOM 2621 C CA . ALA A 1 344 ? -8.104 20.687 20.312 1.00 96.25 344 ALA A CA 1
ATOM 2622 C C . ALA A 1 344 ? -8.904 21.924 19.883 1.00 96.25 344 ALA A C 1
ATOM 2624 O O . ALA A 1 344 ? -9.608 22.505 20.709 1.00 96.25 344 ALA A O 1
ATOM 2625 N N . VAL A 1 345 ? -8.850 22.320 18.608 1.00 96.00 345 VAL A N 1
ATOM 2626 C CA . VAL A 1 345 ? -9.716 23.381 18.063 1.00 96.00 345 VAL A CA 1
ATOM 2627 C C . VAL A 1 345 ? -11.188 22.966 18.139 1.00 96.00 345 VAL A C 1
ATOM 2629 O O . VAL A 1 345 ? -12.002 23.736 18.641 1.00 96.00 345 VAL A O 1
ATOM 2632 N N . MET A 1 346 ? -11.529 21.738 17.741 1.00 94.50 346 MET A N 1
ATOM 2633 C CA . MET A 1 346 ? -12.891 21.195 17.839 1.00 94.50 346 MET A CA 1
ATOM 2634 C C . MET A 1 346 ? -13.405 21.215 19.280 1.00 94.50 346 MET A C 1
ATOM 2636 O O . MET A 1 346 ? -14.514 21.677 19.536 1.00 94.50 346 MET A O 1
ATOM 2640 N N . SER A 1 347 ? -12.582 20.765 20.231 1.00 94.69 347 SER A N 1
ATOM 2641 C CA . SER A 1 347 ? -12.912 20.805 21.655 1.00 94.69 347 SER A CA 1
ATOM 2642 C C . SER A 1 347 ? -13.155 22.242 22.128 1.00 94.69 347 SER A C 1
ATOM 2644 O O . SER A 1 347 ? -14.161 22.492 22.783 1.00 94.69 347 SER A O 1
ATOM 2646 N N . ARG A 1 348 ? -12.318 23.216 21.735 1.00 94.44 348 ARG A N 1
ATOM 2647 C CA . ARG A 1 348 ? -12.522 24.640 22.070 1.00 94.44 348 ARG A CA 1
ATOM 2648 C C . ARG A 1 348 ? -13.819 25.207 21.490 1.00 94.44 348 ARG A C 1
ATOM 2650 O O . ARG A 1 348 ? -14.542 25.891 22.208 1.00 94.44 348 ARG A O 1
ATOM 2657 N N . VAL A 1 349 ? -14.140 24.891 20.233 1.00 92.75 349 VAL A N 1
ATOM 2658 C CA . VAL A 1 349 ? -15.414 25.278 19.593 1.00 92.75 349 VAL A CA 1
ATOM 2659 C C . VAL A 1 349 ? -16.608 24.670 20.341 1.00 92.75 349 VAL A C 1
ATOM 2661 O O . VAL A 1 349 ? -17.640 25.319 20.488 1.00 92.75 349 VAL A O 1
ATOM 2664 N N . ALA A 1 350 ? -16.447 23.468 20.896 1.00 92.06 350 ALA A N 1
ATOM 2665 C CA . ALA A 1 350 ? -17.414 22.809 21.771 1.00 92.06 350 ALA A CA 1
ATOM 2666 C C . ALA A 1 350 ? -17.283 23.202 23.258 1.00 92.06 350 ALA A C 1
ATOM 2668 O O . ALA A 1 350 ? -17.644 22.427 24.141 1.00 92.06 350 ALA A O 1
ATOM 2669 N N . THR A 1 351 ? -16.771 24.396 23.578 1.00 90.12 351 THR A N 1
ATOM 2670 C CA . THR A 1 351 ? -16.631 24.916 24.960 1.00 90.12 351 THR A CA 1
ATOM 2671 C C . THR A 1 351 ? -15.726 24.086 25.888 1.00 90.12 351 THR A C 1
ATOM 2673 O O . THR A 1 351 ? -15.816 24.163 27.111 1.00 90.12 351 THR A O 1
ATOM 2676 N N . GLY A 1 352 ? -14.820 23.289 25.319 1.00 84.31 352 GLY A N 1
ATOM 2677 C CA . GLY A 1 352 ? -13.845 22.463 26.037 1.00 84.31 352 GLY A CA 1
ATOM 2678 C C . GLY A 1 352 ? -14.362 21.095 26.491 1.00 84.31 352 GLY A C 1
ATOM 2679 O O . GLY A 1 352 ? -13.656 20.400 27.227 1.00 84.31 352 GLY A O 1
ATOM 2680 N N . ARG A 1 353 ? -15.575 20.691 26.086 1.00 86.81 353 ARG A N 1
ATOM 2681 C CA . ARG A 1 353 ? -16.165 19.386 26.420 1.00 86.81 353 ARG A CA 1
ATOM 2682 C C . ARG A 1 353 ? -16.765 18.726 25.173 1.00 86.81 353 ARG A C 1
ATOM 2684 O O . ARG A 1 353 ? -17.629 19.336 24.548 1.00 86.81 353 ARG A O 1
ATOM 2691 N N . PRO A 1 354 ? -16.381 17.482 24.828 1.00 90.12 354 PRO A N 1
ATOM 2692 C CA . PRO A 1 354 ? -15.356 16.619 25.446 1.00 90.12 354 PRO A CA 1
ATOM 2693 C C . PRO A 1 354 ? -13.907 17.130 25.296 1.00 90.12 354 PRO A C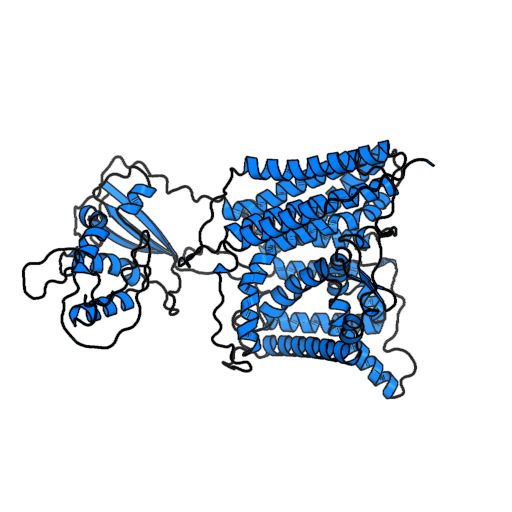 1
ATOM 2695 O O . PRO A 1 354 ? -13.639 18.059 24.525 1.00 90.12 354 PRO A O 1
ATOM 2698 N N . ARG A 1 355 ? -12.965 16.538 26.051 1.00 94.38 355 ARG A N 1
ATOM 2699 C CA . ARG A 1 355 ? -11.534 16.923 26.034 1.00 94.38 355 ARG A CA 1
ATOM 2700 C C . ARG A 1 355 ? -10.897 16.629 24.663 1.00 94.38 355 ARG A C 1
ATOM 2702 O O . ARG A 1 355 ? -11.326 15.690 23.995 1.00 94.38 355 ARG A O 1
ATOM 2709 N N . PRO A 1 356 ? -9.816 17.327 24.254 1.00 94.44 356 PRO A N 1
ATOM 2710 C CA . PRO A 1 356 ? -9.186 17.117 22.944 1.00 94.44 356 PRO A CA 1
ATOM 2711 C C . PRO A 1 356 ? -8.831 15.657 22.637 1.00 94.44 356 PRO A C 1
ATOM 2713 O O . PRO A 1 356 ? -9.080 15.181 21.536 1.00 94.44 356 PRO A O 1
ATOM 2716 N N . LEU A 1 357 ? -8.307 14.922 23.623 1.00 94.81 357 LEU A N 1
ATOM 2717 C CA . LEU A 1 357 ? -7.950 13.512 23.452 1.00 94.81 357 LEU A CA 1
ATOM 2718 C C . LEU A 1 357 ? -9.179 12.599 23.314 1.00 94.81 357 LEU A C 1
ATOM 2720 O O . LEU A 1 357 ? -9.129 11.606 22.597 1.00 94.81 357 LEU A O 1
ATOM 2724 N N . GLU A 1 358 ? -10.292 12.925 23.972 1.00 93.75 358 GLU A N 1
ATOM 2725 C CA . GLU A 1 358 ? -11.551 12.180 23.835 1.00 93.75 358 GLU A CA 1
ATOM 2726 C C . GLU A 1 358 ? -12.151 12.385 22.440 1.00 93.75 358 GLU A C 1
ATOM 2728 O O . GLU A 1 358 ? -12.593 11.419 21.814 1.00 93.75 358 GLU A O 1
ATOM 2733 N N . VAL A 1 359 ? -12.089 13.617 21.918 1.00 93.75 359 VAL A N 1
ATOM 2734 C CA . VAL A 1 359 ? -12.425 13.915 20.516 1.00 93.75 359 VAL A CA 1
ATOM 2735 C C . VAL A 1 359 ? -11.521 13.097 19.594 1.00 93.75 359 VAL A C 1
ATOM 2737 O O . VAL A 1 359 ? -12.013 12.329 18.772 1.00 93.75 359 VAL A O 1
ATOM 2740 N N . ALA A 1 360 ? -10.204 13.163 19.791 1.00 94.44 360 ALA A N 1
ATOM 2741 C CA . ALA A 1 360 ? -9.233 12.465 18.954 1.00 94.44 360 ALA A CA 1
ATOM 2742 C C . ALA A 1 360 ? -9.457 10.940 18.916 1.00 94.44 360 ALA A C 1
ATOM 2744 O O . ALA A 1 360 ? -9.454 10.333 17.844 1.00 94.44 360 ALA A O 1
ATOM 2745 N N . ARG A 1 361 ? -9.749 10.316 20.063 1.00 94.75 361 ARG A N 1
ATOM 2746 C CA . ARG A 1 361 ? -10.077 8.882 20.165 1.00 94.75 361 ARG A CA 1
ATOM 2747 C C . ARG A 1 361 ? -11.433 8.518 19.551 1.00 94.75 361 ARG A C 1
ATOM 2749 O O . ARG A 1 361 ? -11.628 7.377 19.147 1.00 94.75 361 ARG A O 1
ATOM 2756 N N . SER A 1 362 ? -12.369 9.458 19.474 1.00 92.25 362 SER A N 1
ATOM 2757 C CA . SER A 1 362 ? -13.700 9.216 18.896 1.00 92.25 362 SER A CA 1
ATOM 2758 C C . SER A 1 362 ? -13.711 9.339 17.370 1.00 92.25 362 SER A C 1
ATOM 2760 O O . SER A 1 362 ? -14.508 8.681 16.703 1.00 92.25 362 SER A O 1
ATOM 2762 N N . PHE A 1 363 ? -12.822 10.163 16.811 1.00 92.62 363 PHE A N 1
ATOM 2763 C CA . PHE A 1 363 ? -12.742 10.429 15.373 1.00 92.62 363 PHE A CA 1
ATOM 2764 C C . PHE A 1 363 ? -11.671 9.601 14.645 1.00 92.62 363 PHE A C 1
ATOM 2766 O O . PHE A 1 363 ? -11.692 9.545 13.425 1.00 92.62 363 PHE A O 1
ATOM 2773 N N . ALA A 1 364 ? -10.776 8.891 15.343 1.00 93.69 364 ALA A N 1
ATOM 2774 C CA . ALA A 1 364 ? -9.634 8.223 14.703 1.00 93.69 364 ALA A CA 1
ATOM 2775 C C . ALA A 1 364 ? -10.034 7.271 13.554 1.00 93.69 364 ALA A C 1
ATOM 2777 O O . ALA A 1 364 ? -9.432 7.293 12.485 1.00 93.69 364 ALA A O 1
ATOM 2778 N N . LEU A 1 365 ? -11.099 6.481 13.738 1.00 93.69 365 LEU A N 1
ATOM 2779 C CA . LEU A 1 365 ? -11.589 5.542 12.720 1.00 93.69 365 LEU A CA 1
ATOM 2780 C C . LEU A 1 365 ? -12.187 6.230 11.483 1.00 93.69 365 LEU A C 1
ATOM 2782 O O . LEU A 1 365 ? -12.267 5.609 10.426 1.00 93.69 365 LEU A O 1
ATOM 2786 N N . THR A 1 366 ? -12.574 7.508 11.567 1.00 93.12 366 THR A N 1
ATOM 2787 C CA . THR A 1 366 ? -13.096 8.240 10.402 1.00 93.12 366 THR A CA 1
ATOM 2788 C C . THR A 1 366 ? -12.001 8.526 9.375 1.00 93.12 366 THR A C 1
ATOM 2790 O O . THR A 1 366 ? -12.326 8.877 8.248 1.00 93.12 366 THR A O 1
ATOM 2793 N N . LEU A 1 367 ? -10.721 8.370 9.738 1.00 92.94 367 LEU A N 1
ATOM 2794 C CA . LEU A 1 367 ? -9.575 8.547 8.841 1.00 92.94 367 LEU A CA 1
ATOM 2795 C C . LEU A 1 367 ? -9.272 7.304 7.990 1.00 92.94 367 LEU A C 1
ATOM 2797 O O . LEU A 1 367 ? -8.587 7.416 6.978 1.00 92.94 367 LEU A O 1
ATOM 2801 N N . VAL A 1 368 ? -9.788 6.126 8.356 1.00 95.00 368 VAL A N 1
ATOM 2802 C CA . VAL A 1 368 ? -9.491 4.859 7.660 1.00 95.00 368 VAL A CA 1
ATOM 2803 C C . VAL A 1 368 ? -9.835 4.898 6.159 1.00 95.00 368 VAL A C 1
ATOM 2805 O O . VAL A 1 368 ? -8.999 4.468 5.366 1.00 95.00 368 VAL A O 1
ATOM 2808 N N . PRO A 1 369 ? -10.977 5.464 5.710 1.00 95.12 369 PRO A N 1
ATOM 2809 C CA . PRO A 1 369 ? -11.270 5.559 4.278 1.00 95.12 369 PRO A CA 1
ATOM 2810 C C . PRO A 1 369 ? -10.271 6.424 3.502 1.00 95.12 369 PRO A C 1
ATOM 2812 O O . PRO A 1 369 ? -10.056 6.180 2.318 1.00 95.12 369 PRO A O 1
ATOM 2815 N N . ILE A 1 370 ? -9.638 7.406 4.158 1.00 92.44 370 ILE A N 1
ATOM 2816 C CA . ILE A 1 370 ? -8.575 8.216 3.549 1.00 92.44 370 ILE A CA 1
ATOM 2817 C C . ILE A 1 370 ? -7.369 7.323 3.257 1.00 92.44 370 ILE A C 1
ATOM 2819 O O . ILE A 1 370 ? -6.881 7.313 2.131 1.00 92.44 370 ILE A O 1
ATOM 2823 N N . ALA A 1 371 ? -6.938 6.528 4.242 1.00 92.69 371 ALA A N 1
ATOM 2824 C CA . ALA A 1 371 ? -5.831 5.588 4.075 1.00 92.69 371 ALA A CA 1
ATOM 2825 C C . ALA A 1 371 ? -6.116 4.572 2.954 1.00 92.69 371 ALA A C 1
ATOM 2827 O O . ALA A 1 371 ? -5.260 4.363 2.101 1.00 92.69 371 ALA A O 1
ATOM 2828 N N . ILE A 1 372 ? -7.335 4.018 2.891 1.00 94.88 372 ILE A N 1
ATOM 2829 C CA . ILE A 1 372 ? -7.761 3.116 1.804 1.00 94.88 372 ILE A CA 1
ATOM 2830 C C . ILE A 1 372 ? -7.685 3.821 0.444 1.00 94.88 372 ILE A C 1
ATOM 2832 O O . ILE A 1 372 ? -7.120 3.270 -0.498 1.00 94.88 372 ILE A O 1
ATOM 2836 N N . GLY A 1 373 ? -8.226 5.039 0.335 1.00 92.94 373 GLY A N 1
ATOM 2837 C CA . GLY A 1 373 ? -8.210 5.814 -0.908 1.00 92.94 373 GLY A CA 1
ATOM 2838 C C . GLY A 1 373 ? -6.793 6.086 -1.419 1.00 92.94 373 GLY A C 1
ATOM 2839 O O . GLY A 1 373 ? -6.522 5.877 -2.600 1.00 92.94 373 GLY A O 1
ATOM 2840 N N . TYR A 1 374 ? -5.874 6.479 -0.531 1.00 88.50 374 TYR A N 1
ATOM 2841 C CA . TYR A 1 374 ? -4.463 6.673 -0.884 1.00 88.50 374 TYR A CA 1
ATOM 2842 C C . TYR A 1 374 ? -3.760 5.371 -1.258 1.00 88.50 374 TYR A C 1
ATOM 2844 O O . TYR A 1 374 ? -3.025 5.347 -2.244 1.00 88.50 374 TYR A O 1
ATOM 2852 N N . HIS A 1 375 ? -4.016 4.292 -0.517 1.00 90.06 375 HIS A N 1
ATOM 2853 C CA . HIS A 1 375 ? -3.429 2.987 -0.796 1.00 90.06 375 HIS A CA 1
ATOM 2854 C C . HIS A 1 375 ? -3.856 2.473 -2.177 1.00 90.06 375 HIS A C 1
ATOM 2856 O O . HIS A 1 375 ? -3.019 2.002 -2.942 1.00 90.06 375 HIS A O 1
ATOM 2862 N N . VAL A 1 376 ? -5.138 2.620 -2.537 1.00 91.50 376 VAL A N 1
ATOM 2863 C CA . VAL A 1 376 ? -5.642 2.294 -3.883 1.00 91.50 376 VAL A CA 1
ATOM 2864 C C . VAL A 1 376 ? -4.984 3.175 -4.943 1.00 91.50 376 VAL A C 1
ATOM 2866 O O . VAL A 1 376 ? -4.566 2.668 -5.982 1.00 91.50 376 VAL A O 1
ATOM 2869 N N . ALA A 1 377 ? -4.857 4.477 -4.685 1.00 86.12 377 ALA A N 1
ATOM 2870 C CA . ALA A 1 377 ? -4.255 5.406 -5.634 1.00 86.12 377 ALA A CA 1
ATOM 2871 C C . ALA A 1 377 ? -2.784 5.091 -5.949 1.00 86.12 377 ALA A C 1
ATOM 2873 O O . ALA A 1 377 ? -2.384 5.220 -7.103 1.00 86.12 377 ALA A O 1
ATOM 2874 N N . HIS A 1 378 ? -2.008 4.650 -4.955 1.00 79.88 378 HIS A N 1
ATOM 2875 C CA . HIS A 1 378 ? -0.579 4.362 -5.118 1.00 79.88 378 HIS A CA 1
ATOM 2876 C C . HIS A 1 378 ? -0.308 2.934 -5.601 1.00 79.88 378 HIS A C 1
ATOM 2878 O O . HIS A 1 378 ? 0.476 2.730 -6.527 1.00 79.88 378 HIS A O 1
ATOM 2884 N N . TYR A 1 379 ? -0.974 1.930 -5.025 1.00 85.69 379 TYR A N 1
ATOM 2885 C CA . TYR A 1 379 ? -0.569 0.536 -5.218 1.00 85.69 379 TYR A CA 1
ATOM 2886 C C . TYR A 1 379 ? -1.453 -0.261 -6.182 1.00 85.69 379 TYR A C 1
ATOM 2888 O O . TYR A 1 379 ? -1.112 -1.396 -6.508 1.00 85.69 379 TYR A O 1
ATOM 2896 N N . LEU A 1 380 ? -2.595 0.258 -6.661 1.00 88.00 380 LEU A N 1
ATOM 2897 C CA . LEU A 1 380 ? -3.483 -0.543 -7.521 1.00 88.00 380 LEU A CA 1
ATOM 2898 C C . LEU A 1 380 ? -2.828 -0.906 -8.855 1.00 88.00 380 LEU A C 1
ATOM 2900 O O . LEU A 1 380 ? -2.882 -2.060 -9.265 1.00 88.00 380 LEU A O 1
ATOM 2904 N N . VAL A 1 381 ? -2.196 0.056 -9.527 1.00 82.62 381 VAL A N 1
ATOM 2905 C CA . VAL A 1 381 ? -1.499 -0.205 -10.799 1.00 82.62 381 VAL A CA 1
ATOM 2906 C C . VAL A 1 381 ? -0.354 -1.187 -10.580 1.00 82.62 381 VAL A C 1
ATOM 2908 O O . VAL A 1 381 ? -0.160 -2.101 -11.379 1.00 82.62 381 VAL A O 1
ATOM 2911 N N . PHE A 1 382 ? 0.350 -1.050 -9.456 1.00 78.88 382 PHE A N 1
ATOM 2912 C CA . PHE A 1 382 ? 1.396 -1.981 -9.064 1.00 78.88 382 PHE A CA 1
ATOM 2913 C C . PHE A 1 382 ? 0.849 -3.402 -8.880 1.00 78.88 382 PHE A C 1
ATOM 2915 O O . PHE A 1 382 ? 1.399 -4.344 -9.443 1.00 78.88 382 PHE A O 1
ATOM 2922 N N . LEU A 1 383 ? -0.292 -3.568 -8.207 1.00 88.12 383 LEU A N 1
ATOM 2923 C CA . LEU A 1 383 ? -0.961 -4.864 -8.085 1.00 88.12 383 LEU A CA 1
ATOM 2924 C C . LEU A 1 383 ? -1.413 -5.420 -9.445 1.00 88.12 383 LEU A C 1
ATOM 2926 O O . LEU A 1 383 ? -1.223 -6.603 -9.710 1.00 88.12 383 LEU A O 1
ATOM 2930 N N . LEU A 1 384 ? -1.995 -4.592 -10.316 1.00 85.56 384 LEU A N 1
ATOM 2931 C CA . LEU A 1 384 ? -2.524 -5.039 -11.610 1.00 85.56 384 LEU A CA 1
ATOM 2932 C C . LEU A 1 384 ? -1.434 -5.419 -12.610 1.00 85.56 384 LEU A C 1
ATOM 2934 O O . LEU A 1 384 ? -1.660 -6.295 -13.438 1.00 85.56 384 LEU A O 1
ATOM 2938 N N . VAL A 1 385 ? -0.272 -4.769 -12.557 1.00 79.19 385 VAL A N 1
ATOM 2939 C CA . VAL A 1 385 ? 0.842 -5.033 -13.476 1.00 79.19 385 VAL A CA 1
ATOM 2940 C C . VAL A 1 385 ? 1.832 -6.000 -12.841 1.00 79.19 385 VAL A C 1
ATOM 2942 O O . VAL A 1 385 ? 2.030 -7.107 -13.336 1.00 79.19 385 VAL A O 1
ATOM 2945 N N . GLN A 1 386 ? 2.426 -5.622 -11.710 1.00 78.56 386 GLN A N 1
ATOM 2946 C CA . GLN A 1 386 ? 3.456 -6.426 -11.062 1.00 78.56 386 GLN A CA 1
ATOM 2947 C C . GLN A 1 386 ? 2.867 -7.663 -10.364 1.00 78.56 386 GLN A C 1
ATOM 2949 O O . GLN A 1 386 ? 3.522 -8.703 -10.297 1.00 78.56 386 GLN A O 1
ATOM 2954 N N . GLY A 1 387 ? 1.609 -7.621 -9.917 1.00 85.94 387 GLY A N 1
ATOM 2955 C CA . GLY A 1 387 ? 0.945 -8.807 -9.368 1.00 85.94 387 GLY A CA 1
ATOM 2956 C C . GLY A 1 387 ? 0.807 -9.945 -10.383 1.00 85.94 387 GLY A C 1
ATOM 2957 O O . GLY A 1 387 ? 0.787 -11.103 -9.978 1.00 85.94 387 GLY A O 1
ATOM 2958 N N . GLN A 1 388 ? 0.820 -9.666 -11.694 1.00 87.25 388 GLN A N 1
ATOM 2959 C CA . GLN A 1 388 ? 0.781 -10.710 -12.727 1.00 87.25 388 GLN A CA 1
ATOM 2960 C C . GLN A 1 388 ? 2.016 -11.618 -12.717 1.00 87.25 388 GLN A C 1
ATOM 2962 O O . GLN A 1 388 ? 1.918 -12.762 -13.158 1.00 87.25 388 GLN A O 1
ATOM 2967 N N . TYR A 1 389 ? 3.159 -11.166 -12.181 1.00 86.00 389 TYR A N 1
ATOM 2968 C CA . TYR A 1 389 ? 4.352 -12.013 -12.053 1.00 86.00 389 TYR A CA 1
ATOM 2969 C C . TYR A 1 389 ? 4.104 -13.240 -11.171 1.00 86.00 389 TYR A C 1
ATOM 2971 O O . TYR A 1 389 ? 4.807 -14.236 -11.317 1.00 86.00 389 TYR A O 1
ATOM 2979 N N . ILE A 1 390 ? 3.073 -13.232 -10.316 1.00 91.38 390 ILE A N 1
ATOM 2980 C CA . ILE A 1 390 ? 2.713 -14.418 -9.535 1.00 91.38 390 ILE A CA 1
ATOM 2981 C C . ILE A 1 390 ? 2.320 -15.604 -10.430 1.00 91.38 390 ILE A C 1
ATOM 2983 O O . ILE A 1 390 ? 2.532 -16.747 -10.043 1.00 91.38 390 ILE A O 1
ATOM 2987 N N . ILE A 1 391 ? 1.795 -15.356 -11.637 1.00 91.44 391 ILE A N 1
ATOM 2988 C CA . ILE A 1 391 ? 1.314 -16.395 -12.558 1.00 91.44 391 ILE A CA 1
ATOM 2989 C C . ILE A 1 391 ? 2.460 -17.319 -13.010 1.00 91.44 391 ILE A C 1
ATOM 2991 O O . ILE A 1 391 ? 2.348 -18.529 -12.791 1.00 91.44 391 ILE A O 1
ATOM 2995 N N . PRO A 1 392 ? 3.568 -16.818 -13.594 1.00 87.75 392 PRO A N 1
ATOM 2996 C CA . PRO A 1 392 ? 4.728 -17.658 -13.887 1.00 87.75 392 PRO A CA 1
ATOM 2997 C C . PRO A 1 392 ? 5.473 -18.101 -12.615 1.00 87.75 392 PRO A C 1
ATOM 2999 O O . PRO A 1 392 ? 5.946 -19.235 -12.557 1.00 87.75 392 PRO A O 1
ATOM 3002 N N . LEU A 1 393 ? 5.537 -17.270 -11.564 1.00 90.00 393 LEU A N 1
ATOM 3003 C CA . LEU A 1 393 ? 6.268 -17.603 -10.329 1.00 90.00 393 LEU A CA 1
ATOM 3004 C C . LEU A 1 393 ? 5.617 -18.725 -9.507 1.00 90.00 393 LEU A C 1
ATOM 3006 O O . LEU A 1 393 ? 6.314 -19.407 -8.766 1.00 90.00 393 LEU A O 1
ATOM 3010 N N . LEU A 1 394 ? 4.309 -18.967 -9.635 1.00 93.62 394 LEU A N 1
ATOM 3011 C CA . LEU A 1 394 ? 3.677 -20.145 -9.032 1.00 93.62 394 LEU A CA 1
ATOM 3012 C C . LEU A 1 394 ? 4.171 -21.450 -9.672 1.00 93.62 394 LEU A C 1
ATOM 3014 O O . LEU A 1 394 ? 4.288 -22.455 -8.974 1.00 93.62 394 LEU A O 1
ATOM 3018 N N . SER A 1 395 ? 4.489 -21.434 -10.971 1.00 93.12 395 SER A N 1
ATOM 3019 C CA . SER A 1 395 ? 5.063 -22.591 -11.672 1.00 93.12 395 SER A CA 1
ATOM 3020 C C . SER A 1 395 ? 6.544 -22.803 -11.373 1.00 93.12 395 SER A C 1
ATOM 3022 O O . SER A 1 395 ? 6.989 -23.951 -11.369 1.00 93.12 395 SER A O 1
ATOM 3024 N N . ASP A 1 396 ? 7.285 -21.729 -11.088 1.00 92.81 396 ASP A N 1
ATOM 3025 C CA . ASP A 1 396 ? 8.712 -21.767 -10.753 1.00 92.81 396 ASP A CA 1
ATOM 3026 C C . ASP A 1 396 ? 9.061 -20.912 -9.519 1.00 92.81 396 ASP A C 1
ATOM 3028 O O . ASP A 1 396 ? 9.753 -19.896 -9.630 1.00 92.81 396 ASP A O 1
ATOM 3032 N N . PRO A 1 397 ? 8.621 -21.304 -8.308 1.00 93.00 397 PRO A N 1
ATOM 3033 C CA . PRO A 1 397 ? 8.754 -20.451 -7.126 1.00 93.00 397 PRO A CA 1
ATOM 3034 C C . PRO A 1 397 ? 10.206 -20.188 -6.707 1.00 93.00 397 PRO A C 1
ATOM 3036 O O . PRO A 1 397 ? 10.482 -19.183 -6.052 1.00 93.00 397 PRO A O 1
ATOM 3039 N N . PHE A 1 398 ? 11.131 -21.073 -7.091 1.00 92.94 398 PHE A N 1
ATOM 3040 C CA . PHE A 1 398 ? 12.556 -20.988 -6.762 1.00 92.94 398 PHE A CA 1
ATOM 3041 C C . PHE A 1 398 ? 13.426 -20.421 -7.897 1.00 92.94 398 PHE A C 1
ATOM 3043 O O . PHE A 1 398 ? 14.627 -20.251 -7.677 1.00 92.94 398 PHE A O 1
ATOM 3050 N N . GLY A 1 399 ? 12.878 -20.185 -9.093 1.00 88.25 399 GLY A N 1
ATOM 3051 C CA . GLY A 1 399 ? 13.650 -19.721 -10.253 1.00 88.25 399 GLY A CA 1
ATOM 3052 C C . GLY A 1 399 ? 14.537 -20.794 -10.904 1.00 88.25 399 GLY A C 1
ATOM 3053 O O . GLY A 1 399 ? 15.585 -20.470 -11.467 1.00 88.25 399 GLY A O 1
ATOM 3054 N N . ARG A 1 400 ? 14.168 -22.078 -10.797 1.00 88.19 400 ARG A N 1
ATOM 3055 C CA . ARG A 1 400 ? 14.942 -23.233 -11.298 1.00 88.19 400 ARG A CA 1
ATOM 3056 C C . ARG A 1 400 ? 14.563 -23.664 -12.718 1.00 88.19 400 ARG A C 1
ATOM 3058 O O . ARG A 1 400 ? 15.120 -24.641 -13.215 1.00 88.19 400 ARG A O 1
ATOM 3065 N N . GLY A 1 401 ? 13.646 -22.955 -13.370 1.00 86.25 401 GLY A N 1
ATOM 3066 C CA . GLY A 1 401 ? 13.110 -23.300 -14.685 1.00 86.25 401 GLY A CA 1
ATOM 3067 C C . GLY A 1 401 ? 12.018 -24.370 -14.639 1.00 86.25 401 GLY A C 1
ATOM 3068 O O . GLY A 1 401 ? 11.852 -25.104 -15.610 1.00 86.25 401 GLY A O 1
ATOM 3069 N N . TRP A 1 402 ? 11.314 -24.512 -13.512 1.00 89.75 402 TRP A N 1
ATOM 3070 C CA . TRP A 1 402 ? 10.166 -25.417 -13.409 1.00 89.75 402 TRP A CA 1
ATOM 3071 C C . TRP A 1 402 ? 8.952 -24.889 -14.183 1.00 89.75 402 TRP A C 1
ATOM 3073 O O . TRP A 1 402 ? 8.824 -23.695 -14.432 1.00 89.75 402 TRP A O 1
ATOM 3083 N N . ASP A 1 403 ? 8.039 -25.790 -14.544 1.00 91.12 403 ASP A N 1
ATOM 3084 C CA . ASP A 1 403 ? 6.759 -25.427 -15.158 1.00 91.12 403 ASP A CA 1
ATOM 3085 C C . ASP A 1 403 ? 5.612 -26.258 -14.562 1.00 91.12 403 ASP A C 1
ATOM 3087 O O . ASP A 1 403 ? 4.966 -27.053 -15.242 1.00 91.12 403 ASP A O 1
ATOM 3091 N N . LEU A 1 404 ? 5.411 -26.138 -13.243 1.00 90.88 404 LEU A N 1
ATOM 3092 C CA . LEU A 1 404 ? 4.476 -26.993 -12.494 1.00 90.88 404 LEU A CA 1
ATOM 3093 C C . LEU A 1 404 ? 3.018 -26.867 -12.966 1.00 90.88 404 LEU A C 1
ATOM 3095 O O . LEU A 1 404 ? 2.270 -27.841 -12.883 1.00 90.88 404 LEU A O 1
ATOM 3099 N N . PHE A 1 405 ? 2.617 -25.687 -13.451 1.00 92.81 405 PHE A N 1
ATOM 3100 C CA . PHE A 1 405 ? 1.246 -25.400 -13.883 1.00 92.81 405 PHE A CA 1
ATOM 3101 C C . PHE A 1 405 ? 1.132 -25.030 -15.371 1.00 92.81 405 PHE A C 1
ATOM 3103 O O . PHE A 1 405 ? 0.051 -24.637 -15.808 1.00 92.81 405 PHE A O 1
ATOM 3110 N N . GLY A 1 406 ? 2.206 -25.144 -16.160 1.00 90.06 406 GLY A N 1
ATOM 3111 C CA . GLY A 1 406 ? 2.188 -24.772 -17.581 1.00 90.06 406 GLY A CA 1
ATOM 3112 C C . GLY A 1 406 ? 2.159 -23.258 -17.829 1.00 90.06 406 GLY A C 1
ATOM 3113 O O . GLY A 1 406 ? 1.698 -22.814 -18.881 1.00 90.06 406 GLY A O 1
ATOM 3114 N N . THR A 1 407 ? 2.570 -22.446 -16.848 1.00 90.50 407 THR A N 1
ATOM 3115 C CA . THR A 1 407 ? 2.481 -20.974 -16.891 1.00 90.50 407 THR A CA 1
ATOM 3116 C C . THR A 1 407 ? 3.823 -20.275 -17.100 1.00 90.50 407 THR A C 1
ATOM 3118 O O . THR A 1 407 ? 3.853 -19.044 -17.147 1.00 90.50 407 THR A O 1
ATOM 3121 N N . ALA A 1 408 ? 4.927 -21.008 -17.289 1.00 77.75 408 ALA A N 1
ATOM 3122 C CA . ALA A 1 408 ? 6.257 -20.419 -17.486 1.00 77.75 408 ALA A CA 1
ATOM 3123 C C . ALA A 1 408 ? 6.345 -19.464 -18.700 1.00 77.75 408 ALA A C 1
ATOM 3125 O O . ALA A 1 408 ? 7.142 -18.529 -18.705 1.00 77.75 408 ALA A O 1
ATOM 3126 N N . GLY A 1 409 ? 5.505 -19.668 -19.723 1.00 74.31 409 GLY A N 1
ATOM 3127 C CA . GLY A 1 409 ? 5.428 -18.807 -20.910 1.00 74.31 409 GLY A CA 1
ATOM 3128 C C . GLY A 1 409 ? 4.573 -17.541 -20.755 1.00 74.31 409 GLY A C 1
ATOM 3129 O O . GLY A 1 409 ? 4.482 -16.766 -21.711 1.00 74.31 409 GLY A O 1
ATOM 3130 N N . TYR A 1 410 ? 3.924 -17.326 -19.602 1.00 79.56 410 TYR A N 1
ATOM 3131 C CA . TYR A 1 410 ? 3.059 -16.166 -19.378 1.00 79.56 410 TYR A CA 1
ATOM 3132 C C . TYR A 1 410 ? 3.866 -14.863 -19.433 1.00 79.56 410 TYR A C 1
ATOM 3134 O O . TYR A 1 410 ? 4.858 -14.696 -18.723 1.00 79.56 410 TYR A O 1
ATOM 3142 N N . ARG A 1 411 ? 3.425 -13.915 -20.265 1.00 75.38 411 ARG A N 1
ATOM 3143 C CA . ARG A 1 411 ? 4.039 -12.589 -20.395 1.00 75.38 411 ARG A CA 1
ATOM 3144 C C . ARG A 1 411 ? 3.157 -11.553 -19.719 1.00 75.38 411 ARG A C 1
ATOM 3146 O O . ARG A 1 411 ? 1.959 -11.512 -19.974 1.00 75.38 411 ARG A O 1
ATOM 3153 N N . VAL A 1 412 ? 3.767 -10.718 -18.882 1.00 71.50 412 VAL A N 1
ATOM 3154 C CA . VAL A 1 412 ? 3.071 -9.645 -18.167 1.00 71.50 412 VAL A CA 1
ATOM 3155 C C . VAL A 1 412 ? 2.524 -8.631 -19.158 1.00 71.50 412 VAL A C 1
ATOM 3157 O O . VAL A 1 412 ? 3.270 -8.077 -19.970 1.00 71.50 412 VAL A O 1
ATOM 3160 N N . ASP A 1 413 ? 1.223 -8.382 -19.063 1.00 70.50 413 ASP A N 1
ATOM 3161 C CA . ASP A 1 413 ? 0.552 -7.376 -19.865 1.00 70.50 413 ASP A CA 1
ATOM 3162 C C . ASP A 1 413 ? 0.544 -6.040 -19.117 1.00 70.50 413 ASP A C 1
ATOM 3164 O O . ASP A 1 413 ? -0.223 -5.815 -18.178 1.00 70.50 413 ASP A O 1
ATOM 3168 N N . ILE A 1 414 ? 1.431 -5.144 -19.542 1.00 64.62 414 ILE A N 1
ATOM 3169 C CA . ILE A 1 414 ? 1.541 -3.785 -19.004 1.00 64.62 414 ILE A CA 1
ATOM 3170 C C . ILE A 1 414 ? 0.448 -2.846 -19.539 1.00 64.62 414 ILE A C 1
ATOM 3172 O O . ILE A 1 414 ? 0.272 -1.756 -18.996 1.00 64.62 414 ILE A O 1
ATOM 3176 N N . ALA A 1 415 ? -0.296 -3.242 -20.580 1.00 62.12 415 ALA A N 1
ATOM 3177 C CA . ALA A 1 415 ? -1.365 -2.430 -21.161 1.00 62.12 415 ALA A CA 1
ATOM 3178 C C . ALA A 1 415 ? -2.661 -2.474 -20.331 1.00 62.12 415 ALA A C 1
ATOM 3180 O O . ALA A 1 415 ? -3.502 -1.586 -20.474 1.00 62.12 415 ALA A O 1
ATOM 3181 N N . VAL A 1 416 ? -2.796 -3.440 -19.411 1.00 65.44 416 VAL A N 1
ATOM 3182 C CA . VAL A 1 416 ? -3.953 -3.585 -18.502 1.00 65.44 416 VAL A CA 1
ATOM 3183 C C . VAL A 1 416 ? -4.223 -2.310 -17.691 1.00 65.44 416 VAL A C 1
ATOM 3185 O O . VAL A 1 416 ? -5.373 -2.010 -17.374 1.00 65.44 416 VAL A O 1
ATOM 3188 N N . ALA A 1 417 ? -3.182 -1.537 -17.370 1.00 67.06 417 ALA A N 1
ATOM 3189 C CA . ALA A 1 417 ? -3.287 -0.314 -16.581 1.00 67.06 417 ALA A CA 1
ATOM 3190 C C . ALA A 1 417 ? -2.479 0.834 -17.211 1.00 67.06 417 ALA A C 1
ATOM 3192 O O . ALA A 1 417 ? -1.428 1.232 -16.711 1.00 67.06 417 ALA A O 1
ATOM 3193 N N . GLY A 1 418 ? -2.985 1.386 -18.317 1.00 60.66 418 GLY A N 1
ATOM 3194 C CA . GLY A 1 418 ? -2.406 2.580 -18.941 1.00 60.66 418 GLY A CA 1
ATOM 3195 C C . GLY A 1 418 ? -2.471 3.830 -18.047 1.00 60.66 418 GLY A C 1
ATOM 3196 O O . GLY A 1 418 ? -3.277 3.920 -17.117 1.00 60.66 418 GLY A O 1
ATOM 3197 N N . ALA A 1 419 ? -1.664 4.845 -18.363 1.00 65.06 419 ALA A N 1
ATOM 3198 C CA . ALA A 1 419 ? -1.532 6.060 -17.551 1.00 65.06 419 ALA A CA 1
ATOM 3199 C C . ALA A 1 419 ? -2.861 6.819 -17.337 1.00 65.06 419 ALA A C 1
ATOM 3201 O O . ALA A 1 419 ? -3.113 7.338 -16.250 1.00 65.06 419 ALA A O 1
ATOM 3202 N N . ARG A 1 420 ? -3.768 6.804 -18.326 1.00 68.75 420 ARG A N 1
ATOM 3203 C CA . ARG A 1 420 ? -5.127 7.352 -18.179 1.00 68.75 420 ARG A CA 1
ATOM 3204 C C . ARG A 1 420 ? -5.924 6.629 -17.087 1.00 68.75 420 ARG A C 1
ATOM 3206 O O . ARG A 1 420 ? -6.547 7.280 -16.253 1.00 68.75 420 ARG A O 1
ATOM 3213 N N . PHE A 1 421 ? -5.919 5.296 -17.100 1.00 75.75 421 PHE A N 1
ATOM 3214 C CA . PHE A 1 421 ? -6.614 4.479 -16.102 1.00 75.75 421 PHE A CA 1
ATOM 3215 C C . PHE A 1 421 ? -6.032 4.708 -14.704 1.00 75.75 421 PHE A C 1
ATOM 3217 O O . PHE A 1 421 ? -6.790 4.940 -13.760 1.00 75.75 421 PHE A O 1
ATOM 3224 N N . ALA A 1 422 ? -4.700 4.709 -14.596 1.00 74.38 422 ALA A N 1
ATOM 3225 C CA . ALA A 1 422 ? -3.983 4.999 -13.358 1.00 74.38 422 ALA A CA 1
ATOM 3226 C C . ALA A 1 422 ? -4.421 6.345 -12.767 1.00 74.38 422 ALA A C 1
ATOM 3228 O O . ALA A 1 422 ? -4.815 6.415 -11.603 1.00 74.38 422 ALA A O 1
ATOM 3229 N N . TRP A 1 423 ? -4.449 7.389 -13.601 1.00 74.31 423 TRP A N 1
ATOM 3230 C CA . TRP A 1 423 ? -4.841 8.729 -13.185 1.00 74.31 423 TRP A CA 1
ATOM 3231 C C . TRP A 1 423 ? -6.289 8.788 -12.686 1.00 74.31 423 TRP A C 1
ATOM 3233 O O . TRP A 1 423 ? -6.518 9.143 -11.532 1.00 74.31 423 TRP A O 1
ATOM 3243 N N . TYR A 1 424 ? -7.276 8.390 -13.501 1.00 80.06 424 TYR A N 1
ATOM 3244 C CA . TYR A 1 424 ? -8.686 8.442 -13.081 1.00 80.06 424 TYR A CA 1
ATOM 3245 C C . TYR A 1 424 ? -8.944 7.620 -11.816 1.00 80.06 424 TYR A C 1
ATOM 3247 O O . TYR A 1 424 ? -9.729 8.037 -10.962 1.00 80.06 424 TYR A O 1
ATOM 3255 N N . THR A 1 425 ? -8.268 6.478 -11.680 1.00 83.50 425 THR A N 1
ATOM 3256 C CA . THR A 1 425 ? -8.413 5.624 -10.502 1.00 83.50 425 THR A CA 1
ATOM 3257 C C . THR A 1 425 ? -7.818 6.274 -9.261 1.00 83.50 425 THR A C 1
ATOM 3259 O O . THR A 1 425 ? -8.480 6.290 -8.227 1.00 83.50 425 THR A O 1
ATOM 3262 N N . ALA A 1 426 ? -6.630 6.873 -9.357 1.00 82.75 426 ALA A N 1
ATOM 3263 C CA . ALA A 1 426 ? -6.008 7.574 -8.239 1.00 82.75 426 ALA A CA 1
ATOM 3264 C C . ALA A 1 426 ? -6.873 8.740 -7.739 1.00 82.75 426 ALA A C 1
ATOM 3266 O O . ALA A 1 426 ? -7.183 8.827 -6.549 1.00 82.75 426 ALA A O 1
ATOM 3267 N N . VAL A 1 427 ? -7.348 9.586 -8.657 1.00 84.00 427 VAL A N 1
ATOM 3268 C CA . VAL A 1 427 ? -8.212 10.729 -8.323 1.00 84.00 427 VAL A CA 1
ATOM 3269 C C . VAL A 1 427 ? -9.538 10.260 -7.729 1.00 84.00 427 VAL A C 1
ATOM 3271 O O . VAL A 1 427 ? -9.957 10.742 -6.675 1.00 84.00 427 VAL A O 1
ATOM 3274 N N . GLY A 1 428 ? -10.187 9.290 -8.378 1.00 89.31 428 GLY A N 1
ATOM 3275 C CA . GLY A 1 428 ? -11.447 8.720 -7.914 1.00 89.31 428 GLY A CA 1
ATOM 3276 C C . GLY A 1 428 ? -11.322 8.095 -6.526 1.00 89.31 428 GLY A C 1
ATOM 3277 O O . GLY A 1 428 ? -12.170 8.347 -5.669 1.00 89.31 428 GLY A O 1
ATOM 3278 N N . ALA A 1 429 ? -10.252 7.338 -6.276 1.00 91.38 429 ALA A N 1
ATOM 3279 C CA . ALA A 1 429 ? -9.996 6.689 -4.996 1.00 91.38 429 ALA A CA 1
ATOM 3280 C C . ALA A 1 429 ? -9.738 7.701 -3.871 1.00 91.38 429 ALA A C 1
ATOM 3282 O O . ALA A 1 429 ? -10.374 7.605 -2.818 1.00 91.38 429 ALA A O 1
ATOM 3283 N N . ILE A 1 430 ? -8.880 8.705 -4.097 1.00 89.06 430 ILE A N 1
ATOM 3284 C CA . ILE A 1 430 ? -8.577 9.744 -3.098 1.00 89.06 430 ILE A CA 1
ATOM 3285 C C . ILE A 1 430 ? -9.839 10.544 -2.764 1.00 89.06 430 ILE A C 1
ATOM 3287 O O . ILE A 1 430 ? -10.177 10.686 -1.587 1.00 89.06 430 ILE A O 1
ATOM 3291 N N . VAL A 1 431 ? -10.568 11.034 -3.772 1.00 90.81 431 VAL A N 1
ATOM 3292 C CA . VAL A 1 431 ? -11.782 11.837 -3.553 1.00 90.81 431 VAL A CA 1
ATOM 3293 C C . VAL A 1 431 ? -12.859 11.011 -2.854 1.00 90.81 431 VAL A C 1
ATOM 3295 O O . VAL A 1 431 ? -13.438 11.471 -1.871 1.00 90.81 431 VAL A O 1
ATOM 3298 N N . THR A 1 432 ? -13.098 9.773 -3.295 1.00 92.81 432 THR A N 1
ATOM 3299 C CA . THR A 1 432 ? -14.101 8.890 -2.677 1.00 92.81 432 THR A CA 1
ATOM 3300 C C . THR A 1 432 ? -13.741 8.573 -1.227 1.00 92.81 432 THR A C 1
ATOM 3302 O O . THR A 1 432 ? -14.599 8.689 -0.351 1.00 92.81 432 THR A O 1
ATOM 3305 N N . GLY A 1 433 ? -12.473 8.255 -0.944 1.00 93.56 433 GLY A N 1
ATOM 3306 C CA . GLY A 1 433 ? -11.980 8.036 0.417 1.00 93.56 433 GLY A CA 1
ATOM 3307 C C . GLY A 1 433 ? -12.223 9.242 1.328 1.00 93.56 433 GLY A C 1
ATOM 3308 O O . GLY A 1 433 ? -12.749 9.089 2.432 1.00 93.56 433 GLY A O 1
ATOM 3309 N N . HIS A 1 434 ? -11.948 10.459 0.848 1.00 92.62 434 HIS A N 1
ATOM 3310 C CA . HIS A 1 434 ? -12.227 11.681 1.607 1.00 92.62 434 HIS A CA 1
ATOM 3311 C C . HIS A 1 434 ? -13.727 11.930 1.794 1.00 92.62 434 HIS A C 1
ATOM 3313 O O . HIS A 1 434 ? -14.136 12.274 2.899 1.00 92.62 434 HIS A O 1
ATOM 3319 N N . VAL A 1 435 ? -14.566 11.713 0.778 1.00 92.69 435 VAL A N 1
ATOM 3320 C CA . VAL A 1 435 ? -16.029 11.863 0.903 1.00 92.69 435 VAL A CA 1
ATOM 3321 C C . VAL A 1 435 ? -16.597 10.894 1.946 1.00 92.69 435 VAL A C 1
ATOM 3323 O O . VAL A 1 435 ? -17.401 11.307 2.786 1.00 92.69 435 VAL A O 1
ATOM 3326 N N . PHE A 1 436 ? -16.147 9.633 1.963 1.00 93.00 436 PHE A N 1
ATOM 3327 C CA . PHE A 1 436 ? -16.517 8.675 3.013 1.00 93.00 436 PHE A CA 1
ATOM 3328 C C . PHE A 1 436 ? -16.038 9.130 4.391 1.00 93.00 436 PHE A C 1
ATOM 3330 O O . PHE A 1 436 ? -16.801 9.076 5.354 1.00 93.00 436 PHE A O 1
ATOM 3337 N N . ALA A 1 437 ? -14.804 9.614 4.501 1.00 92.62 437 ALA A N 1
ATOM 3338 C CA . ALA A 1 437 ? -14.276 10.116 5.760 1.00 92.62 437 ALA A CA 1
ATOM 3339 C C . ALA A 1 437 ? -15.044 11.354 6.269 1.00 92.62 437 ALA A C 1
ATOM 3341 O O . ALA A 1 437 ? -15.359 11.411 7.458 1.00 92.62 437 ALA A O 1
ATOM 3342 N N . VAL A 1 438 ? -15.447 12.283 5.388 1.00 91.69 438 VAL A N 1
ATOM 3343 C CA . VAL A 1 438 ? -16.310 13.431 5.730 1.00 91.69 438 VAL A CA 1
ATOM 3344 C C . VAL A 1 438 ? -17.676 12.940 6.200 1.00 91.69 438 VAL A C 1
ATOM 3346 O O . VAL A 1 438 ? -18.172 13.410 7.223 1.00 91.69 438 VAL A O 1
ATOM 3349 N N . TYR A 1 439 ? -18.278 11.974 5.500 1.00 91.00 439 TYR A N 1
ATOM 3350 C CA . TYR A 1 439 ? -19.541 11.361 5.911 1.00 91.00 439 TYR A CA 1
ATOM 3351 C C . TYR A 1 439 ? -19.437 10.754 7.319 1.00 91.00 439 TYR A C 1
ATOM 3353 O O . TYR A 1 439 ? -20.236 11.087 8.198 1.00 91.00 439 TYR A O 1
ATOM 3361 N N . LEU A 1 440 ? -18.430 9.913 7.570 1.00 91.12 440 LEU A N 1
ATOM 3362 C CA . LEU A 1 440 ? -18.237 9.262 8.867 1.00 91.12 440 LEU A CA 1
ATOM 3363 C C . LEU A 1 440 ? -17.953 10.281 9.973 1.00 91.12 440 LEU A C 1
ATOM 3365 O O . LEU A 1 440 ? -18.573 10.220 11.036 1.00 91.12 440 LEU A O 1
ATOM 3369 N N . ALA A 1 441 ? -17.077 11.253 9.719 1.00 91.00 441 ALA A N 1
ATOM 3370 C CA . ALA A 1 441 ? -16.801 12.349 10.640 1.00 91.00 441 ALA A CA 1
ATOM 3371 C C . ALA A 1 441 ? -18.059 13.167 10.940 1.00 91.00 441 ALA A C 1
ATOM 3373 O O . ALA A 1 441 ? -18.296 13.546 12.089 1.00 91.00 441 ALA A O 1
ATOM 3374 N N . HIS A 1 442 ? -18.909 13.382 9.935 1.00 90.75 442 HIS A N 1
ATOM 3375 C CA . HIS A 1 442 ? -20.153 14.101 10.119 1.00 90.75 442 HIS A CA 1
ATOM 3376 C C . HIS A 1 442 ? -21.096 13.355 11.070 1.00 90.75 442 HIS A C 1
ATOM 3378 O O . HIS A 1 442 ? -21.553 13.913 12.072 1.00 90.75 442 HIS A O 1
ATOM 3384 N N . ARG A 1 443 ? -21.303 12.057 10.816 1.00 88.25 443 ARG A N 1
ATOM 3385 C CA . ARG A 1 443 ? -22.090 11.161 11.678 1.00 88.25 443 ARG A CA 1
ATOM 3386 C C . ARG A 1 443 ? -21.543 11.111 13.105 1.00 88.25 443 ARG A C 1
ATOM 3388 O O . ARG A 1 443 ? -22.320 11.161 14.058 1.00 88.25 443 ARG A O 1
ATOM 3395 N N . ARG A 1 444 ? -20.217 11.056 13.263 1.00 89.06 444 ARG A N 1
ATOM 3396 C CA . ARG A 1 444 ? -19.564 11.074 14.579 1.00 89.06 444 ARG A CA 1
ATOM 3397 C C . ARG A 1 444 ? -19.734 12.382 15.317 1.00 89.06 444 ARG A C 1
ATOM 3399 O O . ARG A 1 444 ? -20.031 12.347 16.505 1.00 89.06 444 ARG A O 1
ATOM 3406 N N . ALA A 1 445 ? -19.614 13.519 14.645 1.00 90.12 445 ALA A N 1
ATOM 3407 C CA . ALA A 1 445 ? -19.789 14.799 15.315 1.00 90.12 445 ALA A CA 1
ATOM 3408 C C . ALA A 1 445 ? -21.212 14.975 15.852 1.00 90.12 445 ALA A C 1
ATOM 3410 O O . ALA A 1 445 ? -21.365 15.484 16.954 1.00 90.12 445 ALA A O 1
ATOM 3411 N N . ILE A 1 446 ? -22.236 14.512 15.124 1.00 89.25 446 ILE A N 1
ATOM 3412 C CA . ILE A 1 446 ? -23.629 14.541 15.604 1.00 89.25 446 ILE A CA 1
ATOM 3413 C C . ILE A 1 446 ? -23.818 13.624 16.820 1.00 89.25 446 ILE A C 1
ATOM 3415 O O . ILE A 1 446 ? -24.598 13.943 17.712 1.00 89.25 446 ILE A O 1
ATOM 3419 N N . ALA A 1 447 ? -23.108 12.494 16.869 1.00 86.94 447 ALA A N 1
ATOM 3420 C CA . ALA A 1 447 ? -23.169 11.567 17.997 1.00 86.94 447 ALA A CA 1
ATOM 3421 C C . ALA A 1 447 ? -22.408 12.069 19.240 1.00 86.94 447 ALA A C 1
ATOM 3423 O O . ALA A 1 447 ? -22.800 11.755 20.360 1.00 86.94 447 ALA A O 1
ATOM 3424 N N . VAL A 1 448 ? -21.318 12.820 19.049 1.00 88.62 448 VAL A N 1
ATOM 3425 C CA . VAL A 1 448 ? -20.419 13.269 20.129 1.00 88.62 448 VAL A CA 1
ATOM 3426 C C . VAL A 1 448 ? -20.785 14.659 20.653 1.00 88.62 448 VAL A C 1
ATOM 3428 O O . VAL A 1 448 ? -20.701 14.904 21.855 1.00 88.62 448 VAL A O 1
ATOM 3431 N N . PHE A 1 449 ? -21.172 15.583 19.773 1.00 89.75 449 PHE A N 1
ATOM 3432 C CA . PHE A 1 449 ? -21.432 16.976 20.123 1.00 89.75 449 PHE A CA 1
ATOM 3433 C C . PHE A 1 449 ? -22.928 17.284 20.094 1.00 89.75 449 PHE A C 1
ATOM 3435 O O . PHE A 1 449 ? -23.634 16.997 19.130 1.00 89.75 449 PHE A O 1
ATOM 3442 N N . SER A 1 450 ? -23.396 17.959 21.141 1.00 84.50 450 SER A N 1
ATOM 3443 C CA . SER A 1 450 ? -24.760 18.471 21.254 1.00 84.50 450 SER A CA 1
ATOM 3444 C C . SER A 1 450 ? -24.717 19.922 21.743 1.00 84.50 450 SER A C 1
ATOM 3446 O O . SER A 1 450 ? -23.906 20.219 22.624 1.00 84.50 450 SER A O 1
ATOM 3448 N N . PRO A 1 451 ? -25.554 20.839 21.212 1.00 88.06 451 PRO A N 1
ATOM 3449 C CA . PRO A 1 451 ? -26.574 20.656 20.166 1.00 88.06 451 PRO A CA 1
ATOM 3450 C C . PRO A 1 451 ? -25.995 20.614 18.737 1.00 88.06 451 PRO A C 1
ATOM 3452 O O . PRO A 1 451 ? -24.846 20.983 18.508 1.00 88.06 451 PRO A O 1
ATOM 3455 N N . ILE A 1 452 ? -26.820 20.253 17.741 1.00 85.56 452 ILE A N 1
ATOM 3456 C CA . ILE A 1 452 ? -26.423 20.093 16.321 1.00 85.56 452 ILE A CA 1
ATOM 3457 C C . ILE A 1 452 ? -25.644 21.286 15.738 1.00 85.56 452 ILE A C 1
ATOM 3459 O O . ILE A 1 452 ? -24.758 21.104 14.911 1.00 85.56 452 ILE A O 1
ATOM 3463 N N . ARG A 1 453 ? -25.927 22.518 16.184 1.00 87.69 453 ARG A N 1
ATOM 3464 C CA . ARG A 1 453 ? -25.196 23.719 15.741 1.00 87.69 453 ARG A CA 1
ATOM 3465 C C . ARG A 1 453 ? -23.714 23.663 16.117 1.00 87.69 453 ARG A C 1
ATOM 3467 O O . ARG A 1 453 ? -22.876 24.038 15.305 1.00 87.69 453 ARG A O 1
ATOM 3474 N N . VAL A 1 454 ? -23.402 23.163 17.314 1.00 88.44 454 VAL A N 1
ATOM 3475 C CA . VAL A 1 454 ? -22.022 22.961 17.772 1.00 88.44 454 VAL A CA 1
ATOM 3476 C C . VAL A 1 454 ? -21.374 21.837 16.969 1.00 88.44 454 VAL A C 1
ATOM 3478 O O . VAL A 1 454 ? -20.262 22.016 16.492 1.00 88.44 454 VAL A O 1
ATOM 3481 N N . ALA A 1 455 ? -22.091 20.734 16.726 1.00 87.12 455 ALA A N 1
ATOM 3482 C CA . ALA A 1 455 ? -21.596 19.634 15.892 1.00 87.12 455 ALA A CA 1
ATOM 3483 C C . ALA A 1 455 ? -21.227 20.077 14.464 1.00 87.12 455 ALA A C 1
ATOM 3485 O O . ALA A 1 455 ? -20.220 19.632 13.926 1.00 87.12 455 ALA A O 1
ATOM 3486 N N . LEU A 1 456 ? -22.009 20.973 13.853 1.00 88.88 456 LEU A N 1
ATOM 3487 C CA . LEU A 1 456 ? -21.691 21.539 12.536 1.00 88.88 456 LEU A CA 1
ATOM 3488 C C . LEU A 1 456 ? -20.498 22.507 12.598 1.00 88.88 456 LEU A C 1
ATOM 3490 O O . LEU A 1 456 ? -19.654 22.501 11.705 1.00 88.88 456 LEU A O 1
ATOM 3494 N N . ALA A 1 457 ? -20.396 23.319 13.655 1.00 90.00 457 ALA A N 1
ATOM 3495 C CA . ALA A 1 457 ? -19.286 24.254 13.828 1.00 90.00 457 ALA A CA 1
ATOM 3496 C C . ALA A 1 457 ? -17.943 23.536 14.056 1.00 90.00 457 ALA A C 1
ATOM 3498 O O . ALA A 1 457 ? -16.928 23.945 13.492 1.00 90.00 457 ALA A O 1
ATOM 3499 N N . THR A 1 458 ? -17.925 22.441 14.827 1.00 89.50 458 THR A N 1
ATOM 3500 C CA . THR A 1 458 ? -16.706 21.641 15.050 1.00 89.50 458 THR A CA 1
ATOM 3501 C C . THR A 1 458 ? -16.233 20.916 13.795 1.00 89.50 458 THR A C 1
ATOM 3503 O O . THR A 1 458 ? -15.069 20.535 13.717 1.00 89.50 458 THR A O 1
ATOM 3506 N N . GLN A 1 459 ? -17.081 20.752 12.783 1.00 87.38 459 GLN A N 1
ATOM 3507 C CA . GLN A 1 459 ? -16.668 20.126 11.533 1.00 87.38 459 GLN A CA 1
ATOM 3508 C C . GLN A 1 459 ? -15.885 21.068 10.616 1.00 87.38 459 GLN A C 1
ATOM 3510 O O . GLN A 1 459 ? -15.097 20.579 9.817 1.00 87.38 459 GLN A O 1
ATOM 3515 N N . VAL A 1 460 ? -16.035 22.394 10.730 1.00 88.88 460 VAL A N 1
ATOM 3516 C CA . VAL A 1 460 ? -15.328 23.342 9.845 1.00 88.88 460 VAL A CA 1
ATOM 3517 C C . VAL A 1 460 ? -13.798 23.181 9.926 1.00 88.88 460 VAL A C 1
ATOM 3519 O O . VAL A 1 460 ? -13.182 23.007 8.872 1.00 88.88 460 VAL A O 1
ATOM 3522 N N . PRO A 1 461 ? -13.165 23.143 11.120 1.00 89.88 461 PRO A N 1
ATOM 3523 C CA . PRO A 1 461 ? -11.728 22.876 11.236 1.00 89.88 461 PRO A CA 1
ATOM 3524 C C . PRO A 1 461 ? -11.305 21.520 10.655 1.00 89.88 461 PRO A C 1
ATOM 3526 O O . PRO A 1 461 ? -10.254 21.416 10.029 1.00 89.88 461 PRO A O 1
ATOM 3529 N N . LEU A 1 462 ? -12.124 20.481 10.845 1.00 87.12 462 LEU A N 1
ATOM 3530 C CA . LEU A 1 462 ? -11.825 19.135 10.358 1.00 87.12 462 LEU A CA 1
ATOM 3531 C C . LEU A 1 462 ? -11.919 19.054 8.830 1.00 87.12 462 LEU A C 1
ATOM 3533 O O . LEU A 1 462 ? -11.013 18.535 8.188 1.00 87.12 462 LEU A O 1
ATOM 3537 N N . THR A 1 463 ? -12.971 19.619 8.238 1.00 86.69 463 THR A N 1
ATOM 3538 C CA . THR A 1 463 ? -13.136 19.694 6.782 1.00 86.69 463 THR A CA 1
ATOM 3539 C C . THR A 1 463 ? -12.015 20.511 6.148 1.00 86.69 463 THR A C 1
ATOM 3541 O O . THR A 1 463 ? -11.489 20.107 5.115 1.00 86.69 463 THR A O 1
ATOM 3544 N N . ALA A 1 464 ? -11.590 21.614 6.774 1.00 88.31 464 ALA A N 1
ATOM 3545 C CA . ALA A 1 464 ? -10.444 22.390 6.302 1.00 88.31 464 ALA A CA 1
ATOM 3546 C C . ALA A 1 464 ? -9.156 21.549 6.271 1.00 88.31 464 ALA A C 1
ATOM 3548 O O . ALA A 1 464 ? -8.442 21.567 5.268 1.00 88.31 464 ALA A O 1
ATOM 3549 N N . LEU A 1 465 ? -8.897 20.756 7.320 1.00 87.31 465 LEU A N 1
ATOM 3550 C CA . LEU A 1 465 ? -7.772 19.817 7.344 1.00 87.31 465 LEU A CA 1
ATOM 3551 C C . LEU A 1 465 ? -7.882 18.776 6.222 1.00 87.31 465 LEU A C 1
ATOM 3553 O O . LEU A 1 465 ? -6.906 18.516 5.526 1.00 87.31 465 LEU A O 1
ATOM 3557 N N . MET A 1 466 ? -9.069 18.204 6.013 1.00 85.44 466 MET A N 1
ATOM 3558 C CA . MET A 1 466 ? -9.293 17.203 4.966 1.00 85.44 466 MET A CA 1
ATOM 3559 C C . MET A 1 466 ? -9.102 17.772 3.558 1.00 85.44 466 MET A C 1
ATOM 3561 O O . MET A 1 466 ? -8.516 17.104 2.709 1.00 85.44 466 MET A O 1
ATOM 3565 N N . VAL A 1 467 ? -9.551 19.004 3.306 1.00 87.25 467 VAL A N 1
ATOM 3566 C CA . VAL A 1 467 ? -9.322 19.701 2.031 1.00 87.25 467 VAL A CA 1
ATOM 3567 C C . VAL A 1 467 ? -7.831 19.958 1.820 1.00 87.25 467 VAL A C 1
ATOM 3569 O O . VAL A 1 467 ? -7.324 19.684 0.735 1.00 87.25 467 VAL A O 1
ATOM 3572 N N . LEU A 1 468 ? -7.115 20.411 2.855 1.00 87.44 468 LEU A N 1
ATOM 3573 C CA . LEU A 1 468 ? -5.667 20.611 2.792 1.00 87.44 468 LEU A CA 1
ATOM 3574 C C . LEU A 1 468 ? -4.930 19.300 2.485 1.00 87.44 468 LEU A C 1
ATOM 3576 O O . LEU A 1 468 ? -4.087 19.267 1.594 1.00 87.44 468 LEU A O 1
ATOM 3580 N N . TYR A 1 469 ? -5.277 18.209 3.170 1.00 82.38 469 TYR A N 1
ATOM 3581 C CA . TYR A 1 469 ? -4.699 16.890 2.906 1.00 82.38 469 TYR A CA 1
ATOM 3582 C C . TYR A 1 469 ? -5.010 16.388 1.500 1.00 82.38 469 TYR A C 1
ATOM 3584 O O . TYR A 1 469 ? -4.122 15.845 0.852 1.00 82.38 469 TYR A O 1
ATOM 3592 N N . THR A 1 470 ? -6.230 16.610 1.007 1.00 84.81 470 THR A N 1
ATOM 3593 C CA . THR A 1 470 ? -6.609 16.264 -0.371 1.00 84.81 470 THR A CA 1
ATOM 3594 C C . THR A 1 470 ? -5.751 17.037 -1.369 1.00 84.81 470 THR A C 1
ATOM 3596 O O . THR A 1 470 ? -5.220 16.452 -2.306 1.00 84.81 470 THR A O 1
ATOM 3599 N N . PHE A 1 471 ? -5.573 18.342 -1.152 1.00 84.38 471 PHE A N 1
ATOM 3600 C CA . PHE A 1 471 ? -4.759 19.190 -2.017 1.00 84.38 471 PHE A CA 1
ATOM 3601 C C . PHE A 1 471 ? -3.298 18.725 -2.043 1.00 84.38 471 PHE A C 1
ATOM 3603 O O . PHE A 1 471 ? -2.741 18.508 -3.117 1.00 84.38 471 PHE A O 1
ATOM 3610 N N . ILE A 1 472 ? -2.700 18.512 -0.867 1.00 80.25 472 ILE A N 1
ATOM 3611 C CA . ILE A 1 472 ? -1.313 18.054 -0.727 1.00 80.25 472 ILE A CA 1
ATOM 3612 C C . ILE A 1 472 ? -1.120 16.678 -1.381 1.00 80.25 472 ILE A C 1
ATOM 3614 O O . ILE A 1 472 ? -0.249 16.522 -2.232 1.00 80.25 472 ILE A O 1
ATOM 3618 N N . GLY A 1 473 ? -1.953 15.688 -1.053 1.00 75.44 473 GLY A N 1
ATOM 3619 C CA . GLY A 1 473 ? -1.772 14.336 -1.583 1.00 75.44 473 GLY 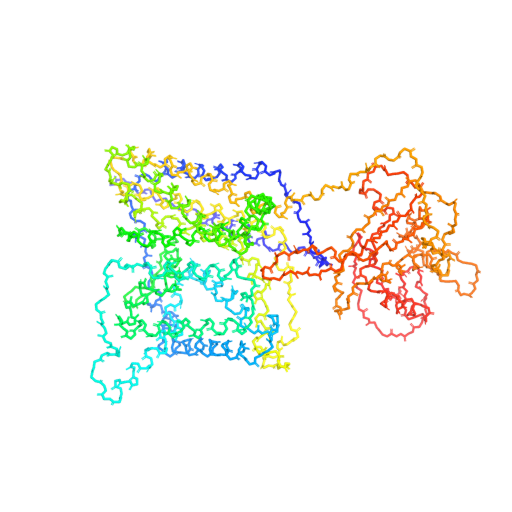A CA 1
ATOM 3620 C C . GLY A 1 473 ? -2.038 14.216 -3.084 1.00 75.44 473 GLY A C 1
ATOM 3621 O O . GLY A 1 473 ? -1.334 13.479 -3.776 1.00 75.44 473 GLY A O 1
ATOM 3622 N N . LEU A 1 474 ? -2.993 14.981 -3.627 1.00 78.19 474 LEU A N 1
ATOM 3623 C CA . LEU A 1 474 ? -3.195 15.053 -5.078 1.00 78.19 474 LEU A CA 1
ATOM 3624 C C . LEU A 1 474 ? -2.048 15.768 -5.792 1.00 78.19 474 LEU A C 1
ATOM 3626 O O . LEU A 1 474 ? -1.774 15.427 -6.941 1.00 78.19 474 LEU A O 1
ATOM 3630 N N . SER A 1 475 ? -1.380 16.717 -5.128 1.00 72.94 475 SER A N 1
ATOM 3631 C CA . SER A 1 475 ? -0.195 17.389 -5.674 1.00 72.94 475 SER A CA 1
ATOM 3632 C C . SER A 1 475 ? 0.953 16.392 -5.834 1.00 72.94 475 SER A C 1
ATOM 3634 O O . SER A 1 475 ? 1.483 16.262 -6.935 1.00 72.94 475 SER A O 1
ATOM 3636 N N . PHE A 1 476 ? 1.232 15.591 -4.798 1.00 67.69 476 PHE A N 1
ATOM 3637 C CA . PHE A 1 476 ? 2.256 14.538 -4.856 1.00 67.69 476 PHE A CA 1
ATOM 3638 C C . PHE A 1 476 ? 1.946 13.465 -5.905 1.00 67.69 476 PHE A C 1
ATOM 3640 O O . PHE A 1 476 ? 2.837 13.008 -6.609 1.00 67.69 476 PHE A O 1
ATOM 3647 N N . THR A 1 477 ? 0.672 13.094 -6.062 1.00 62.31 477 THR A N 1
ATOM 3648 C CA . THR A 1 477 ? 0.268 12.077 -7.051 1.00 62.31 477 THR A CA 1
ATOM 3649 C C . THR A 1 477 ? 0.348 12.603 -8.491 1.00 62.31 477 THR A C 1
ATOM 3651 O O . THR A 1 477 ? 0.525 11.830 -9.432 1.00 62.31 477 THR A O 1
ATOM 3654 N N . ALA A 1 478 ? 0.197 13.916 -8.693 1.00 59.09 478 ALA A N 1
ATOM 3655 C CA . ALA A 1 478 ? 0.235 14.521 -10.019 1.00 59.09 478 ALA A CA 1
ATOM 3656 C C . ALA A 1 478 ? 1.669 14.778 -10.508 1.00 59.09 478 ALA A C 1
ATOM 3658 O O . ALA A 1 478 ? 1.920 14.651 -11.702 1.00 59.09 478 ALA A O 1
ATOM 3659 N N . GLU A 1 479 ? 2.611 15.105 -9.622 1.00 53.00 479 GLU A N 1
ATOM 3660 C CA . GLU A 1 479 ? 3.982 15.529 -9.961 1.00 53.00 479 GLU A CA 1
ATOM 3661 C C . GLU A 1 479 ? 4.749 14.571 -10.903 1.00 53.00 479 GLU A C 1
ATOM 3663 O O . GLU A 1 479 ? 5.265 15.049 -11.917 1.00 53.00 479 GLU A O 1
ATOM 3668 N N . PRO A 1 480 ? 4.731 13.230 -10.709 1.00 47.59 480 PRO A N 1
ATOM 3669 C CA . PRO A 1 480 ? 5.395 12.286 -11.619 1.00 47.59 480 PRO A CA 1
ATOM 3670 C C . PRO A 1 480 ? 4.812 12.291 -13.043 1.00 47.59 480 PRO A C 1
ATOM 3672 O O . PRO A 1 480 ? 5.450 11.832 -13.991 1.00 47.59 480 PRO A O 1
ATOM 3675 N N . ILE A 1 481 ? 3.579 12.785 -13.190 1.00 47.78 481 ILE A N 1
ATOM 3676 C CA . ILE A 1 481 ? 2.824 12.869 -14.445 1.00 47.78 481 ILE A CA 1
ATOM 3677 C C . ILE A 1 481 ? 2.989 14.269 -15.069 1.00 47.78 481 ILE A C 1
ATOM 3679 O O . ILE A 1 481 ? 3.077 14.389 -16.292 1.00 47.78 481 ILE A O 1
ATOM 3683 N N . VAL A 1 482 ? 3.058 15.319 -14.235 1.00 39.56 482 VAL A N 1
ATOM 3684 C CA . VAL A 1 482 ? 3.112 16.735 -14.647 1.00 39.56 482 VAL A CA 1
ATOM 3685 C C . VAL A 1 482 ? 4.508 17.198 -15.010 1.00 39.56 482 VAL A C 1
ATOM 3687 O O . VAL A 1 482 ? 4.576 18.203 -15.703 1.00 39.56 482 VAL A O 1
ATOM 3690 N N . GLU A 1 483 ? 5.589 16.529 -14.577 1.00 39.47 483 GLU A N 1
ATOM 3691 C CA . GLU A 1 483 ? 6.977 16.932 -14.862 1.00 39.47 483 GLU A CA 1
ATOM 3692 C C . GLU A 1 483 ? 7.272 16.893 -16.372 1.00 39.47 483 GLU A C 1
ATOM 3694 O O . GLU A 1 483 ? 8.009 16.047 -16.880 1.00 39.47 483 GLU A O 1
ATOM 3699 N N . SER A 1 484 ? 6.668 17.809 -17.132 1.00 37.47 484 SER A N 1
ATOM 3700 C CA . SER A 1 484 ? 7.066 18.251 -18.447 1.00 37.47 484 SER A CA 1
ATOM 3701 C C . SER A 1 484 ? 8.559 18.440 -18.325 1.00 37.47 484 SER A C 1
ATOM 3703 O O . SER A 1 484 ? 9.028 19.362 -17.661 1.00 37.47 484 SER A O 1
ATOM 3705 N N . ARG A 1 485 ? 9.324 17.536 -18.942 1.00 41.97 485 ARG A N 1
ATOM 3706 C CA . ARG A 1 485 ? 10.666 17.943 -19.315 1.00 41.97 485 ARG A CA 1
ATOM 3707 C C . ARG A 1 485 ? 10.392 19.154 -20.176 1.00 41.97 485 ARG A C 1
ATOM 3709 O O . ARG A 1 485 ? 9.692 18.980 -21.176 1.00 41.97 485 ARG A O 1
ATOM 3716 N N . GLU A 1 486 ? 10.828 20.333 -19.742 1.00 39.72 486 GLU A N 1
ATOM 3717 C CA . GLU A 1 486 ? 10.841 21.493 -20.620 1.00 39.72 486 GLU A CA 1
ATOM 3718 C C . GLU A 1 486 ? 11.335 20.984 -21.970 1.00 39.72 486 GLU A C 1
ATOM 3720 O O . GLU A 1 486 ? 12.389 20.332 -22.047 1.00 39.72 486 GLU A O 1
ATOM 3725 N N . ALA A 1 487 ? 10.498 21.136 -23.003 1.00 40.88 487 ALA A N 1
ATOM 3726 C CA . ALA A 1 487 ? 10.922 20.847 -24.359 1.00 40.88 487 ALA A CA 1
ATOM 3727 C C . ALA A 1 487 ? 12.262 21.554 -24.522 1.00 40.88 487 ALA A C 1
ATOM 3729 O O . ALA A 1 487 ? 12.361 22.711 -24.115 1.00 40.88 487 ALA A O 1
ATOM 3730 N N . ALA A 1 488 ? 13.283 20.830 -24.998 1.00 47.31 488 ALA A N 1
ATOM 3731 C CA . ALA A 1 488 ? 14.655 21.321 -25.013 1.00 47.31 488 ALA A CA 1
ATOM 3732 C C . ALA A 1 488 ? 14.651 22.777 -25.480 1.00 47.31 488 ALA A C 1
ATOM 3734 O O . ALA A 1 488 ? 14.288 23.046 -26.627 1.00 47.31 488 ALA A O 1
ATOM 3735 N N . THR A 1 489 ? 14.942 23.705 -24.567 1.00 49.66 489 THR A N 1
ATOM 3736 C CA . THR A 1 489 ? 14.871 25.128 -24.869 1.00 49.66 489 THR A CA 1
ATOM 3737 C C . THR A 1 489 ? 15.916 25.358 -25.947 1.00 49.66 489 THR A C 1
ATOM 3739 O O . THR A 1 489 ? 17.092 25.058 -25.708 1.00 49.66 489 THR A O 1
ATOM 3742 N N . PRO A 1 490 ? 15.525 25.783 -27.163 1.00 54.38 490 PRO A N 1
ATOM 3743 C CA . PRO A 1 490 ? 16.500 26.017 -28.206 1.00 54.38 490 PRO A CA 1
ATOM 3744 C C . PRO A 1 490 ? 17.438 27.098 -27.682 1.00 54.38 490 PRO A C 1
ATOM 3746 O O . PRO A 1 490 ? 17.033 28.240 -27.470 1.00 54.38 490 PRO A O 1
ATOM 3749 N N . ALA A 1 491 ? 18.692 26.733 -27.419 1.00 55.66 491 ALA A N 1
ATOM 3750 C CA . ALA A 1 491 ? 19.723 27.732 -27.230 1.00 55.66 491 ALA A CA 1
ATOM 3751 C C . ALA A 1 491 ? 19.786 28.483 -28.560 1.00 55.66 491 ALA A C 1
ATOM 3753 O O . ALA A 1 491 ? 20.159 27.895 -29.575 1.00 55.66 491 ALA A O 1
ATOM 3754 N N . ALA A 1 492 ? 19.325 29.733 -28.587 1.00 51.19 492 ALA A N 1
ATOM 3755 C CA . ALA A 1 492 ? 19.418 30.563 -29.775 1.00 51.19 492 ALA A CA 1
ATOM 3756 C C . ALA A 1 492 ? 20.905 30.693 -30.128 1.00 51.19 492 ALA A C 1
ATOM 3758 O O . ALA A 1 492 ? 21.659 31.387 -29.448 1.00 51.19 492 ALA A O 1
ATOM 3759 N N . MET A 1 493 ? 21.348 29.959 -31.147 1.00 53.34 493 MET A N 1
ATOM 3760 C CA . MET A 1 493 ? 22.717 30.028 -31.634 1.00 53.34 493 MET A CA 1
ATOM 3761 C C . MET A 1 493 ? 22.736 30.976 -32.829 1.00 53.34 493 MET A C 1
ATOM 3763 O O . MET A 1 493 ? 22.114 30.710 -33.852 1.00 53.34 493 MET A O 1
ATOM 3767 N N . SER A 1 494 ? 23.436 32.100 -32.677 1.00 52.19 494 SER A N 1
ATOM 3768 C CA . SER A 1 494 ? 23.606 33.110 -33.730 1.00 52.19 494 SER A CA 1
ATOM 3769 C C . SER A 1 494 ? 24.615 32.690 -34.813 1.00 52.19 494 SER A C 1
ATOM 3771 O O . SER A 1 494 ? 24.745 33.386 -35.817 1.00 52.19 494 SER A O 1
ATOM 3773 N N . GLU A 1 495 ? 25.335 31.580 -34.623 1.00 62.72 495 GLU A N 1
ATOM 3774 C CA . GLU A 1 495 ? 26.404 31.104 -35.507 1.00 62.72 495 GLU A CA 1
ATOM 3775 C C . GLU A 1 495 ? 26.191 29.644 -35.930 1.00 62.72 495 GLU A C 1
ATOM 3777 O O . GLU A 1 495 ? 25.572 28.851 -35.217 1.00 62.72 495 GLU A O 1
ATOM 3782 N N . ALA A 1 496 ? 26.720 29.292 -37.108 1.00 72.06 496 ALA A N 1
ATOM 3783 C CA . ALA A 1 496 ? 26.656 27.942 -37.658 1.00 72.06 496 ALA A CA 1
ATOM 3784 C C . ALA A 1 496 ? 27.401 26.935 -36.760 1.00 72.06 496 ALA A C 1
ATOM 3786 O O . ALA A 1 496 ? 28.529 27.175 -36.330 1.00 72.06 496 ALA A O 1
ATOM 3787 N N . VAL A 1 497 ? 26.789 25.779 -36.499 1.00 82.31 497 VAL A N 1
ATOM 3788 C CA . VAL A 1 497 ? 27.342 24.745 -35.615 1.00 82.31 497 VAL A CA 1
ATOM 3789 C C . VAL A 1 497 ? 28.383 23.926 -36.370 1.00 82.31 497 VAL A C 1
ATOM 3791 O O . VAL A 1 497 ? 28.054 23.278 -37.359 1.00 82.31 497 VAL A O 1
ATOM 3794 N N . ALA A 1 498 ? 29.632 23.903 -35.906 1.00 87.62 498 ALA A N 1
ATOM 3795 C CA . ALA A 1 498 ? 30.661 23.049 -36.498 1.00 87.62 498 ALA A CA 1
ATOM 3796 C C . ALA A 1 498 ? 30.293 21.559 -36.358 1.00 87.62 498 ALA A C 1
ATOM 3798 O O . ALA A 1 498 ? 29.989 21.082 -35.260 1.00 87.62 498 ALA A O 1
ATOM 3799 N N . ILE A 1 499 ? 30.335 20.821 -37.469 1.00 89.56 499 ILE A N 1
ATOM 3800 C CA . ILE A 1 499 ? 30.106 19.375 -37.488 1.00 89.56 499 ILE A CA 1
ATOM 3801 C C . ILE A 1 499 ? 31.439 18.681 -37.173 1.00 89.56 499 ILE A C 1
ATOM 3803 O O . ILE A 1 499 ? 32.429 18.926 -37.864 1.00 89.56 499 ILE A O 1
ATOM 3807 N N . PRO A 1 500 ? 31.508 17.802 -36.157 1.00 89.50 500 PRO A N 1
ATOM 3808 C CA . PRO A 1 500 ? 32.728 17.068 -35.855 1.00 89.50 500 PRO A CA 1
ATOM 3809 C C . PRO A 1 500 ? 33.185 16.217 -37.051 1.00 89.50 500 PRO A C 1
ATOM 3811 O O . PRO A 1 500 ? 32.356 15.507 -37.620 1.00 89.50 500 PRO A O 1
ATOM 3814 N N . PRO A 1 501 ? 34.494 16.150 -37.371 1.00 86.75 501 PRO A N 1
ATOM 3815 C CA . PRO A 1 501 ? 34.985 15.384 -38.525 1.00 86.75 501 PRO A CA 1
ATOM 3816 C C . PRO A 1 501 ? 34.661 13.883 -38.484 1.00 86.75 501 PRO A C 1
ATOM 3818 O O . PRO A 1 501 ? 34.648 13.218 -39.515 1.00 86.75 501 PRO A O 1
ATOM 3821 N N . ARG A 1 502 ? 34.412 13.349 -37.278 1.00 87.06 502 ARG A N 1
ATOM 3822 C CA . ARG A 1 502 ? 34.022 11.952 -37.022 1.00 87.06 502 ARG A CA 1
ATOM 3823 C C . ARG A 1 502 ? 32.507 11.717 -37.021 1.00 87.06 502 ARG A C 1
ATOM 3825 O O . ARG A 1 502 ? 32.087 10.593 -36.760 1.00 87.06 502 ARG A O 1
ATOM 3832 N N . ALA A 1 503 ? 31.686 12.746 -37.234 1.00 90.44 503 ALA A N 1
ATOM 3833 C CA . ALA A 1 503 ? 30.262 12.541 -37.474 1.00 90.44 503 ALA A CA 1
ATOM 3834 C C . ALA A 1 503 ? 30.085 11.719 -38.756 1.00 90.44 503 ALA A C 1
ATOM 3836 O O . ALA A 1 503 ? 30.884 11.833 -39.684 1.00 90.44 503 ALA A O 1
ATOM 3837 N N . LEU A 1 504 ? 29.062 10.876 -38.782 1.00 92.69 504 LEU A N 1
ATOM 3838 C CA . LEU A 1 504 ? 28.798 9.930 -39.854 1.00 92.69 504 LEU A CA 1
ATOM 3839 C C . LEU A 1 504 ? 27.656 10.440 -40.725 1.00 92.69 504 LEU A C 1
ATOM 3841 O O . LEU A 1 504 ? 26.627 10.868 -40.208 1.00 92.69 504 LEU A O 1
ATOM 3845 N N . LEU A 1 505 ? 27.813 10.351 -42.037 1.00 92.88 505 LEU A N 1
ATOM 3846 C CA . LEU A 1 505 ? 26.749 10.570 -43.005 1.00 92.88 505 LEU A CA 1
ATOM 3847 C C . LEU A 1 505 ? 26.634 9.309 -43.870 1.00 92.88 505 LEU A C 1
ATOM 3849 O O . LEU A 1 505 ? 27.649 8.863 -44.412 1.00 92.88 505 LEU A O 1
ATOM 3853 N N . PRO A 1 506 ? 25.444 8.691 -43.976 1.00 91.38 506 PRO A N 1
ATOM 3854 C CA . PRO A 1 506 ? 25.276 7.541 -44.845 1.00 91.38 506 PRO A CA 1
ATOM 3855 C C . PRO A 1 506 ? 25.454 7.933 -46.314 1.00 91.38 506 PRO A C 1
ATOM 3857 O O . PRO A 1 506 ? 24.883 8.915 -46.789 1.00 91.38 506 PRO A O 1
ATOM 3860 N N . GLU A 1 507 ? 26.215 7.135 -47.046 1.00 91.56 507 GLU A N 1
ATOM 3861 C CA . GLU A 1 507 ? 26.326 7.243 -48.491 1.00 91.56 507 GLU A CA 1
ATOM 3862 C C . GLU A 1 507 ? 25.018 6.782 -49.154 1.00 91.56 507 GLU A C 1
ATOM 3864 O O . GLU A 1 507 ? 24.414 5.772 -48.781 1.00 91.56 507 GLU A O 1
ATOM 3869 N N . ALA A 1 508 ? 24.559 7.542 -50.145 1.00 87.25 508 ALA A N 1
ATOM 3870 C CA . ALA A 1 508 ? 23.360 7.219 -50.906 1.00 87.25 508 ALA A CA 1
ATOM 3871 C C . ALA A 1 508 ? 23.485 5.860 -51.618 1.00 87.25 508 ALA A C 1
ATOM 3873 O O . ALA A 1 508 ? 24.547 5.532 -52.141 1.00 87.25 508 ALA A O 1
ATOM 3874 N N . GLN A 1 509 ? 22.382 5.106 -51.695 1.00 84.69 509 GLN A N 1
ATOM 3875 C CA . GLN A 1 509 ? 22.264 3.778 -52.329 1.00 84.69 509 GLN A CA 1
ATOM 3876 C C . GLN A 1 509 ? 22.998 2.650 -51.595 1.00 84.69 509 GLN A C 1
ATOM 3878 O O . GLN A 1 509 ? 22.460 1.555 -51.477 1.00 84.69 509 GLN A O 1
ATOM 3883 N N . SER A 1 510 ? 24.198 2.886 -51.069 1.00 86.62 510 SER A N 1
ATOM 3884 C CA . SER A 1 510 ? 24.962 1.865 -50.347 1.00 86.62 510 SER A CA 1
ATOM 3885 C C . SER A 1 510 ? 24.609 1.810 -48.853 1.00 86.62 510 SER A C 1
ATOM 3887 O O . SER A 1 510 ? 24.628 0.738 -48.238 1.00 86.62 510 SER A O 1
ATOM 3889 N N . GLY A 1 511 ? 24.262 2.958 -48.261 1.00 87.19 511 GLY A N 1
ATOM 3890 C CA . GLY A 1 511 ? 24.038 3.125 -46.827 1.00 87.19 511 GLY A CA 1
ATOM 3891 C C . GLY A 1 511 ? 25.317 3.062 -45.984 1.00 87.19 511 GLY A C 1
ATOM 3892 O O . GLY A 1 511 ? 25.216 2.989 -44.760 1.00 87.19 511 GLY A O 1
ATOM 3893 N N . TRP A 1 512 ? 26.514 3.061 -46.590 1.00 90.19 512 TRP A N 1
ATOM 3894 C CA . TRP A 1 512 ? 27.774 3.042 -45.835 1.00 90.19 512 TRP A CA 1
ATOM 3895 C C . TRP A 1 512 ? 27.912 4.306 -44.991 1.00 90.19 512 TRP A C 1
ATOM 3897 O O . TRP A 1 512 ? 27.787 5.416 -45.494 1.00 90.19 512 TRP A O 1
ATOM 3907 N N . LEU A 1 513 ? 28.183 4.146 -43.698 1.00 90.69 513 LEU A N 1
ATOM 3908 C CA . LEU A 1 513 ? 28.383 5.273 -42.792 1.00 90.69 513 LEU A CA 1
ATOM 3909 C C . LEU A 1 513 ? 29.796 5.829 -42.972 1.00 90.69 513 LEU A C 1
ATOM 3911 O O . LEU A 1 513 ? 30.766 5.213 -42.528 1.00 90.69 513 LEU A O 1
ATOM 3915 N N . LEU A 1 514 ? 29.906 6.991 -43.614 1.00 93.12 514 LEU A N 1
ATOM 3916 C CA . LEU A 1 514 ? 31.184 7.632 -43.911 1.00 93.12 514 LEU A CA 1
ATOM 3917 C C . LEU A 1 514 ? 31.403 8.863 -43.022 1.00 93.12 514 LEU A C 1
ATOM 3919 O O . LEU A 1 514 ? 30.441 9.571 -42.719 1.00 93.12 514 LEU A O 1
ATOM 3923 N N . PRO A 1 515 ? 32.645 9.160 -42.602 1.00 92.25 515 PRO A N 1
ATOM 3924 C CA . PRO A 1 515 ? 32.946 10.404 -41.906 1.00 92.25 515 PRO A CA 1
ATOM 3925 C C . PRO A 1 515 ? 32.631 11.623 -42.780 1.00 92.25 515 PRO A C 1
ATOM 3927 O O . PRO A 1 515 ? 32.993 11.658 -43.954 1.00 92.25 515 PRO A O 1
ATOM 3930 N N . VAL A 1 516 ? 32.015 12.646 -42.189 1.00 90.38 516 VAL A N 1
ATOM 3931 C CA . VAL A 1 516 ? 31.670 13.908 -42.869 1.00 90.38 516 VAL A CA 1
ATOM 3932 C C . VAL A 1 516 ? 32.918 14.688 -43.318 1.00 90.38 516 VAL A C 1
ATOM 3934 O O . VAL A 1 516 ? 32.882 15.381 -44.335 1.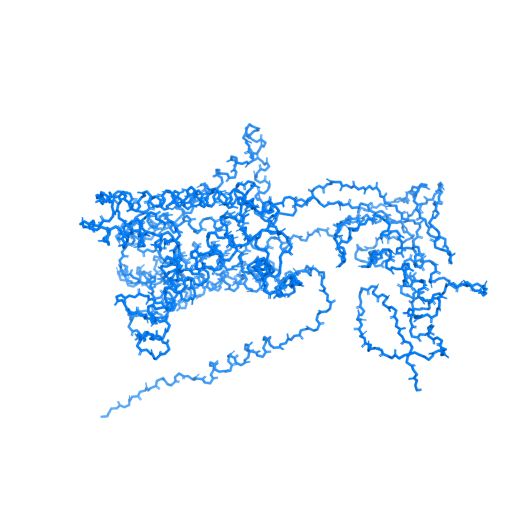00 90.38 516 VAL A O 1
ATOM 3937 N N . GLY A 1 517 ? 34.031 14.551 -42.588 1.00 85.94 517 GLY A N 1
ATOM 3938 C CA . GLY A 1 517 ? 35.279 15.271 -42.855 1.00 85.94 517 GLY A CA 1
ATOM 3939 C C . GLY A 1 517 ? 35.353 16.655 -42.187 1.00 85.94 517 GLY A C 1
ATOM 3940 O O . GLY A 1 517 ? 34.411 17.069 -41.510 1.00 85.94 517 GLY A O 1
ATOM 3941 N N . PRO A 1 518 ? 36.500 17.351 -42.300 1.00 86.31 518 PRO A N 1
ATOM 3942 C CA . PRO A 1 518 ? 36.709 18.657 -41.675 1.00 86.31 518 PRO A CA 1
ATOM 3943 C C . PRO A 1 518 ? 35.914 19.781 -42.365 1.00 86.31 518 PRO A C 1
ATOM 3945 O O . PRO A 1 518 ? 35.435 19.627 -43.488 1.00 86.31 518 PRO A O 1
ATOM 3948 N N . ASP A 1 519 ? 35.797 20.921 -41.679 1.00 83.62 519 ASP A N 1
ATOM 3949 C CA . ASP A 1 519 ? 35.295 22.197 -42.219 1.00 83.62 519 ASP A CA 1
ATOM 3950 C C . ASP A 1 519 ? 33.841 22.188 -42.725 1.00 83.62 519 ASP A C 1
ATOM 3952 O O . ASP A 1 519 ? 33.473 22.899 -43.663 1.00 83.62 519 ASP A O 1
ATOM 3956 N N . LYS A 1 520 ? 32.978 21.393 -42.084 1.00 88.12 520 LYS A N 1
ATOM 3957 C CA . LYS A 1 520 ? 31.530 21.385 -42.334 1.00 88.12 520 LYS A CA 1
ATOM 3958 C C . LYS A 1 520 ? 30.774 22.038 -41.182 1.00 88.12 520 LYS A C 1
ATOM 3960 O O . LYS A 1 520 ? 31.127 21.868 -40.016 1.00 88.12 520 LYS A O 1
ATOM 3965 N N . SER A 1 521 ? 29.708 22.762 -41.508 1.00 88.56 521 SER A N 1
ATOM 3966 C CA . SER A 1 521 ? 28.839 23.416 -40.532 1.00 88.56 521 SER A CA 1
ATOM 3967 C C . SER A 1 521 ? 27.369 23.070 -40.769 1.00 88.56 521 SER A C 1
ATOM 3969 O O . SER A 1 521 ? 26.955 22.766 -41.887 1.00 88.56 521 SER A O 1
ATOM 3971 N N . ALA A 1 522 ? 26.593 23.083 -39.690 1.00 89.12 522 ALA A N 1
ATOM 3972 C CA . ALA A 1 522 ? 25.167 22.802 -39.642 1.00 89.12 522 ALA A CA 1
ATOM 3973 C C . ALA A 1 522 ? 24.395 24.025 -39.140 1.00 89.12 522 ALA A C 1
ATOM 3975 O O . ALA A 1 522 ? 24.926 24.851 -38.394 1.00 89.12 522 ALA A O 1
ATOM 3976 N N . ARG A 1 523 ? 23.121 24.132 -39.523 1.00 86.88 523 ARG A N 1
ATOM 3977 C CA . ARG A 1 523 ? 22.221 25.184 -39.024 1.00 86.88 523 ARG A CA 1
ATOM 3978 C C . ARG A 1 523 ? 21.550 24.806 -37.707 1.00 86.88 523 ARG A C 1
ATOM 3980 O O . ARG A 1 523 ? 21.166 25.693 -36.954 1.00 86.88 523 ARG A O 1
ATOM 3987 N N . ALA A 1 524 ? 21.455 23.511 -37.411 1.00 84.56 524 ALA A N 1
ATOM 3988 C CA . ALA A 1 524 ? 20.984 23.009 -36.129 1.00 84.56 524 ALA A CA 1
ATOM 3989 C C . ALA A 1 524 ? 21.766 21.771 -35.682 1.00 84.56 524 ALA A C 1
ATOM 3991 O O . ALA A 1 524 ? 22.213 20.962 -36.500 1.00 84.56 524 ALA A O 1
ATOM 3992 N N . ARG A 1 525 ? 21.871 21.600 -34.360 1.00 87.19 525 ARG A N 1
ATOM 3993 C CA . ARG A 1 525 ? 22.298 20.355 -33.715 1.00 87.19 525 ARG A CA 1
ATOM 3994 C C . ARG A 1 525 ? 21.229 19.918 -32.725 1.00 87.19 525 ARG A C 1
ATOM 3996 O O . ARG A 1 525 ? 20.947 20.632 -31.766 1.00 87.19 525 ARG A O 1
ATOM 4003 N N . LEU A 1 526 ? 20.683 18.730 -32.940 1.00 83.75 526 LEU A N 1
ATOM 4004 C CA . LEU A 1 526 ? 19.741 18.080 -32.040 1.00 83.75 526 LEU A CA 1
ATOM 4005 C C . LEU A 1 526 ? 20.484 17.054 -31.192 1.00 83.75 526 LEU A C 1
ATOM 4007 O O . LEU A 1 526 ? 21.157 16.179 -31.732 1.00 83.75 526 LEU A O 1
ATOM 4011 N N . THR A 1 527 ? 20.350 17.150 -29.871 1.00 84.00 527 THR A N 1
ATOM 4012 C CA . THR A 1 527 ? 20.937 16.187 -28.934 1.00 84.00 527 THR A CA 1
ATOM 4013 C C . THR A 1 527 ? 19.841 15.307 -28.350 1.00 84.00 527 THR A C 1
ATOM 4015 O O . THR A 1 527 ? 19.033 15.751 -27.536 1.00 84.00 527 THR A O 1
ATOM 4018 N N . TYR A 1 528 ? 19.846 14.037 -28.732 1.00 80.00 528 TYR A N 1
ATOM 4019 C CA . TYR A 1 528 ? 18.965 13.010 -28.201 1.00 80.00 528 TYR A CA 1
ATOM 4020 C C . TYR A 1 528 ? 19.644 12.295 -27.037 1.00 80.00 528 TYR A C 1
ATOM 4022 O O . TYR A 1 528 ? 20.783 11.845 -27.145 1.00 80.00 528 TYR A O 1
ATOM 4030 N N . LYS A 1 529 ? 18.921 12.156 -25.923 1.00 76.12 529 LYS A N 1
ATOM 4031 C CA . LYS A 1 529 ? 19.298 11.278 -24.810 1.00 76.12 529 LYS A CA 1
ATOM 4032 C C . LYS A 1 529 ? 18.424 10.036 -24.857 1.00 76.12 529 LYS A C 1
ATOM 4034 O O . LYS A 1 529 ? 17.262 10.075 -24.451 1.00 76.12 529 LYS A O 1
ATOM 4039 N N . VAL A 1 530 ? 18.982 8.960 -25.389 1.00 72.81 530 VAL A N 1
ATOM 4040 C CA . VAL A 1 530 ? 18.269 7.717 -25.677 1.00 72.81 530 VAL A CA 1
ATOM 4041 C C . VAL A 1 530 ? 18.420 6.769 -24.511 1.00 72.81 530 VAL A C 1
ATOM 4043 O O . VAL A 1 530 ? 19.531 6.372 -24.176 1.00 72.81 530 VAL A O 1
ATOM 4046 N N . LEU A 1 531 ? 17.304 6.390 -23.900 1.00 66.50 531 LEU A N 1
ATOM 4047 C CA . LEU A 1 531 ? 17.313 5.364 -22.870 1.00 66.50 531 LEU A CA 1
ATOM 4048 C C . LEU A 1 531 ? 17.441 3.992 -23.540 1.00 66.50 531 LEU A C 1
ATOM 4050 O O . LEU A 1 531 ? 16.519 3.575 -24.241 1.00 66.50 531 LEU A O 1
ATOM 4054 N N . GLY A 1 532 ? 18.551 3.287 -23.314 1.00 64.38 532 GLY A N 1
ATOM 4055 C CA . GLY A 1 532 ? 18.684 1.900 -23.752 1.00 64.38 532 GLY A CA 1
ATOM 4056 C C . GLY A 1 532 ? 17.621 1.029 -23.075 1.00 64.38 532 GLY A C 1
ATOM 4057 O O . GLY A 1 532 ? 17.545 0.973 -21.844 1.00 64.38 532 GLY A O 1
ATOM 4058 N N . SER A 1 533 ? 16.774 0.373 -23.869 1.00 62.00 533 SER A N 1
ATOM 4059 C CA . SER A 1 533 ? 15.767 -0.583 -23.396 1.00 62.00 533 SER A CA 1
ATOM 4060 C C . SER A 1 533 ? 16.025 -1.956 -24.014 1.00 62.00 533 SER A C 1
ATOM 4062 O O . SER A 1 533 ? 16.787 -2.088 -24.969 1.00 62.00 533 SER A O 1
ATOM 4064 N N . ALA A 1 534 ? 15.406 -2.997 -23.465 1.00 69.25 534 ALA A N 1
ATOM 4065 C CA . ALA A 1 534 ? 15.346 -4.277 -24.155 1.00 69.25 534 ALA A CA 1
ATOM 4066 C C . ALA A 1 534 ? 14.328 -4.202 -25.307 1.00 69.25 534 ALA A C 1
ATOM 4068 O O . ALA A 1 534 ? 13.243 -3.635 -25.132 1.00 69.25 534 ALA A O 1
ATOM 4069 N N . PHE A 1 535 ? 14.668 -4.781 -26.458 1.00 65.69 535 PHE A N 1
ATOM 4070 C CA . PHE A 1 535 ? 13.715 -5.127 -27.511 1.00 65.69 535 PHE A CA 1
ATOM 4071 C C . PHE A 1 535 ? 12.858 -6.331 -27.079 1.00 65.69 535 PHE A C 1
ATOM 4073 O O . PHE A 1 535 ? 13.127 -6.981 -26.067 1.00 65.69 535 PHE A O 1
ATOM 4080 N N . HIS A 1 536 ? 11.810 -6.651 -27.846 1.00 59.78 536 HIS A N 1
ATOM 4081 C CA . HIS A 1 536 ? 10.864 -7.735 -27.528 1.00 59.78 536 HIS A CA 1
ATOM 4082 C C . HIS A 1 536 ? 11.497 -9.138 -27.425 1.00 59.78 536 HIS A C 1
ATOM 4084 O O . HIS A 1 536 ? 10.867 -10.048 -26.886 1.00 59.78 536 HIS A O 1
ATOM 4090 N N . ASP A 1 537 ? 12.716 -9.319 -27.935 1.00 62.00 537 ASP A N 1
ATOM 4091 C CA . ASP A 1 537 ? 13.510 -10.550 -27.860 1.00 62.00 537 ASP A CA 1
ATOM 4092 C C . ASP A 1 537 ? 14.528 -10.554 -26.699 1.00 62.00 537 ASP A C 1
ATOM 4094 O O . ASP A 1 537 ? 15.289 -11.507 -26.545 1.00 62.00 537 ASP A O 1
ATOM 4098 N N . GLY A 1 538 ? 14.544 -9.504 -25.869 1.00 60.59 538 GLY A N 1
ATOM 4099 C CA . GLY A 1 538 ? 15.465 -9.350 -24.743 1.00 60.59 538 GLY A CA 1
ATOM 4100 C C . GLY A 1 538 ? 16.831 -8.762 -25.109 1.00 60.59 538 GLY A C 1
ATOM 4101 O O . GLY A 1 538 ? 17.637 -8.516 -24.207 1.00 60.59 538 GLY A O 1
ATOM 4102 N N . THR A 1 539 ? 17.109 -8.494 -26.390 1.00 69.81 539 THR A N 1
ATOM 4103 C CA . THR A 1 539 ? 18.352 -7.826 -26.803 1.00 69.81 539 THR A CA 1
ATOM 4104 C C . THR A 1 539 ? 18.352 -6.365 -26.349 1.00 69.81 539 THR A C 1
ATOM 4106 O O . THR A 1 539 ? 17.329 -5.685 -26.396 1.00 69.81 539 THR A O 1
ATOM 4109 N N . LYS A 1 540 ? 19.489 -5.865 -25.852 1.00 72.81 540 LYS A N 1
ATOM 4110 C CA . LYS A 1 540 ? 19.612 -4.468 -25.406 1.00 72.81 540 LYS A CA 1
ATOM 4111 C C . LYS A 1 540 ? 19.888 -3.549 -26.593 1.00 72.81 540 LYS A C 1
ATOM 4113 O O . LYS A 1 540 ? 20.771 -3.849 -27.397 1.00 72.81 540 LYS A O 1
ATOM 4118 N N . THR A 1 541 ? 19.202 -2.406 -26.636 1.00 76.56 541 THR A N 1
ATOM 4119 C CA . THR A 1 541 ? 19.519 -1.330 -27.581 1.00 76.56 541 THR A CA 1
ATOM 4120 C C . THR A 1 541 ? 20.963 -0.872 -27.414 1.00 76.56 541 THR A C 1
ATOM 4122 O O . THR A 1 541 ? 21.404 -0.574 -26.304 1.00 76.56 541 THR A O 1
ATOM 4125 N N . ASN A 1 542 ? 21.683 -0.776 -28.525 1.00 82.50 542 ASN A N 1
ATOM 4126 C CA . ASN A 1 542 ? 23.046 -0.270 -28.599 1.00 82.50 542 ASN A CA 1
ATOM 4127 C C . ASN A 1 542 ? 23.176 0.791 -29.711 1.00 82.50 542 ASN A C 1
ATOM 4129 O O . ASN A 1 542 ? 22.221 1.132 -30.408 1.00 82.50 542 ASN A O 1
ATOM 4133 N N . ALA A 1 543 ? 24.382 1.333 -29.884 1.00 84.75 543 ALA A N 1
ATOM 4134 C CA . ALA A 1 543 ? 24.657 2.363 -30.885 1.00 84.75 543 ALA A CA 1
ATOM 4135 C C . ALA A 1 543 ? 24.369 1.918 -32.335 1.00 84.75 543 ALA A C 1
ATOM 4137 O O . ALA A 1 543 ? 23.984 2.751 -33.156 1.00 84.75 543 ALA A O 1
ATOM 4138 N N . ALA A 1 544 ? 24.530 0.630 -32.661 1.00 87.44 544 ALA A N 1
ATOM 4139 C CA . ALA A 1 544 ? 24.267 0.117 -34.003 1.00 87.44 544 ALA A CA 1
ATOM 4140 C C . ALA A 1 544 ? 22.772 0.164 -34.341 1.00 87.44 544 ALA A C 1
ATOM 4142 O O . ALA A 1 544 ? 22.433 0.539 -35.458 1.00 87.44 544 ALA A O 1
ATOM 4143 N N . ASP A 1 545 ? 21.884 -0.104 -33.378 1.00 85.00 545 ASP A N 1
ATOM 4144 C CA . ASP A 1 545 ? 20.427 0.011 -33.568 1.00 85.00 545 ASP A CA 1
ATOM 4145 C C . ASP A 1 545 ? 20.004 1.425 -33.982 1.00 85.00 545 ASP A C 1
ATOM 4147 O O . ASP A 1 545 ? 19.103 1.608 -34.801 1.00 85.00 545 ASP A O 1
ATOM 4151 N N . ILE A 1 546 ? 20.708 2.430 -33.459 1.00 84.25 546 ILE A N 1
ATOM 4152 C CA . ILE A 1 546 ? 20.467 3.834 -33.785 1.00 84.25 546 ILE A CA 1
ATOM 4153 C C . ILE A 1 546 ? 21.008 4.169 -35.174 1.00 84.25 546 ILE A C 1
ATOM 4155 O O . ILE A 1 546 ? 20.299 4.729 -36.009 1.00 84.25 546 ILE A O 1
ATOM 4159 N N . LEU A 1 547 ? 22.273 3.834 -35.430 1.00 88.75 547 LEU A N 1
ATOM 4160 C CA . LEU A 1 547 ? 22.961 4.218 -36.662 1.00 88.75 547 LEU A CA 1
ATOM 4161 C C . LEU A 1 547 ? 22.430 3.471 -37.894 1.00 88.75 547 LEU A C 1
ATOM 4163 O O . LEU A 1 547 ? 22.373 4.045 -38.983 1.00 88.75 547 LEU A O 1
ATOM 4167 N N . TYR A 1 548 ? 22.000 2.218 -37.732 1.00 89.44 548 TYR A N 1
ATOM 4168 C CA . TYR A 1 548 ? 21.528 1.395 -38.844 1.00 89.44 548 TYR A CA 1
ATOM 4169 C C . TYR A 1 548 ? 20.240 1.933 -39.473 1.00 89.44 548 TYR A C 1
ATOM 4171 O O . TYR A 1 548 ? 20.051 1.804 -40.678 1.00 89.44 548 TYR A O 1
ATOM 4179 N N . ALA A 1 549 ? 19.383 2.607 -38.700 1.00 86.69 549 ALA A N 1
ATOM 4180 C CA . ALA A 1 549 ? 18.180 3.244 -39.236 1.00 86.69 549 ALA A CA 1
ATOM 4181 C C . ALA A 1 549 ? 18.511 4.306 -40.306 1.00 86.69 549 ALA A C 1
ATOM 4183 O O . ALA A 1 549 ? 17.821 4.401 -41.323 1.00 86.69 549 ALA A O 1
ATOM 4184 N N . TYR A 1 550 ? 19.603 5.058 -40.120 1.00 88.38 550 TYR A N 1
ATOM 4185 C CA . TYR A 1 550 ? 20.084 6.032 -41.103 1.00 88.38 550 TYR A CA 1
ATOM 4186 C C . TYR A 1 550 ? 20.674 5.343 -42.339 1.00 88.38 550 TYR A C 1
ATOM 4188 O O . TYR A 1 550 ? 20.373 5.740 -43.465 1.00 88.38 550 TYR A O 1
ATOM 4196 N N . ALA A 1 551 ? 21.466 4.285 -42.143 1.00 90.38 551 ALA A N 1
ATOM 4197 C CA . ALA A 1 551 ? 22.009 3.480 -43.239 1.00 90.38 551 ALA A CA 1
ATOM 4198 C C . ALA A 1 551 ? 20.890 2.881 -44.111 1.00 90.38 551 ALA A C 1
ATOM 4200 O O . ALA A 1 551 ? 20.904 3.031 -45.334 1.00 90.38 551 ALA A O 1
ATOM 4201 N N . PHE A 1 552 ? 19.882 2.281 -43.472 1.00 89.75 552 PHE A N 1
ATOM 4202 C CA . PHE A 1 552 ? 18.705 1.709 -44.123 1.00 89.75 552 PHE A CA 1
ATOM 4203 C C . PHE A 1 552 ? 17.960 2.748 -44.972 1.00 89.75 552 PHE A C 1
ATOM 4205 O O . PHE A 1 552 ? 17.658 2.496 -46.140 1.00 89.75 552 PHE A O 1
ATOM 4212 N N . ALA A 1 553 ? 17.712 3.939 -44.413 1.00 88.56 553 ALA A N 1
ATOM 4213 C CA . ALA A 1 553 ? 17.008 5.016 -45.104 1.00 88.56 553 ALA A CA 1
ATOM 4214 C C . ALA A 1 553 ? 17.717 5.441 -46.402 1.00 88.56 553 ALA A C 1
ATOM 4216 O O . ALA A 1 553 ? 17.064 5.621 -47.429 1.00 88.56 553 ALA A O 1
ATOM 4217 N N . TYR A 1 554 ? 19.045 5.582 -46.383 1.00 90.00 554 TYR A N 1
ATOM 4218 C CA . TYR A 1 554 ? 19.822 5.983 -47.564 1.00 90.00 554 TYR A CA 1
ATOM 4219 C C . TYR A 1 554 ? 20.021 4.856 -48.574 1.00 90.00 554 TYR A C 1
ATOM 4221 O O . TYR A 1 554 ? 20.090 5.133 -49.774 1.00 90.00 554 TYR A O 1
ATOM 4229 N N . ARG A 1 555 ? 20.086 3.605 -48.110 1.00 89.56 555 ARG A N 1
ATOM 4230 C CA . ARG A 1 555 ? 20.185 2.436 -48.984 1.00 89.56 555 ARG A CA 1
ATOM 4231 C C . ARG A 1 555 ? 18.901 2.216 -49.775 1.00 89.56 555 ARG A C 1
ATOM 4233 O O . ARG A 1 555 ? 18.969 2.117 -50.987 1.00 89.56 555 ARG A O 1
ATOM 4240 N N . TRP A 1 556 ? 17.747 2.180 -49.108 1.00 88.19 556 TRP A N 1
ATOM 4241 C CA . TRP A 1 556 ? 16.464 1.828 -49.738 1.00 88.19 556 TRP A CA 1
ATOM 4242 C C . TRP A 1 556 ? 15.635 3.029 -50.203 1.00 88.19 556 TRP A C 1
ATOM 4244 O O . TRP A 1 556 ? 14.684 2.857 -50.962 1.00 88.19 556 TRP A O 1
ATOM 4254 N N . GLY A 1 557 ? 15.969 4.242 -49.758 1.00 87.62 557 GLY A N 1
ATOM 4255 C CA . GLY A 1 557 ? 15.227 5.460 -50.086 1.00 87.62 557 GLY A CA 1
ATOM 4256 C C . GLY A 1 557 ? 15.816 6.291 -51.225 1.00 87.62 557 GLY A C 1
ATOM 4257 O O . GLY A 1 557 ? 15.240 7.324 -51.561 1.00 87.62 557 GLY A O 1
ATOM 4258 N N . VAL A 1 558 ? 16.956 5.906 -51.807 1.00 87.19 558 VAL A N 1
ATOM 4259 C CA . VAL A 1 558 ? 17.574 6.652 -52.916 1.00 87.19 558 VAL A CA 1
ATOM 4260 C C . VAL A 1 558 ? 17.517 5.826 -54.202 1.00 87.19 558 VAL A C 1
ATOM 4262 O O . VAL A 1 558 ? 18.083 4.735 -54.232 1.00 87.19 558 VAL A O 1
ATOM 4265 N N . PRO A 1 559 ? 16.883 6.324 -55.281 1.00 83.31 559 PRO A N 1
ATOM 4266 C CA . PRO A 1 559 ? 16.863 5.618 -56.558 1.00 83.31 559 PRO A CA 1
ATOM 4267 C C . PRO A 1 559 ? 18.284 5.429 -57.109 1.00 83.31 559 PRO A C 1
ATOM 4269 O O . PRO A 1 559 ? 19.023 6.401 -57.281 1.00 83.31 559 PRO A O 1
ATOM 4272 N N . GLY A 1 560 ? 18.660 4.188 -57.414 1.00 73.94 560 GLY A N 1
ATOM 4273 C CA . GLY A 1 560 ? 19.902 3.856 -58.118 1.00 73.94 560 GLY A CA 1
ATOM 4274 C C . GLY A 1 560 ? 19.681 3.610 -59.614 1.00 73.94 560 GLY A C 1
ATOM 4275 O O . GLY A 1 560 ? 18.562 3.361 -60.061 1.00 73.94 560 GLY A O 1
ATOM 4276 N N . ARG A 1 561 ? 20.757 3.665 -60.408 1.00 59.09 561 ARG A N 1
ATOM 4277 C CA . ARG A 1 561 ? 20.759 3.235 -61.819 1.00 59.09 561 ARG A CA 1
ATOM 4278 C C . ARG A 1 561 ? 21.547 1.930 -61.944 1.00 59.09 561 ARG A C 1
ATOM 4280 O O . ARG A 1 561 ? 22.769 1.963 -61.872 1.00 59.09 561 ARG A O 1
ATOM 4287 N N . GLY A 1 562 ? 20.856 0.806 -62.147 1.00 59.09 562 GLY A N 1
ATOM 4288 C CA . GLY A 1 562 ? 21.472 -0.503 -62.407 1.00 59.09 562 GLY A CA 1
ATOM 4289 C C . GLY A 1 562 ? 20.642 -1.690 -61.906 1.00 59.09 562 GLY A C 1
ATOM 4290 O O . GLY A 1 562 ? 19.795 -1.530 -61.027 1.00 59.09 562 GLY A O 1
ATOM 4291 N N . ASP A 1 563 ? 20.905 -2.878 -62.460 1.00 48.88 563 ASP A N 1
ATOM 4292 C CA . ASP A 1 563 ? 20.389 -4.158 -61.953 1.00 48.88 563 ASP A CA 1
ATOM 4293 C C . ASP A 1 563 ? 21.109 -4.472 -60.628 1.00 48.88 563 ASP A C 1
ATOM 4295 O O . ASP A 1 563 ? 22.302 -4.768 -60.619 1.00 48.88 563 ASP A O 1
ATOM 4299 N N . GLY A 1 564 ? 20.407 -4.318 -59.501 1.00 56.22 564 GLY A N 1
ATOM 4300 C CA . GLY A 1 564 ? 20.966 -4.476 -58.148 1.00 56.22 564 GLY A CA 1
ATOM 4301 C C . GLY A 1 564 ? 20.810 -3.262 -57.224 1.00 56.22 564 GLY A C 1
ATOM 4302 O O . GLY A 1 564 ? 21.245 -3.317 -56.078 1.00 56.22 564 GLY A O 1
ATOM 4303 N N . ALA A 1 565 ? 20.181 -2.172 -57.679 1.00 62.50 565 ALA A N 1
ATOM 4304 C CA . ALA A 1 565 ? 19.861 -1.043 -56.808 1.00 62.50 565 ALA A CA 1
ATOM 4305 C C . ALA A 1 565 ? 18.738 -1.406 -55.816 1.00 62.50 565 ALA A C 1
ATOM 4307 O O . ALA A 1 565 ? 17.613 -1.711 -56.218 1.00 62.50 565 ALA A O 1
ATOM 4308 N N . HIS A 1 566 ? 19.034 -1.339 -54.517 1.00 79.00 566 HIS A N 1
ATOM 4309 C CA . HIS A 1 566 ? 18.027 -1.415 -53.461 1.00 79.00 566 HIS A CA 1
ATOM 4310 C C . HIS A 1 566 ? 17.174 -0.141 -53.500 1.00 79.00 566 HIS A C 1
ATOM 4312 O O . HIS A 1 566 ? 17.680 0.951 -53.273 1.00 79.00 566 HIS A O 1
ATOM 4318 N N . TYR A 1 567 ? 15.887 -0.248 -53.829 1.00 86.88 567 TYR A N 1
ATOM 4319 C CA . TYR A 1 567 ? 14.985 0.903 -53.828 1.00 86.88 567 TYR A CA 1
ATOM 4320 C C . TYR A 1 567 ? 13.563 0.482 -53.476 1.00 86.88 567 TYR A C 1
ATOM 4322 O O . TYR A 1 567 ? 13.033 -0.478 -54.036 1.00 86.88 567 TYR A O 1
ATOM 4330 N N . ASP A 1 568 ? 12.934 1.229 -52.572 1.00 84.50 568 ASP A N 1
ATOM 4331 C CA . ASP A 1 568 ? 11.511 1.123 -52.286 1.00 84.50 568 ASP A CA 1
ATOM 4332 C C . ASP A 1 568 ? 10.879 2.531 -52.210 1.00 84.50 568 ASP A C 1
ATOM 4334 O O . ASP A 1 568 ? 11.316 3.369 -51.416 1.00 84.50 568 ASP A O 1
ATOM 4338 N N . PRO A 1 569 ? 9.825 2.812 -53.000 1.00 80.31 569 PRO A N 1
ATOM 4339 C CA . PRO A 1 569 ? 9.227 4.142 -53.091 1.00 80.31 569 PRO A CA 1
ATOM 4340 C C . PRO A 1 569 ? 8.496 4.573 -51.810 1.00 80.31 569 PRO A C 1
ATOM 4342 O O . PRO A 1 569 ? 8.339 5.769 -51.563 1.00 80.31 569 PRO A O 1
ATOM 4345 N N . TYR A 1 570 ? 8.045 3.629 -50.976 1.00 81.31 570 TYR A N 1
ATOM 4346 C CA . TYR A 1 570 ? 7.469 3.961 -49.674 1.00 81.31 570 TYR A CA 1
ATOM 4347 C C . TYR A 1 570 ? 8.564 4.382 -48.693 1.00 81.31 570 TYR A C 1
ATOM 4349 O O . TYR A 1 570 ? 8.388 5.363 -47.973 1.00 81.31 570 TYR A O 1
ATOM 4357 N N . ILE A 1 571 ? 9.706 3.687 -48.696 1.00 84.00 571 ILE A N 1
ATOM 4358 C CA . ILE A 1 571 ? 10.873 4.066 -47.884 1.00 84.00 571 ILE A CA 1
ATOM 4359 C C . ILE A 1 571 ? 11.421 5.422 -48.308 1.00 84.00 571 ILE A C 1
ATOM 4361 O O . ILE A 1 571 ? 11.723 6.256 -47.449 1.00 84.00 571 ILE A O 1
ATOM 4365 N N . ASP A 1 572 ? 11.502 5.656 -49.617 1.00 85.44 572 ASP A N 1
ATOM 4366 C CA . ASP A 1 572 ? 11.858 6.947 -50.192 1.00 85.44 572 ASP A CA 1
ATOM 4367 C C . ASP A 1 572 ? 10.976 8.055 -49.607 1.00 85.44 572 ASP A C 1
ATOM 4369 O O . ASP A 1 572 ? 11.493 8.941 -48.922 1.00 85.44 572 ASP A O 1
ATOM 4373 N N . ALA A 1 573 ? 9.655 7.948 -49.767 1.00 82.50 573 ALA A N 1
ATOM 4374 C CA . ALA A 1 573 ? 8.715 8.950 -49.278 1.00 82.50 573 ALA A CA 1
ATOM 4375 C C . ALA A 1 573 ? 8.770 9.128 -47.749 1.00 82.50 573 ALA A C 1
ATOM 4377 O O . ALA A 1 573 ? 8.828 10.258 -47.264 1.00 82.50 573 ALA A O 1
ATOM 4378 N N . ALA A 1 574 ? 8.790 8.027 -46.990 1.00 80.69 574 ALA A N 1
ATOM 4379 C CA . ALA A 1 574 ? 8.748 8.049 -45.528 1.00 80.69 574 ALA A CA 1
ATOM 4380 C C . ALA A 1 574 ? 10.018 8.637 -44.898 1.00 80.69 574 ALA A C 1
ATOM 4382 O O . ALA A 1 574 ? 9.943 9.274 -43.850 1.00 80.69 574 ALA A O 1
ATOM 4383 N N . THR A 1 575 ? 11.181 8.444 -45.526 1.00 85.25 575 THR A N 1
ATOM 4384 C CA . THR A 1 575 ? 12.462 8.929 -44.986 1.00 85.25 575 THR A CA 1
ATOM 4385 C C . THR A 1 575 ? 12.983 10.186 -45.697 1.00 85.25 575 THR A C 1
ATOM 4387 O O . THR A 1 575 ? 14.038 10.700 -45.334 1.00 85.25 575 THR A O 1
ATOM 4390 N N . ALA A 1 576 ? 12.247 10.730 -46.677 1.00 84.00 576 ALA A N 1
ATOM 4391 C CA . ALA A 1 576 ? 12.677 11.890 -47.463 1.00 84.00 576 ALA A CA 1
ATOM 4392 C C . ALA A 1 576 ? 12.982 13.150 -46.629 1.00 84.00 576 ALA A C 1
ATOM 4394 O O . ALA A 1 576 ? 14.000 13.780 -46.917 1.00 84.00 576 ALA A O 1
ATOM 4395 N N . PRO A 1 577 ? 12.182 13.534 -45.609 1.00 82.25 577 PRO A N 1
ATOM 4396 C CA . PRO A 1 577 ? 12.503 14.694 -44.772 1.00 82.25 577 PRO A CA 1
ATOM 4397 C C . PRO A 1 577 ? 13.865 14.547 -44.086 1.00 82.25 577 PRO A C 1
ATOM 4399 O O . PRO A 1 577 ? 14.701 15.440 -44.177 1.00 82.25 577 PRO A O 1
ATOM 4402 N N . LEU A 1 578 ? 14.131 13.368 -43.514 1.00 85.44 578 LEU A N 1
ATOM 4403 C CA . LEU A 1 578 ? 15.412 13.047 -42.892 1.00 85.44 578 LEU A CA 1
ATOM 4404 C C . LEU A 1 578 ? 16.572 13.151 -43.884 1.00 85.44 578 LEU A C 1
ATOM 4406 O O . LEU A 1 578 ? 17.549 13.846 -43.618 1.00 85.44 578 LEU A O 1
ATOM 4410 N N . ARG A 1 579 ? 16.471 12.482 -45.038 1.00 87.56 579 ARG A N 1
ATOM 4411 C CA . ARG A 1 579 ? 17.582 12.417 -46.004 1.00 87.56 579 ARG A CA 1
ATOM 4412 C C . ARG A 1 579 ? 17.913 13.766 -46.643 1.00 87.56 579 ARG A C 1
ATOM 4414 O O . ARG A 1 579 ? 19.048 13.966 -47.062 1.00 87.56 579 ARG A O 1
ATOM 4421 N N . ARG A 1 580 ? 16.934 14.670 -46.753 1.00 87.88 580 ARG A N 1
ATOM 4422 C CA . ARG A 1 580 ? 17.143 16.019 -47.304 1.00 87.88 580 ARG A CA 1
ATOM 4423 C C . ARG A 1 580 ? 17.925 16.917 -46.358 1.00 87.88 580 ARG A C 1
ATOM 4425 O O . ARG A 1 580 ? 18.685 17.743 -46.841 1.00 87.88 580 ARG A O 1
ATOM 4432 N N . HIS A 1 581 ? 17.723 16.749 -45.054 1.00 88.12 581 HIS A N 1
ATOM 4433 C CA . HIS A 1 581 ? 18.198 17.703 -44.058 1.00 88.12 581 HIS A CA 1
ATOM 4434 C C . HIS A 1 581 ? 19.394 17.218 -43.239 1.00 88.12 581 HIS A C 1
ATOM 4436 O O . HIS A 1 581 ? 20.058 18.023 -42.586 1.00 88.12 581 HIS A O 1
ATOM 4442 N N . LEU A 1 582 ? 19.690 15.917 -43.259 1.00 90.06 582 LEU A N 1
ATOM 4443 C CA . LEU A 1 582 ? 20.789 15.329 -42.502 1.00 90.06 582 LEU A CA 1
ATOM 4444 C C . LEU A 1 582 ? 22.158 15.726 -43.074 1.00 90.06 582 LEU A C 1
ATOM 4446 O O . LEU A 1 582 ? 22.500 15.383 -44.203 1.00 90.06 582 LEU A O 1
ATOM 4450 N N . LEU A 1 583 ? 22.974 16.376 -42.243 1.00 91.56 583 LEU A N 1
ATOM 4451 C CA . LEU A 1 583 ? 24.378 16.689 -42.531 1.00 91.56 583 LEU A CA 1
ATOM 4452 C C . LEU A 1 583 ? 25.355 15.765 -41.795 1.00 91.56 583 LEU A C 1
ATOM 4454 O O . LEU A 1 583 ? 26.507 15.637 -42.200 1.00 91.56 583 LEU A O 1
ATOM 4458 N N . GLY A 1 584 ? 24.905 15.106 -40.726 1.00 90.94 584 GLY A N 1
ATOM 4459 C CA . GLY A 1 584 ? 25.674 14.080 -40.029 1.00 90.94 584 GLY A CA 1
ATOM 4460 C C . GLY A 1 584 ? 25.012 13.611 -38.736 1.00 90.94 584 GLY A C 1
ATOM 4461 O O . GLY A 1 584 ? 24.182 14.308 -38.153 1.00 90.94 584 GLY A O 1
ATOM 4462 N N . VAL A 1 585 ? 25.404 12.432 -38.262 1.00 91.12 585 VAL A N 1
ATOM 4463 C CA . VAL A 1 585 ? 24.994 11.854 -36.979 1.00 91.12 585 VAL A CA 1
ATOM 4464 C C . VAL A 1 585 ? 26.215 11.370 -36.203 1.00 91.12 585 VAL A C 1
ATOM 4466 O O . VAL A 1 585 ? 27.149 10.799 -36.763 1.00 91.12 585 VAL A O 1
ATOM 4469 N N . ARG A 1 586 ? 26.237 11.600 -34.893 1.00 89.94 586 ARG A N 1
ATOM 4470 C CA . ARG A 1 586 ? 27.338 11.195 -34.019 1.00 89.94 586 ARG A CA 1
ATOM 4471 C C . ARG A 1 586 ? 26.796 10.619 -32.723 1.00 89.94 586 ARG A C 1
ATOM 4473 O O . ARG A 1 586 ? 26.053 11.285 -32.013 1.00 89.94 586 ARG A O 1
ATOM 4480 N N . VAL A 1 587 ? 27.234 9.417 -32.362 1.00 86.88 587 VAL A N 1
ATOM 4481 C CA . VAL A 1 587 ? 27.048 8.905 -30.999 1.00 86.88 587 VAL A CA 1
ATOM 4482 C C . VAL A 1 587 ? 28.112 9.569 -30.130 1.00 86.88 587 VAL A C 1
ATOM 4484 O O . VAL A 1 587 ? 29.302 9.282 -30.251 1.00 86.88 587 VAL A O 1
ATOM 4487 N N . ALA A 1 588 ? 27.693 10.554 -29.341 1.00 81.25 588 ALA A N 1
ATOM 4488 C CA . ALA A 1 588 ? 28.578 11.454 -28.620 1.00 81.25 588 ALA A CA 1
ATOM 4489 C C . ALA A 1 588 ? 29.188 10.836 -27.360 1.00 81.25 588 ALA A C 1
ATOM 4491 O O . ALA A 1 588 ? 30.281 11.235 -26.961 1.00 81.25 588 ALA A O 1
ATOM 4492 N N . GLY A 1 589 ? 28.503 9.856 -26.780 1.00 72.75 589 GLY A N 1
ATOM 4493 C CA . GLY A 1 589 ? 28.959 9.090 -25.631 1.00 72.75 589 GLY A CA 1
ATOM 4494 C C . GLY A 1 589 ? 27.852 8.185 -25.104 1.00 72.75 589 GLY A C 1
ATOM 4495 O O . GLY A 1 589 ? 26.671 8.401 -25.386 1.00 72.75 589 GLY A O 1
ATOM 4496 N N . VAL A 1 590 ? 28.250 7.174 -24.339 1.00 60.84 590 VAL A N 1
ATOM 4497 C CA . VAL A 1 590 ? 27.343 6.439 -23.460 1.00 60.84 590 VAL A CA 1
ATOM 4498 C C . VAL A 1 590 ? 27.504 7.080 -22.095 1.00 60.84 590 VAL A C 1
ATOM 4500 O O . VAL A 1 590 ? 28.472 6.808 -21.388 1.00 60.84 590 VAL A O 1
ATOM 4503 N N . ASP A 1 591 ? 26.606 7.999 -21.757 1.00 54.50 591 ASP A N 1
ATOM 4504 C CA . ASP A 1 591 ? 26.556 8.492 -20.392 1.00 54.50 591 ASP A CA 1
ATOM 4505 C C . ASP A 1 591 ? 25.975 7.354 -19.552 1.00 54.50 591 ASP A C 1
ATOM 4507 O O . ASP A 1 591 ? 24.785 7.036 -19.631 1.00 54.50 591 ASP A O 1
ATOM 4511 N N . ALA A 1 592 ? 26.794 6.783 -18.674 1.00 42.88 592 ALA A N 1
ATOM 4512 C CA . ALA A 1 592 ? 26.304 6.057 -17.506 1.00 42.88 592 ALA A CA 1
ATOM 4513 C C . ALA A 1 592 ? 25.722 7.041 -16.470 1.00 42.88 592 ALA A C 1
ATOM 4515 O O . ALA A 1 592 ? 25.851 6.835 -15.266 1.00 42.88 592 ALA A O 1
ATOM 4516 N N . ALA A 1 593 ? 25.117 8.147 -16.924 1.00 40.78 593 ALA A N 1
ATOM 4517 C CA . ALA A 1 593 ? 24.351 9.037 -16.079 1.00 40.78 593 ALA A CA 1
ATOM 4518 C C . ALA A 1 593 ? 23.130 8.243 -15.625 1.00 40.78 593 ALA A C 1
ATOM 4520 O O . ALA A 1 593 ? 22.118 8.152 -16.320 1.00 40.78 593 ALA A O 1
ATOM 4521 N N . SER A 1 594 ? 23.285 7.620 -14.463 1.00 33.94 594 SER A N 1
ATOM 4522 C CA . SER A 1 594 ? 22.274 6.905 -13.714 1.00 33.94 594 SER A CA 1
ATOM 4523 C C . SER A 1 594 ? 21.067 7.818 -13.513 1.00 33.94 594 SER A C 1
ATOM 4525 O O . SER A 1 594 ? 20.976 8.545 -12.525 1.00 33.94 594 SER A O 1
ATOM 4527 N N . LYS A 1 595 ? 20.117 7.819 -14.449 1.00 33.62 595 LYS A N 1
ATOM 4528 C CA . LYS A 1 595 ? 18.757 8.208 -14.096 1.00 33.62 595 LYS A CA 1
ATOM 4529 C C . LYS A 1 595 ? 18.148 7.013 -13.393 1.00 33.62 595 LYS A C 1
ATOM 4531 O O . LYS A 1 595 ? 17.634 6.102 -14.038 1.00 33.62 595 LYS A O 1
ATOM 4536 N N . SER A 1 596 ? 18.263 7.028 -12.070 1.00 29.89 596 SER A N 1
ATOM 4537 C CA . SER A 1 596 ? 17.517 6.154 -11.184 1.00 29.89 596 SER A CA 1
ATOM 4538 C C . SER A 1 596 ? 16.032 6.426 -11.400 1.00 29.89 596 SER A C 1
ATOM 4540 O O . SER A 1 596 ? 15.463 7.410 -10.935 1.00 29.89 596 SER A O 1
ATOM 4542 N N . PHE A 1 597 ? 15.386 5.568 -12.180 1.00 33.91 597 PHE A N 1
ATOM 4543 C CA . PHE A 1 597 ? 13.943 5.440 -12.082 1.00 33.91 597 PHE A CA 1
ATOM 4544 C C . PHE A 1 597 ? 13.688 4.594 -10.853 1.00 33.91 597 PHE A C 1
ATOM 4546 O O . PHE A 1 597 ? 13.991 3.403 -10.850 1.00 33.91 597 PHE A O 1
ATOM 4553 N N . ARG A 1 598 ? 13.193 5.223 -9.793 1.00 32.69 598 ARG A N 1
ATOM 4554 C CA . ARG A 1 598 ? 12.907 4.521 -8.554 1.00 32.69 598 ARG A CA 1
ATOM 4555 C C . ARG A 1 598 ? 11.568 3.806 -8.703 1.00 32.69 598 ARG A C 1
ATOM 4557 O O . ARG A 1 598 ? 10.517 4.435 -8.684 1.00 32.69 598 ARG A O 1
ATOM 4564 N N . VAL A 1 599 ? 11.621 2.496 -8.909 1.00 31.45 599 VAL A N 1
ATOM 4565 C CA . VAL A 1 599 ? 10.464 1.600 -8.792 1.00 31.45 599 VAL A CA 1
ATOM 4566 C C . VAL A 1 599 ? 10.826 0.607 -7.696 1.00 31.45 599 VAL A C 1
ATOM 4568 O O . VAL A 1 599 ? 11.558 -0.351 -7.941 1.00 31.45 599 VAL A O 1
ATOM 4571 N N . GLY A 1 600 ? 10.398 0.894 -6.466 1.00 46.94 600 GLY A N 1
ATOM 4572 C CA . GLY A 1 600 ? 10.857 0.172 -5.275 1.00 46.94 600 GLY A CA 1
ATOM 4573 C C . GLY A 1 600 ? 12.355 0.376 -4.992 1.00 46.94 600 GLY A C 1
ATOM 4574 O O . GLY A 1 600 ? 12.863 1.496 -5.072 1.00 46.94 600 GLY A O 1
ATOM 4575 N N . ASP A 1 601 ? 13.060 -0.716 -4.679 1.00 30.64 601 ASP A N 1
ATOM 4576 C CA . ASP A 1 601 ? 14.448 -0.735 -4.171 1.00 30.64 601 ASP A CA 1
ATOM 4577 C C . ASP A 1 601 ? 15.569 -0.761 -5.216 1.00 30.64 601 ASP A C 1
ATOM 4579 O O . ASP A 1 601 ? 16.743 -0.875 -4.865 1.00 30.64 601 ASP A O 1
ATOM 4583 N N . VAL A 1 602 ? 15.256 -0.695 -6.508 1.00 28.84 602 VAL A N 1
ATOM 4584 C CA . VAL A 1 602 ? 16.277 -0.881 -7.546 1.00 28.84 602 VAL A CA 1
ATOM 4585 C C . VAL A 1 602 ? 16.557 0.424 -8.272 1.00 28.84 602 VAL A C 1
ATOM 4587 O O . VAL A 1 602 ? 15.700 0.965 -8.970 1.00 28.84 602 VAL A O 1
ATOM 4590 N N . ASP A 1 603 ? 17.808 0.874 -8.181 1.00 30.92 603 ASP A N 1
ATOM 4591 C CA . ASP A 1 603 ? 18.373 1.823 -9.132 1.00 30.92 603 ASP A CA 1
ATOM 4592 C C . ASP A 1 603 ? 18.542 1.114 -10.480 1.00 30.92 603 ASP A C 1
ATOM 4594 O O . ASP A 1 603 ? 19.464 0.323 -10.694 1.00 30.92 603 ASP A O 1
ATOM 4598 N N . PHE A 1 604 ? 17.638 1.380 -11.423 1.00 37.59 604 PHE A N 1
ATOM 4599 C CA . PHE A 1 604 ? 17.840 0.942 -12.799 1.00 37.59 604 PHE A CA 1
ATOM 4600 C C . PHE A 1 604 ? 18.986 1.747 -13.419 1.00 37.59 604 PHE A C 1
ATOM 4602 O O . PHE A 1 604 ? 18.781 2.844 -13.939 1.00 37.59 604 PHE A O 1
ATOM 4609 N N . VAL A 1 605 ? 20.198 1.186 -13.405 1.00 39.69 605 VAL A N 1
ATOM 4610 C CA . VAL A 1 605 ? 21.312 1.698 -14.209 1.00 39.69 605 VAL A CA 1
ATOM 4611 C C . VAL A 1 605 ? 21.016 1.360 -15.667 1.00 39.69 605 VAL A C 1
ATOM 4613 O O . VAL A 1 605 ? 21.224 0.237 -16.127 1.00 39.69 605 VAL A O 1
ATOM 4616 N N . ARG A 1 606 ? 20.454 2.327 -16.390 1.00 49.81 606 ARG A N 1
ATOM 4617 C CA . ARG A 1 606 ? 20.247 2.236 -17.835 1.00 49.81 606 ARG A CA 1
ATOM 4618 C C . ARG A 1 606 ? 21.273 3.108 -18.531 1.00 49.81 606 ARG A C 1
ATOM 4620 O O . ARG A 1 606 ? 21.453 4.267 -18.169 1.00 49.81 606 ARG A O 1
ATOM 4627 N N . GLU A 1 607 ? 21.925 2.538 -19.533 1.00 57.72 607 GLU A N 1
ATOM 4628 C CA . GLU A 1 607 ? 22.826 3.278 -20.406 1.00 57.72 607 GLU A CA 1
ATOM 4629 C C . GLU A 1 607 ? 22.024 4.328 -21.178 1.00 57.72 607 GLU A C 1
ATOM 4631 O O . GLU A 1 607 ? 21.009 4.012 -21.814 1.00 57.72 607 GLU A O 1
ATOM 4636 N N . ILE A 1 608 ? 22.460 5.585 -21.095 1.00 67.19 608 ILE A N 1
ATOM 4637 C CA . ILE A 1 608 ? 21.901 6.669 -21.892 1.00 67.19 608 ILE A CA 1
ATOM 4638 C C . ILE A 1 608 ? 22.861 6.923 -23.047 1.00 67.19 608 ILE A C 1
ATOM 4640 O O . ILE A 1 608 ? 23.980 7.400 -22.856 1.00 67.19 608 ILE A O 1
ATOM 4644 N N . LEU A 1 609 ? 22.418 6.614 -24.263 1.00 75.56 609 LEU A N 1
ATOM 4645 C CA . LEU A 1 609 ? 23.167 6.947 -25.469 1.00 75.56 609 LEU A CA 1
ATOM 4646 C C . LEU A 1 609 ? 22.887 8.413 -25.798 1.00 75.56 609 LEU A C 1
ATOM 4648 O O . LEU A 1 609 ? 21.746 8.792 -26.069 1.00 75.56 609 LEU A O 1
ATOM 4652 N N . THR A 1 610 ? 23.922 9.245 -25.766 1.00 84.31 610 THR A N 1
ATOM 4653 C CA . THR A 1 610 ? 23.831 10.631 -26.227 1.00 84.31 610 THR A CA 1
ATOM 4654 C C . THR A 1 610 ? 24.129 10.648 -27.718 1.00 84.31 610 THR A C 1
ATOM 4656 O O . THR A 1 610 ? 25.238 10.317 -28.138 1.00 84.31 610 THR A O 1
ATOM 4659 N N . VAL A 1 611 ? 23.142 11.021 -28.527 1.00 86.25 611 VAL A N 1
ATOM 4660 C CA . VAL A 1 611 ? 23.237 11.049 -29.990 1.00 86.25 611 VAL A CA 1
ATOM 4661 C C . VAL A 1 611 ? 23.018 12.467 -30.474 1.00 86.25 611 VAL A C 1
ATOM 4663 O O . VAL A 1 611 ? 22.036 13.109 -30.123 1.00 86.25 611 VAL A O 1
ATOM 4666 N N . GLU A 1 612 ? 23.936 12.960 -31.287 1.00 89.62 612 GLU A N 1
ATOM 4667 C CA . GLU A 1 612 ? 23.863 14.277 -31.896 1.00 89.62 612 GLU A CA 1
ATOM 4668 C C . GLU A 1 612 ? 23.547 14.142 -33.379 1.00 89.62 612 GLU A C 1
ATOM 4670 O O . GLU A 1 612 ? 24.229 13.413 -34.101 1.00 89.62 612 GLU A O 1
ATOM 4675 N N . VAL A 1 613 ? 22.533 14.870 -33.832 1.00 89.31 613 VAL A N 1
ATOM 4676 C CA . VAL A 1 613 ? 22.120 14.935 -35.232 1.00 89.31 613 VAL A CA 1
ATOM 4677 C C . VAL A 1 613 ? 22.295 16.363 -35.724 1.00 89.31 613 VAL A C 1
ATOM 4679 O O . VAL A 1 613 ? 21.817 17.308 -35.098 1.00 89.31 613 VAL A O 1
ATOM 4682 N N . TYR A 1 614 ? 22.997 16.515 -36.838 1.00 90.38 614 TYR A N 1
ATOM 4683 C CA . TYR A 1 614 ? 23.340 17.793 -37.447 1.00 90.38 614 TYR A CA 1
ATOM 4684 C C . TYR A 1 614 ? 22.473 18.009 -38.683 1.00 90.38 614 TYR A C 1
ATOM 4686 O O . TYR A 1 614 ? 22.434 17.140 -39.557 1.00 90.38 614 TYR A O 1
ATOM 4694 N N . LEU A 1 615 ? 21.786 19.151 -38.748 1.00 88.88 615 LEU A N 1
ATOM 4695 C CA . LEU A 1 615 ? 20.804 19.458 -39.789 1.00 88.88 615 LEU A CA 1
ATOM 4696 C C . LEU A 1 615 ? 21.111 20.767 -40.525 1.00 88.88 615 LEU A C 1
ATOM 4698 O O . LEU A 1 615 ? 21.684 21.701 -39.956 1.00 88.88 615 LEU A O 1
ATOM 4702 N N . ASP A 1 616 ? 20.686 20.849 -41.784 1.00 87.62 616 ASP A N 1
ATOM 4703 C CA . ASP A 1 616 ? 20.793 22.048 -42.628 1.00 87.62 616 ASP A CA 1
ATOM 4704 C C . ASP A 1 616 ? 19.637 23.054 -42.444 1.00 87.62 616 ASP A C 1
ATOM 4706 O O . ASP A 1 616 ? 19.648 24.127 -43.051 1.00 87.62 616 ASP A O 1
ATOM 4710 N N . VAL A 1 617 ? 18.669 22.749 -41.574 1.00 81.12 617 VAL A N 1
ATOM 4711 C CA . VAL A 1 617 ? 17.507 23.597 -41.257 1.00 81.12 617 VAL A CA 1
ATOM 4712 C C . VAL A 1 617 ? 17.709 24.300 -39.919 1.00 81.12 617 VAL A C 1
ATOM 4714 O O . VAL A 1 617 ? 18.290 23.735 -38.995 1.00 81.12 617 VAL A O 1
ATOM 4717 N N . ALA A 1 618 ? 17.234 25.542 -39.813 1.00 71.25 618 ALA A N 1
ATOM 4718 C CA . ALA A 1 618 ? 17.228 26.274 -38.551 1.00 71.25 618 ALA A CA 1
ATOM 4719 C C . ALA A 1 618 ? 16.173 25.693 -37.585 1.00 71.25 618 ALA A C 1
ATOM 4721 O O . ALA A 1 618 ? 15.100 25.281 -38.031 1.00 71.25 618 ALA A O 1
ATOM 4722 N N . PRO A 1 619 ? 16.438 25.663 -36.270 1.00 65.00 619 PRO A N 1
ATOM 4723 C CA . PRO A 1 619 ? 15.461 25.185 -35.302 1.00 65.00 619 PRO A CA 1
ATOM 4724 C C . PRO A 1 619 ? 14.350 26.233 -35.128 1.00 65.00 619 PRO A C 1
ATOM 4726 O O . PRO A 1 619 ? 14.593 27.301 -34.575 1.00 65.00 619 PRO A O 1
ATOM 4729 N N . GLU A 1 620 ? 13.132 25.944 -35.594 1.00 62.69 620 GLU A N 1
ATOM 4730 C CA . GLU A 1 620 ? 11.958 26.803 -35.347 1.00 62.69 620 GLU A CA 1
ATOM 4731 C C . GLU A 1 620 ? 11.252 26.417 -34.040 1.00 62.69 620 GLU A C 1
ATOM 4733 O O . GLU A 1 620 ? 11.059 27.246 -33.154 1.00 62.69 620 GLU A O 1
ATOM 4738 N N . ALA A 1 621 ? 10.920 25.131 -33.890 1.00 62.47 621 ALA A N 1
ATOM 4739 C CA . ALA A 1 621 ? 10.348 24.548 -32.680 1.00 62.47 621 ALA A CA 1
ATOM 4740 C C . ALA A 1 621 ? 10.935 23.140 -32.440 1.00 62.47 621 ALA A C 1
ATOM 4742 O O . ALA A 1 621 ? 11.198 22.420 -33.414 1.00 62.47 621 ALA A O 1
ATOM 4743 N N . PRO A 1 622 ? 11.133 22.705 -31.179 1.00 57.53 622 PRO A N 1
ATOM 4744 C CA . PRO A 1 622 ? 11.725 21.399 -30.869 1.00 57.53 622 PRO A CA 1
ATOM 4745 C C . PRO A 1 622 ? 10.955 20.221 -31.482 1.00 57.53 622 PRO A C 1
ATOM 4747 O O . PRO A 1 622 ? 11.565 19.285 -31.995 1.00 57.53 622 PRO A O 1
ATOM 4750 N N . GLU A 1 623 ? 9.622 20.295 -31.490 1.00 59.91 623 GLU A N 1
ATOM 4751 C CA . GLU A 1 623 ? 8.739 19.254 -32.032 1.00 59.91 623 GLU A CA 1
ATOM 4752 C C . GLU A 1 623 ? 8.882 19.112 -33.551 1.00 59.91 623 GLU A C 1
ATOM 4754 O O . GLU A 1 623 ? 9.048 18.009 -34.066 1.00 59.91 623 GLU A O 1
ATOM 4759 N N . TRP A 1 624 ? 8.924 20.236 -34.268 1.00 63.25 624 TRP A N 1
ATOM 4760 C CA . TRP A 1 624 ? 9.136 20.264 -35.717 1.00 63.25 624 TRP A CA 1
ATOM 4761 C C . TRP A 1 624 ? 10.546 19.815 -36.104 1.00 63.25 624 TRP A C 1
ATOM 4763 O O . TRP A 1 624 ? 10.729 19.096 -37.085 1.00 63.25 624 TRP A O 1
ATOM 4773 N N . SER A 1 625 ? 11.545 20.175 -35.298 1.00 66.19 625 SER A N 1
ATOM 4774 C CA . SER A 1 625 ? 12.934 19.762 -35.523 1.00 66.19 625 SER A CA 1
ATOM 4775 C C . SER A 1 625 ? 13.113 18.250 -35.330 1.00 66.19 625 SER A C 1
ATOM 4777 O O . SER A 1 625 ? 13.842 17.612 -36.088 1.00 66.19 625 SER A O 1
ATOM 4779 N N . ALA A 1 626 ? 12.395 17.649 -34.373 1.00 64.56 626 ALA A N 1
ATOM 4780 C CA . ALA A 1 626 ? 12.392 16.203 -34.155 1.00 64.56 626 ALA A CA 1
ATOM 4781 C C . ALA A 1 626 ? 11.717 15.417 -35.296 1.00 64.56 626 ALA A C 1
ATOM 4783 O O . ALA A 1 626 ? 12.097 14.277 -35.547 1.00 64.56 626 ALA A O 1
ATOM 4784 N N . VAL A 1 627 ? 10.766 16.014 -36.026 1.00 65.12 627 VAL A N 1
ATOM 4785 C CA . VAL A 1 627 ? 10.169 15.400 -37.230 1.00 65.12 627 VAL A CA 1
ATOM 4786 C C . VAL A 1 627 ? 11.179 15.314 -38.380 1.00 65.12 627 VAL A C 1
ATOM 4788 O O . VAL A 1 627 ? 11.153 14.353 -39.147 1.00 65.12 627 VAL A O 1
ATOM 4791 N N . MET A 1 628 ? 12.096 16.282 -38.486 1.00 69.69 628 MET A N 1
ATOM 4792 C CA . MET A 1 628 ? 13.151 16.272 -39.510 1.00 69.69 628 MET A CA 1
ATOM 4793 C C . MET A 1 628 ? 14.212 15.200 -39.243 1.00 69.69 628 MET A C 1
ATOM 4795 O O . MET A 1 628 ? 14.825 14.697 -40.178 1.00 69.69 628 MET A O 1
ATOM 4799 N N . ALA A 1 629 ? 14.406 14.815 -37.984 1.00 70.06 629 ALA A N 1
ATOM 4800 C CA . ALA A 1 629 ? 15.283 13.725 -37.578 1.00 70.06 629 ALA A CA 1
ATOM 4801 C C . ALA A 1 629 ? 14.527 12.768 -36.641 1.00 70.06 629 ALA A C 1
ATOM 4803 O O . ALA A 1 629 ? 14.738 12.805 -35.423 1.00 70.06 629 ALA A O 1
ATOM 4804 N N . PRO A 1 630 ? 13.617 11.935 -37.182 1.00 64.88 630 PRO A N 1
ATOM 4805 C CA . PRO A 1 630 ? 12.792 11.070 -36.357 1.00 64.88 630 PRO A CA 1
ATOM 4806 C C . PRO A 1 630 ? 13.669 10.076 -35.583 1.00 64.88 630 PRO A C 1
ATOM 4808 O O . PRO A 1 630 ? 14.718 9.657 -36.089 1.00 64.88 630 PRO A O 1
ATOM 4811 N N . PRO A 1 631 ? 13.255 9.684 -34.364 1.00 59.12 631 PRO A N 1
ATOM 4812 C CA . PRO A 1 631 ? 13.974 8.676 -33.605 1.00 59.12 631 PRO A CA 1
ATOM 4813 C C . PRO A 1 631 ? 14.041 7.371 -34.411 1.00 59.12 631 PRO A C 1
ATOM 4815 O O . PRO A 1 631 ? 13.124 7.030 -35.159 1.00 59.12 631 PRO A O 1
ATOM 4818 N N . TRP A 1 632 ? 15.181 6.696 -34.279 1.00 73.94 632 TRP A N 1
ATOM 4819 C CA . TRP A 1 632 ? 15.569 5.434 -34.919 1.00 73.94 632 TRP A CA 1
ATOM 4820 C C . TRP A 1 632 ? 14.480 4.348 -34.865 1.00 73.94 632 TRP A C 1
ATOM 4822 O O . TRP A 1 632 ? 13.483 4.435 -34.151 1.00 73.94 632 TRP A O 1
ATOM 4832 N N . SER A 1 633 ? 14.701 3.283 -35.634 1.00 72.88 633 SER A N 1
ATOM 4833 C CA . SER A 1 633 ? 13.815 2.120 -35.715 1.00 72.88 633 SER A CA 1
ATOM 4834 C C . SER A 1 633 ? 13.434 1.556 -34.338 1.00 72.88 633 SER A C 1
ATOM 4836 O O . SER A 1 633 ? 14.267 1.441 -33.439 1.00 72.88 633 SER A O 1
ATOM 4838 N N . THR A 1 634 ? 12.175 1.130 -34.197 1.00 70.31 634 THR A N 1
ATOM 4839 C CA . THR A 1 634 ? 11.698 0.347 -33.042 1.00 70.31 634 THR A CA 1
ATOM 4840 C C . THR A 1 634 ? 12.119 -1.125 -33.106 1.00 70.31 634 THR A C 1
ATOM 4842 O O . THR A 1 634 ? 11.894 -1.873 -32.156 1.00 70.31 634 THR A O 1
ATOM 4845 N N . LEU A 1 635 ? 12.724 -1.546 -34.219 1.00 75.81 635 LEU A N 1
ATOM 4846 C CA . LEU A 1 635 ? 13.292 -2.874 -34.436 1.00 75.81 635 LEU A CA 1
ATOM 4847 C C . LEU A 1 635 ? 14.818 -2.834 -34.281 1.00 75.81 635 LEU A C 1
ATOM 4849 O O . LEU A 1 635 ? 15.425 -1.870 -34.764 1.00 75.81 635 LEU A O 1
ATOM 4853 N N . PRO A 1 636 ? 15.437 -3.879 -33.699 1.00 82.19 636 PRO A N 1
ATOM 4854 C CA . PRO A 1 636 ? 16.889 -3.982 -33.635 1.00 82.19 636 PRO A CA 1
ATOM 4855 C C . PRO A 1 636 ? 17.489 -4.075 -35.041 1.00 82.19 636 PRO A C 1
ATOM 4857 O O . PRO A 1 636 ? 16.860 -4.597 -35.971 1.00 82.19 636 PRO A O 1
ATOM 4860 N N . TRP A 1 637 ? 18.726 -3.602 -35.205 1.00 85.00 637 TRP A N 1
ATOM 4861 C CA . TRP A 1 637 ? 19.387 -3.550 -36.515 1.00 85.00 637 TRP A CA 1
ATOM 4862 C C . TRP A 1 637 ? 19.484 -4.934 -37.174 1.00 85.00 637 TRP A C 1
ATOM 4864 O O . TRP A 1 637 ? 19.341 -5.054 -38.388 1.00 85.00 637 TRP A O 1
ATOM 4874 N N . THR A 1 638 ? 19.650 -5.993 -36.378 1.00 85.62 638 THR A N 1
ATOM 4875 C CA . THR A 1 638 ? 19.694 -7.384 -36.853 1.00 85.62 638 THR A CA 1
ATOM 4876 C C . THR A 1 638 ? 18.400 -7.798 -37.550 1.00 85.62 638 THR A C 1
ATOM 4878 O O . THR A 1 638 ? 18.440 -8.492 -38.564 1.00 85.62 638 THR A O 1
ATOM 4881 N N . VAL A 1 639 ? 17.248 -7.344 -37.051 1.00 84.00 639 VAL A N 1
ATOM 4882 C CA . VAL A 1 639 ? 15.944 -7.615 -37.665 1.00 84.00 639 VAL A CA 1
ATOM 4883 C C . VAL A 1 639 ? 15.796 -6.839 -38.970 1.00 84.00 639 VAL A C 1
ATOM 4885 O O . VAL A 1 639 ? 15.347 -7.418 -39.957 1.00 84.00 639 VAL A O 1
ATOM 4888 N N . LEU A 1 640 ? 16.238 -5.578 -39.017 1.00 83.44 640 LEU A N 1
ATOM 4889 C CA . LEU A 1 640 ? 16.237 -4.793 -40.257 1.00 83.44 640 LEU A CA 1
ATOM 4890 C C . LEU A 1 640 ? 17.076 -5.465 -41.353 1.00 83.44 640 LEU A C 1
ATOM 4892 O O . LEU A 1 640 ? 16.580 -5.640 -42.462 1.00 83.44 640 LEU A O 1
ATOM 4896 N N . VAL A 1 641 ? 18.283 -5.942 -41.027 1.00 87.69 641 VAL A N 1
ATOM 4897 C CA . VAL A 1 641 ? 19.140 -6.691 -41.969 1.00 87.69 641 VAL A CA 1
ATOM 4898 C C . VAL A 1 641 ? 18.423 -7.928 -42.512 1.00 87.69 641 VAL A C 1
ATOM 4900 O O . VAL A 1 641 ? 18.437 -8.181 -43.714 1.00 87.69 641 VAL A O 1
ATOM 4903 N N . LEU A 1 642 ? 17.780 -8.714 -41.640 1.00 86.19 642 LEU A N 1
ATOM 4904 C CA . LEU A 1 642 ? 17.052 -9.916 -42.060 1.00 86.19 642 LEU A CA 1
ATOM 4905 C C . LEU A 1 642 ? 15.890 -9.581 -42.999 1.00 86.19 642 LEU A C 1
ATOM 4907 O O . LEU A 1 642 ? 15.597 -10.343 -43.922 1.00 86.19 642 LEU A O 1
ATOM 4911 N N . MET A 1 643 ? 15.235 -8.442 -42.783 1.00 84.19 643 MET A N 1
ATOM 4912 C CA . MET A 1 643 ? 14.179 -7.962 -43.667 1.00 84.19 643 MET A CA 1
ATOM 4913 C C . MET A 1 643 ? 14.737 -7.522 -45.020 1.00 84.19 643 MET A C 1
ATOM 4915 O O . MET A 1 643 ? 14.165 -7.888 -46.044 1.00 84.19 643 MET A O 1
ATOM 4919 N N . GLU A 1 644 ? 15.860 -6.800 -45.046 1.00 86.00 644 GLU A N 1
ATOM 4920 C CA . GLU A 1 644 ? 16.554 -6.444 -46.291 1.00 86.00 644 GLU A CA 1
ATOM 4921 C C . GLU A 1 644 ? 16.946 -7.687 -47.089 1.00 86.00 644 GLU A C 1
ATOM 4923 O O . GLU A 1 644 ? 16.726 -7.739 -48.300 1.00 86.00 644 GLU A O 1
ATOM 4928 N N . GLU A 1 645 ? 17.455 -8.717 -46.416 1.00 86.38 645 GLU A N 1
ATOM 4929 C CA . GLU A 1 645 ? 17.838 -9.976 -47.051 1.00 86.38 645 GLU A CA 1
ATOM 4930 C C . GLU A 1 645 ? 16.617 -10.719 -47.612 1.00 86.38 645 GLU A C 1
ATOM 4932 O O . GLU A 1 645 ? 16.644 -11.219 -48.739 1.00 86.38 645 GLU A O 1
ATOM 4937 N N . ALA A 1 646 ? 15.505 -10.744 -46.870 1.00 82.00 646 ALA A N 1
ATOM 4938 C CA . ALA A 1 646 ? 14.253 -11.330 -47.341 1.00 82.00 646 ALA A CA 1
ATOM 4939 C C . ALA A 1 646 ? 13.704 -10.604 -48.580 1.00 82.00 646 ALA A C 1
ATOM 4941 O O . ALA A 1 646 ? 13.202 -11.255 -49.498 1.00 82.00 646 ALA A O 1
ATOM 4942 N N . VAL A 1 647 ? 13.812 -9.273 -48.633 1.00 83.19 647 VAL A N 1
ATOM 4943 C CA . VAL A 1 647 ? 13.389 -8.482 -49.798 1.00 83.19 647 VAL A CA 1
ATOM 4944 C C . VAL A 1 647 ? 14.338 -8.689 -50.977 1.00 83.19 647 VAL A C 1
ATOM 4946 O O . VAL A 1 647 ? 13.882 -8.932 -52.092 1.00 83.19 647 VAL A O 1
ATOM 4949 N N . THR A 1 648 ? 15.649 -8.696 -50.736 1.00 83.81 648 THR A N 1
ATOM 4950 C CA . THR A 1 648 ? 16.678 -8.910 -51.769 1.00 83.81 648 THR A CA 1
ATOM 4951 C C . THR A 1 648 ? 16.554 -10.289 -52.424 1.00 83.81 648 THR A C 1
ATOM 4953 O O . THR A 1 648 ? 16.720 -10.424 -53.634 1.00 83.81 648 THR A O 1
ATOM 4956 N N . ARG A 1 649 ? 16.173 -11.315 -51.652 1.00 81.31 649 ARG A N 1
ATOM 4957 C CA . ARG A 1 649 ? 15.891 -12.673 -52.156 1.00 81.31 649 ARG A CA 1
ATOM 4958 C C . ARG A 1 649 ? 14.505 -12.832 -52.793 1.00 81.31 649 ARG A C 1
ATOM 4960 O O . ARG A 1 649 ? 14.174 -13.920 -53.263 1.00 81.31 649 ARG A O 1
ATOM 4967 N N . GLY A 1 650 ? 13.678 -11.78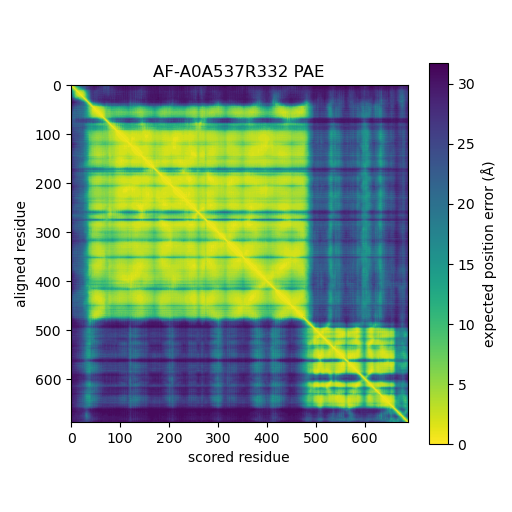5 -52.784 1.00 77.12 650 GLY A N 1
ATOM 4968 C CA . GLY A 1 650 ? 12.315 -11.805 -53.319 1.00 77.12 650 GLY A CA 1
ATOM 4969 C C . GLY A 1 650 ? 11.306 -12.585 -52.468 1.00 77.12 650 GLY A C 1
ATOM 4970 O O . GLY A 1 650 ? 10.246 -12.962 -52.962 1.00 77.12 650 GLY A O 1
ATOM 4971 N N . TRP A 1 651 ? 11.612 -12.857 -51.196 1.00 78.75 651 TRP A N 1
ATOM 4972 C CA . TRP A 1 651 ? 10.706 -13.549 -50.269 1.00 78.75 651 TRP A CA 1
ATOM 4973 C C . TRP A 1 651 ? 9.627 -12.623 -49.691 1.00 78.75 651 TRP A C 1
ATOM 4975 O O . TRP A 1 651 ? 8.567 -13.094 -49.265 1.00 78.75 651 TRP A O 1
ATOM 4985 N N . ALA A 1 652 ? 9.888 -11.315 -49.672 1.00 79.44 652 ALA A N 1
ATOM 4986 C CA . ALA A 1 652 ? 8.979 -10.282 -49.190 1.00 79.44 652 ALA A CA 1
ATOM 4987 C C . ALA A 1 652 ? 9.190 -8.954 -49.942 1.00 79.44 652 ALA A C 1
ATOM 4989 O O . ALA A 1 652 ? 10.120 -8.825 -50.732 1.00 79.44 652 ALA A O 1
ATOM 4990 N N . ALA A 1 653 ? 8.340 -7.959 -49.681 1.00 79.44 653 ALA A N 1
ATOM 4991 C CA . ALA A 1 653 ? 8.520 -6.584 -50.146 1.00 79.44 653 ALA A CA 1
ATOM 4992 C C . ALA A 1 653 ? 8.233 -5.603 -49.000 1.00 79.44 653 ALA A C 1
ATOM 4994 O O . ALA A 1 653 ? 7.367 -5.868 -48.163 1.00 79.44 653 ALA A O 1
ATOM 4995 N N . PHE A 1 654 ? 8.926 -4.462 -48.954 1.00 76.94 654 PHE A N 1
ATOM 4996 C CA . PHE A 1 654 ? 8.667 -3.426 -47.944 1.00 76.94 654 PHE A CA 1
ATOM 4997 C C . PHE A 1 654 ? 7.354 -2.673 -48.195 1.00 76.94 654 PHE A C 1
ATOM 4999 O O . PHE A 1 654 ? 6.683 -2.256 -47.251 1.00 76.94 654 PHE A O 1
ATOM 5006 N N . SER A 1 655 ? 6.938 -2.555 -49.456 1.00 75.75 655 SER A N 1
ATOM 5007 C CA . SER A 1 655 ? 5.692 -1.899 -49.840 1.00 75.75 655 SER A CA 1
ATOM 5008 C C . SER A 1 655 ? 4.885 -2.713 -50.850 1.00 75.75 655 SER A C 1
ATOM 5010 O O . SER A 1 655 ? 5.400 -3.565 -51.571 1.00 75.75 655 SER A O 1
ATOM 5012 N N . ALA A 1 656 ? 3.582 -2.422 -50.922 1.00 69.25 656 ALA A N 1
ATOM 5013 C CA . ALA A 1 656 ? 2.690 -3.038 -51.905 1.00 69.25 656 ALA A CA 1
ATOM 5014 C C . ALA A 1 656 ? 3.050 -2.658 -53.354 1.00 69.25 656 ALA A C 1
ATOM 5016 O O . ALA A 1 656 ? 2.702 -3.387 -54.276 1.00 69.25 656 ALA A O 1
ATOM 5017 N N . ILE A 1 657 ? 3.740 -1.530 -53.545 1.00 65.69 657 ILE A N 1
ATOM 5018 C CA . ILE A 1 657 ? 4.167 -1.027 -54.855 1.00 65.69 657 ILE A CA 1
ATOM 5019 C C . ILE A 1 657 ? 5.399 -1.800 -55.347 1.00 65.69 657 ILE A C 1
ATOM 5021 O O . ILE A 1 657 ? 5.479 -2.127 -56.526 1.00 65.69 657 ILE A O 1
ATOM 5025 N N . SER A 1 658 ? 6.302 -2.182 -54.441 1.00 64.69 658 SER A N 1
ATOM 5026 C CA . SER A 1 658 ? 7.494 -2.998 -54.739 1.00 64.69 658 SER A CA 1
ATOM 5027 C C . SER A 1 658 ? 7.204 -4.496 -54.881 1.00 64.69 658 SER A C 1
ATOM 5029 O O . SER A 1 658 ? 8.114 -5.315 -54.996 1.00 64.69 658 SER A O 1
ATOM 5031 N N . CYS A 1 659 ? 5.931 -4.883 -54.846 1.00 63.41 659 CYS A N 1
ATOM 5032 C CA . CYS A 1 659 ? 5.505 -6.271 -54.862 1.00 63.41 659 CYS A CA 1
ATOM 5033 C C . CYS A 1 659 ? 5.437 -6.807 -56.302 1.00 63.41 659 CYS A C 1
ATOM 5035 O O . CYS A 1 659 ? 4.453 -6.595 -57.011 1.00 63.41 659 CYS A O 1
ATOM 5037 N N . ALA A 1 660 ? 6.475 -7.519 -56.749 1.00 52.91 660 ALA A N 1
ATOM 5038 C CA . ALA A 1 660 ? 6.472 -8.169 -58.060 1.00 52.91 660 ALA A CA 1
ATOM 5039 C C . ALA A 1 660 ? 5.537 -9.403 -58.075 1.00 52.91 660 ALA A C 1
ATOM 5041 O O . ALA A 1 660 ? 5.538 -10.192 -57.127 1.00 52.91 660 ALA A O 1
ATOM 5042 N N . PRO A 1 661 ? 4.767 -9.651 -59.152 1.00 47.06 661 PRO A N 1
ATOM 5043 C CA . PRO A 1 661 ? 3.892 -10.815 -59.256 1.00 47.06 661 PRO A CA 1
ATOM 5044 C C . PRO A 1 661 ? 4.706 -12.059 -59.644 1.00 47.06 661 PRO A C 1
ATOM 5046 O O . PRO A 1 661 ? 4.581 -12.567 -60.758 1.00 47.06 661 PRO A O 1
ATOM 5049 N N . ARG A 1 662 ? 5.581 -12.560 -58.765 1.00 45.59 662 ARG A N 1
ATOM 5050 C CA . ARG A 1 662 ? 6.340 -13.793 -59.026 1.00 45.59 662 ARG A CA 1
ATOM 5051 C C . ARG A 1 662 ? 6.422 -14.701 -57.794 1.00 45.59 662 ARG A C 1
ATOM 5053 O O . ARG A 1 662 ? 6.946 -14.326 -56.755 1.00 45.59 662 ARG A O 1
ATOM 5060 N N . SER A 1 663 ? 5.973 -15.938 -58.015 1.00 37.75 663 SER A N 1
ATOM 5061 C CA . SER A 1 663 ? 6.120 -17.163 -57.211 1.00 37.75 663 SER A CA 1
ATOM 5062 C C . SER A 1 663 ? 4.964 -17.582 -56.284 1.00 37.75 663 SER A C 1
ATOM 5064 O O . SER A 1 663 ? 4.248 -16.793 -55.674 1.00 37.75 663 SER A O 1
ATOM 5066 N N . SER A 1 664 ? 4.751 -18.896 -56.297 1.00 36.91 664 SER A N 1
ATOM 5067 C CA . SER A 1 664 ? 3.618 -19.687 -55.824 1.00 36.91 664 SER A CA 1
ATOM 5068 C C . SER A 1 664 ? 3.924 -20.356 -54.477 1.00 36.91 664 SER A C 1
ATOM 5070 O O . SER A 1 664 ? 4.423 -21.479 -54.456 1.00 36.91 664 SER A O 1
ATOM 5072 N N . ALA A 1 665 ? 3.624 -19.698 -53.353 1.00 33.19 665 ALA A N 1
ATOM 5073 C CA . ALA A 1 665 ? 3.732 -20.300 -52.015 1.00 33.19 665 ALA A CA 1
ATOM 5074 C C . ALA A 1 665 ? 2.572 -19.859 -51.086 1.00 33.19 665 ALA A C 1
ATOM 5076 O O . ALA A 1 665 ? 2.109 -18.720 -51.197 1.00 33.19 665 ALA A O 1
ATOM 5077 N N . PRO A 1 666 ? 2.078 -20.735 -50.181 1.00 31.92 666 PRO A N 1
ATOM 5078 C CA . PRO A 1 666 ? 0.786 -20.579 -49.498 1.00 31.92 666 PRO A CA 1
ATOM 5079 C C . PRO A 1 666 ? 0.773 -19.474 -48.426 1.00 31.92 666 PRO A C 1
ATOM 5081 O O . PRO A 1 666 ? 1.807 -19.107 -47.870 1.00 31.92 666 PRO A O 1
ATOM 5084 N N . SER A 1 667 ? -0.420 -18.921 -48.189 1.00 30.19 667 SER A N 1
ATOM 5085 C CA . SER A 1 667 ? -0.757 -17.633 -47.554 1.00 30.19 667 SER A CA 1
ATOM 5086 C C . SER A 1 667 ? -0.878 -17.626 -46.018 1.00 30.19 667 SER A C 1
ATOM 5088 O O . SER A 1 667 ? -1.468 -18.543 -45.458 1.00 30.19 667 SER A O 1
ATOM 5090 N N . LEU A 1 668 ? -0.479 -16.518 -45.370 1.00 28.91 668 LEU A N 1
ATOM 5091 C CA . LEU A 1 668 ? -0.855 -16.124 -43.993 1.00 28.91 668 LEU A CA 1
ATOM 5092 C C . LEU A 1 668 ? -1.337 -14.647 -43.970 1.00 28.91 668 LEU A C 1
ATOM 5094 O O . LEU A 1 668 ? -0.935 -13.881 -44.851 1.00 28.91 668 LEU A O 1
ATOM 5098 N N . PRO A 1 669 ? -2.239 -14.254 -43.045 1.00 27.84 669 PRO A N 1
ATOM 5099 C CA . PRO A 1 669 ? -3.058 -13.040 -43.153 1.00 27.84 669 PRO A CA 1
ATOM 5100 C C . PRO A 1 669 ? -2.347 -11.712 -42.824 1.00 27.84 669 PRO A C 1
ATOM 5102 O O . PRO A 1 669 ? -1.320 -11.659 -42.158 1.00 27.84 669 PRO A O 1
ATOM 5105 N N . ILE A 1 670 ? -2.956 -10.636 -43.334 1.00 30.86 670 ILE A N 1
ATOM 5106 C CA . ILE A 1 670 ? -2.521 -9.231 -43.363 1.00 30.86 670 ILE A CA 1
ATOM 5107 C C . ILE A 1 670 ? -2.969 -8.513 -42.076 1.00 30.86 670 ILE A C 1
ATOM 5109 O O . ILE A 1 670 ? -4.160 -8.530 -41.776 1.00 30.86 670 ILE A O 1
ATOM 5113 N N . LEU A 1 671 ? -2.064 -7.818 -41.374 1.00 24.47 671 LEU A N 1
ATOM 5114 C CA . LEU A 1 671 ? -2.398 -6.868 -40.297 1.00 24.47 671 LEU A CA 1
ATOM 5115 C C . LEU A 1 671 ? -2.084 -5.424 -40.746 1.00 24.47 671 LEU A C 1
ATOM 5117 O O . LEU A 1 671 ? -0.982 -5.174 -41.242 1.00 24.47 671 LEU A O 1
ATOM 5121 N N . PRO A 1 672 ? -3.019 -4.463 -40.613 1.00 24.53 672 PRO A N 1
ATOM 5122 C CA . PRO A 1 672 ? -2.753 -3.053 -40.874 1.00 24.53 672 PRO A CA 1
ATOM 5123 C C . PRO A 1 672 ? -2.116 -2.405 -39.635 1.00 24.53 672 PRO A C 1
ATOM 5125 O O . PRO A 1 672 ? -2.624 -2.559 -38.530 1.00 24.53 672 PRO A O 1
ATOM 5128 N N . LEU A 1 673 ? -1.026 -1.654 -39.813 1.00 31.55 673 LEU A N 1
ATOM 5129 C CA . LEU A 1 673 ? -0.458 -0.800 -38.765 1.00 31.55 673 LEU A CA 1
ATOM 5130 C C . LEU A 1 673 ? -0.477 0.651 -39.238 1.00 31.55 673 LEU A C 1
ATOM 5132 O O . LEU A 1 673 ? -0.067 0.962 -40.357 1.00 31.55 673 LEU A O 1
ATOM 5136 N N . ASN A 1 674 ? -1.066 1.488 -38.387 1.00 24.09 674 ASN A N 1
ATOM 5137 C CA . ASN A 1 674 ? -1.481 2.852 -38.664 1.00 24.09 674 ASN A CA 1
ATOM 5138 C C . ASN A 1 674 ? -0.321 3.844 -38.477 1.00 24.09 674 ASN A C 1
ATOM 5140 O O . ASN A 1 674 ? 0.615 3.614 -37.712 1.00 24.09 674 ASN A O 1
ATOM 5144 N N . SER A 1 675 ? -0.412 4.944 -39.216 1.00 30.16 675 SER A N 1
ATOM 5145 C CA . SER A 1 675 ? 0.544 6.043 -39.350 1.00 30.16 675 SER A CA 1
ATOM 5146 C C . SER A 1 675 ? 0.930 6.684 -38.013 1.00 30.16 675 SER A C 1
ATOM 5148 O O . SER A 1 675 ? 0.068 7.302 -37.398 1.00 30.16 675 SER A O 1
ATOM 5150 N N . SER A 1 676 ? 2.195 6.563 -37.590 1.00 29.17 676 SER A N 1
ATOM 5151 C CA . SER A 1 676 ? 2.947 7.512 -36.723 1.00 29.17 676 SER A CA 1
ATOM 5152 C C . SER A 1 676 ? 4.308 6.946 -36.292 1.00 29.17 676 SER A C 1
ATOM 5154 O O . SER A 1 676 ? 5.200 7.701 -35.931 1.00 29.17 676 SER A O 1
ATOM 5156 N N . ALA A 1 677 ? 4.493 5.625 -36.357 1.00 30.89 677 ALA A N 1
ATOM 5157 C CA . ALA A 1 677 ? 5.779 4.968 -36.149 1.00 30.89 677 ALA A CA 1
ATOM 5158 C C . ALA A 1 677 ? 6.200 4.278 -37.446 1.00 30.89 677 ALA A C 1
ATOM 5160 O O . ALA A 1 677 ? 5.377 3.640 -38.106 1.00 30.89 677 ALA A O 1
ATOM 5161 N N . THR A 1 678 ? 7.474 4.396 -37.810 1.00 34.59 678 THR A N 1
ATOM 5162 C CA . THR A 1 678 ? 8.089 3.771 -38.987 1.00 34.59 678 THR A CA 1
ATOM 5163 C C . THR A 1 678 ? 8.201 2.251 -38.797 1.00 34.59 678 THR A C 1
ATOM 5165 O O . THR A 1 678 ? 9.287 1.685 -38.788 1.00 34.59 678 THR A O 1
ATOM 5168 N N . VAL A 1 679 ? 7.075 1.561 -38.603 1.00 34.22 679 VAL A N 1
ATOM 5169 C CA . VAL A 1 679 ? 7.004 0.099 -38.634 1.00 34.22 679 VAL A CA 1
ATOM 5170 C C . VAL A 1 679 ? 6.864 -0.307 -40.092 1.00 34.22 679 VAL A C 1
ATOM 5172 O O . VAL A 1 679 ? 5.766 -0.486 -40.620 1.00 34.22 679 VAL A O 1
ATOM 5175 N N . ILE A 1 680 ? 7.997 -0.428 -40.773 1.00 40.34 680 ILE A N 1
ATOM 5176 C CA . ILE A 1 680 ? 8.044 -1.009 -42.112 1.00 40.34 680 ILE A CA 1
ATOM 5177 C C . ILE A 1 680 ? 8.061 -2.525 -41.927 1.00 40.34 680 ILE A C 1
ATOM 5179 O O . ILE A 1 680 ? 9.109 -3.142 -42.005 1.00 40.34 680 ILE A O 1
ATOM 5183 N N . ALA A 1 681 ? 6.926 -3.154 -41.633 1.00 36.53 681 ALA A N 1
ATOM 5184 C CA . ALA A 1 681 ? 6.849 -4.613 -41.692 1.00 36.53 681 ALA A CA 1
ATOM 5185 C C . ALA A 1 681 ? 6.808 -5.063 -43.170 1.00 36.53 681 ALA A C 1
ATOM 5187 O O . ALA A 1 681 ? 6.046 -4.469 -43.943 1.00 36.53 681 ALA A O 1
ATOM 5188 N N . PRO A 1 682 ? 7.554 -6.104 -43.592 1.00 35.97 682 PRO A N 1
ATOM 5189 C CA . PRO A 1 682 ? 7.461 -6.615 -44.954 1.00 35.97 682 PRO A CA 1
ATOM 5190 C C . PRO A 1 682 ? 6.045 -7.144 -45.214 1.00 35.97 682 PRO A C 1
ATOM 5192 O O . PRO A 1 682 ? 5.506 -7.920 -44.421 1.00 35.97 682 PRO A O 1
ATOM 5195 N N . LYS A 1 683 ? 5.426 -6.742 -46.325 1.00 40.34 683 LYS A N 1
ATOM 5196 C CA . LYS A 1 683 ? 4.086 -7.185 -46.734 1.00 40.34 683 LYS A CA 1
ATOM 5197 C C . LYS A 1 683 ? 4.203 -8.213 -47.862 1.00 40.34 683 LYS A C 1
ATOM 5199 O O . LYS A 1 683 ? 4.990 -8.049 -48.789 1.00 40.34 683 LYS A O 1
ATOM 5204 N N . ARG A 1 684 ? 3.401 -9.282 -47.805 1.00 43.44 684 ARG A N 1
ATOM 5205 C CA . ARG A 1 684 ? 3.293 -10.277 -48.889 1.00 43.44 684 ARG A CA 1
ATOM 5206 C C . ARG A 1 684 ? 2.352 -9.790 -49.994 1.00 43.44 684 ARG A C 1
ATOM 5208 O O . ARG A 1 684 ? 1.284 -9.251 -49.705 1.00 43.44 684 ARG A O 1
ATOM 5215 N N . CYS A 1 685 ? 2.707 -10.046 -51.251 1.00 36.66 685 CYS A N 1
ATOM 5216 C CA . CYS A 1 685 ? 1.878 -9.696 -52.405 1.00 36.66 685 CYS A CA 1
ATOM 5217 C C . CYS A 1 685 ? 0.606 -10.556 -52.449 1.00 36.66 685 CYS A C 1
ATOM 5219 O O . CYS A 1 685 ? 0.684 -11.785 -52.480 1.00 36.66 685 CYS A O 1
ATOM 5221 N N . ARG A 1 686 ? -0.575 -9.928 -52.501 1.00 36.66 686 ARG A N 1
ATOM 5222 C CA . ARG A 1 686 ? -1.835 -10.601 -52.866 1.00 36.66 686 ARG A CA 1
ATOM 5223 C C . ARG A 1 686 ? -1.963 -10.637 -54.392 1.00 36.66 686 ARG A C 1
ATOM 5225 O O . ARG A 1 686 ? -1.753 -9.614 -55.038 1.00 36.66 686 ARG A O 1
ATOM 5232 N N . ARG A 1 687 ? -2.379 -11.772 -54.962 1.00 32.03 687 ARG A N 1
ATOM 5233 C CA . ARG A 1 687 ? -2.995 -11.787 -56.302 1.00 32.03 687 ARG A CA 1
ATOM 5234 C C . ARG A 1 687 ? -4.362 -11.089 -56.224 1.00 32.03 687 ARG A C 1
ATOM 5236 O O . ARG A 1 687 ? -5.077 -11.293 -55.241 1.00 32.03 687 ARG A O 1
ATOM 5243 N N . ARG A 1 688 ? -4.692 -10.271 -57.228 1.00 35.53 688 ARG A N 1
ATOM 5244 C CA . ARG A 1 688 ? -6.092 -10.008 -57.589 1.00 35.53 688 ARG A CA 1
ATOM 5245 C C . ARG A 1 688 ? -6.657 -11.222 -58.306 1.00 35.53 688 ARG A C 1
ATOM 5247 O O . ARG A 1 688 ? -5.863 -11.872 -59.027 1.00 35.53 688 ARG A O 1
#

Radius of gyration: 31.64 Å; Cα contacts (8 Å, |Δi|>4): 998; chains: 1; bounding box: 94×69×94 Å

Nearest PDB structures (foldseek):
  7fi3-assembly4_D  TM=8.079E-01  e=2.844E-04  Thermococcus kodakarensis KOD1
  8dl6-assembly1_A  TM=1.504E-01  e=2.661E+00  Homo sapiens
  8b6j-assembly1_c  TM=1.244E-01  e=5.097E+00  Tetrahymena thermophila SB210

Mean predicted aligned error: 15.32 Å

pLDDT: mean 78.88, std 19.14, range [24.09, 98.44]

Solvent-accessible surface area (backbone atoms only — not comparable to full-atom values): 37669 Å² total; per-residue (Å²): 139,84,85,86,84,78,84,78,77,64,63,65,59,58,52,51,52,50,51,51,52,51,58,64,69,65,66,74,77,90,77,89,70,92,63,87,64,81,51,69,71,96,54,60,69,66,61,52,43,51,50,54,33,46,50,48,55,48,48,47,54,50,43,69,70,72,60,80,70,85,75,60,79,79,77,54,86,68,45,53,44,47,78,36,76,68,29,43,57,64,65,28,68,67,52,49,49,50,49,28,50,51,39,35,50,53,50,51,51,29,36,49,16,12,70,74,26,41,65,51,45,91,39,19,31,27,34,48,43,49,64,28,46,47,54,51,44,42,42,49,43,6,32,67,48,18,56,56,56,84,63,38,39,46,69,58,52,52,50,54,50,51,39,53,49,42,44,73,75,68,48,86,80,71,69,58,76,52,44,84,76,60,76,89,50,54,27,42,58,17,39,54,49,46,51,52,51,48,40,38,73,75,54,41,69,58,56,50,31,16,45,54,47,22,53,49,52,50,54,51,47,53,52,50,51,52,43,17,29,40,39,24,56,73,52,28,44,74,29,40,39,41,65,52,48,53,30,50,57,38,13,25,36,12,26,33,43,83,52,98,95,37,34,33,37,49,59,71,42,48,60,49,66,55,90,70,65,50,52,71,40,48,35,52,35,54,43,38,58,41,28,52,60,52,44,55,48,41,72,72,36,70,69,42,52,52,50,53,49,54,48,37,70,77,38,72,88,57,50,72,60,55,54,46,53,50,48,55,53,50,44,29,52,49,50,49,50,52,52,47,50,44,23,38,51,29,14,51,68,42,78,53,56,61,47,34,68,60,45,40,24,61,48,42,56,29,49,50,39,37,41,51,10,47,50,48,36,69,43,43,58,49,38,66,38,59,40,48,54,51,56,27,23,70,17,18,36,36,47,80,80,44,54,78,73,74,27,59,82,64,74,76,59,66,73,83,56,40,53,66,56,46,49,57,48,24,54,51,29,38,51,49,12,43,43,50,20,50,51,45,44,49,58,46,30,56,74,73,33,81,57,64,71,47,20,57,58,35,41,53,63,52,50,52,51,52,32,52,51,48,39,53,54,53,48,49,69,39,44,88,55,61,66,67,70,72,70,71,74,78,74,85,68,95,62,72,44,75,46,58,42,79,19,30,32,50,36,74,44,74,16,51,75,36,62,61,36,76,97,42,70,21,54,29,76,48,78,44,78,41,75,46,46,64,47,99,85,65,52,68,56,51,72,59,29,48,52,41,40,51,18,51,40,26,14,30,32,29,87,58,93,62,99,82,53,48,61,36,74,61,48,21,64,75,39,40,60,32,69,74,33,59,64,25,40,32,80,75,44,74,42,74,62,62,62,58,56,75,66,81,61,45,71,46,78,42,51,24,40,31,34,37,38,28,22,68,52,70,76,85,45,64,71,64,48,41,62,41,56,59,81,52,52,92,56,56,42,70,56,54,52,53,50,51,51,34,35,74,71,63,76,36,16,73,36,84,85,66,43,71,97,71,88,92,74,90,88,82,88,88,81,92,81,76,96,87,63,89,75,75,60,68,42,76,75,78,83,132

Secondary structure (DSSP, 8-state):
----------HHHHHHHHHHHHHHHT--------S------SS-HHHHHHHHHHHHHHHHHHHHHH--S---GGGS--EEGGGSHHHHHHT-HHHHHHHHHHHHHHHHHHHHHHHHS-SSTTS-HHHIIIIIIIIIIHHHHHHHT---HHHH-HHHHHHHHHHHHHHHTT--S-SS--PPPPTTTTTHHHHHHHHHHHHHHHT-TTTT-HHHHHHHHHHHHHHHHHHHHHH-HHHHHHHT-HHHHHHHHHHTTSSEEEETTEEEE--TTGGGG-SSPPPHHHHHHHHHHHHHHHHHHHHTSHHHHHHHHHHHHH-TTS-HHHHHHHHHHHHHHHHHHHHHHHHHHHHHHTTT-S-HHHHHHHHGGGGHHHHHHHHHHHHHHHHHHGGGGHHHHHH-TTSSS--TTS-TT----GGGG-HHHHHHHHHHHHHHHHHHHHHHHHHHHHHHSSSHHHHHHHHHHHHHHHHHHHHHHHHHHHHHHH-----------SSPEEPPTT-EEEPTTT--EEE--SS-EESEEEEEEEE--B-TTSPBP-HHHHHHHHHHHHHHSS--SSTT----HHHHHHHHHHHHHEEEEEEEEEE------EETTEE----EEEEEEEESS--S-HHHHHHHSPPPPSS-HHHHHHHHHHHHTTS-BSSSSS----------------TTS---PPBPPPP-

Foldseek 3Di:
DDDDDDPPPDVVVVVVVVVVVVVVVPDDDPDPDPDFDQDFDPDPLVCLLVVLLVLLVVLLVVCLVPVLDLPQLVPDDKDFQCVDPVNVVCPPVVNLVVLQVVLLVVLVLLLCLLAQFDQPLLLALNLLCVVFCVPQVLLCCLQAPHQCCVSRVNLLSVLVVVQVVCVVVVNDDGAADQPADDVVLFQVLLVVVLLVVLLLQAQNLCSSGSNVSSVVSVVLSVVLNVVCRYNNNVVCLNRNNNSSLSSNLSNLQYQWDDDPNTTIGGHGNSSLLPQDFGDPSSLLSLLLLQLSLLLNLVCQFPVVVVVLVVVCVVVVVDDSSRVSSVSSVVSSVVSVVLLLVLLCVLCVLLVNPPPSVSSSRLLSSLCSLQSQLSSQLPCVLVNQFSSCSSQLCVQRNRSPPGRNPVRVPPDGDNVRQRPVNSVVSSSVSNSVSSSSSSSSLLSSLVVRGPDSVSSSVSCVSVSVVSSVVSSSSSVSSCRVSNPPPPLPDPPPDPDWAFDPQQFWAQDAQQLDTDGLHGDDTFQDKDKDWDWWDAAPVRDTDDPCQQSLQRSLLRNAQHDDPDDPGRYDPVSVVQCVLQNVWFSGKDQPDFPLPQPQPDPTSDRPSTTTGIMMTGTNDHPPDSVVVCSSVPGGASDGSVVVVVVSVCVSVLVFALDQVSNDPDDDDDDDDDDDDDPDHPPSDTDHHDDD